Protein AF-A0A8H8SIB0-F1 (afdb_monomer)

Foldseek 3Di:
DPLDQWDADPVGFIDGQQGGPPQGHVVQFAPPVDAQPDQQDLCRLQRHHPVNDGHGPLVDPSSLVSLLVVVQVCVVVPDQEDEAPSCSNHQLVSLVSSQVSHPDRHAYEYEDDDDPNGPGAQVRNLVNHAYEFQVQFLVLVCCLPPQFPLVCLCVCVPPTPHQRRYEYEQDELQQQQDPSSHDHPVSPLSSLLSLLVVLAASGHHYDYYWAFDDPHSPDDDPPNPPFQADAQAGDRRTGGNCSHQQNVLSNVVSVFAAAHWDQWDADPSQWIKIHGDLFKIKIFHQAQAKDKDKGQHSHDFAKFAWSRAFAQDPLATPGDIWTDDPRITIDIAHHSGMTMGGPVGGHPGPQQWAKEKEKEQDDDDPQKWKWKAFLVHNDPVPTHTFDCPPPVITIDIDTDHAQDKTWMWMWMCHNVRDIGTADDDTHIDTHHNHYYHYDYYYGD

pLDDT: mean 92.89, std 7.76, range [45.81, 98.88]

Solvent-accessible surface area (backbone atoms only — not comparable to full-atom values): 24124 Å² total; per-residue (Å²): 136,82,56,67,60,56,51,67,47,98,88,68,51,56,38,42,70,49,33,30,81,97,76,46,45,62,87,46,33,51,80,65,89,52,44,54,85,50,70,65,38,57,65,38,42,40,51,23,16,65,76,64,36,77,33,66,35,49,86,39,68,66,46,28,50,53,55,23,50,54,54,41,51,43,43,75,75,64,53,64,56,47,76,42,74,62,41,62,41,40,57,55,68,37,55,42,56,28,58,70,65,39,94,64,91,58,51,37,37,29,39,27,71,73,51,92,87,34,72,62,56,49,77,70,40,49,87,69,28,26,30,38,42,58,69,52,11,40,50,50,34,42,21,68,73,71,78,17,53,48,74,57,82,51,64,92,72,68,82,63,71,52,46,96,33,18,28,31,40,54,32,48,87,63,32,45,51,33,91,85,42,22,39,35,87,86,54,55,54,50,37,62,52,46,45,46,47,53,44,67,48,94,55,36,51,74,48,76,52,65,54,59,72,67,93,50,69,84,57,72,65,55,73,89,61,56,81,43,68,53,82,64,20,34,44,86,54,30,44,23,45,60,35,22,52,40,47,44,27,29,52,55,47,42,76,68,36,48,69,58,82,38,64,73,47,61,77,54,52,35,18,36,32,33,22,23,43,58,29,26,38,40,36,42,26,68,34,91,57,64,46,74,50,76,43,66,42,60,48,70,70,46,27,24,14,19,30,38,68,27,51,62,53,96,52,33,42,76,30,55,69,45,57,30,50,95,42,26,36,69,50,72,38,49,46,49,34,60,46,31,38,35,77,88,26,50,23,60,59,85,59,74,61,17,42,40,33,43,32,33,42,50,88,73,59,94,69,38,45,50,24,45,27,35,88,82,49,73,50,77,90,72,33,45,76,39,43,60,92,56,64,53,35,29,35,46,75,44,78,38,56,46,56,39,74,48,41,35,48,50,32,36,44,37,70,88,73,49,78,47,68,48,56,84,74,75,45,72,53,62,41,47,80,61,64,71,44,76,47,83,44,67,72,86

Nearest PDB structures (foldseek):
  1kxh-assembly1_A  TM=9.390E-01  e=6.564E-34  Pseudoalteromonas haloplanktis
  1jd9-assembly1_A  TM=9.402E-01  e=1.358E-33  Pseudoalteromonas haloplanktis
  8cqg-assembly1_A  TM=9.436E-01  e=2.969E-33  Pseudoalteromonas haloplanktis
  1jd7-assembly1_A  TM=9.405E-01  e=3.512E-33  Pseudoalteromonas haloplanktis
  8cqf-assembly1_A  TM=9.414E-01  e=1.016E-32  Pseudoalteromonas haloplanktis

Structure (mmCIF, N/CA/C/O backbone):
data_AF-A0A8H8SIB0-F1
#
_entry.id   AF-A0A8H8SIB0-F1
#
loop_
_atom_site.group_PDB
_atom_site.id
_atom_site.type_symbol
_atom_site.label_atom_id
_atom_site.label_alt_id
_atom_site.label_comp_id
_atom_site.label_asym_id
_atom_site.label_entity_id
_atom_site.label_seq_id
_atom_site.pdbx_PDB_ins_code
_atom_site.Cartn_x
_atom_site.Cartn_y
_atom_site.Cartn_z
_atom_site.occupancy
_atom_site.B_iso_or_equiv
_atom_site.auth_seq_id
_atom_site.auth_comp_id
_atom_site.auth_asym_id
_atom_site.auth_atom_id
_atom_site.pdbx_PDB_model_num
ATOM 1 N N . MET A 1 1 ? 20.219 3.520 -9.968 1.00 57.75 1 MET A N 1
ATOM 2 C CA . MET A 1 1 ? 20.898 2.724 -11.020 1.00 57.75 1 MET A CA 1
ATOM 3 C C . MET A 1 1 ? 22.233 3.389 -11.338 1.00 57.75 1 MET A C 1
ATOM 5 O O . MET A 1 1 ? 22.297 4.603 -11.227 1.00 57.75 1 MET A O 1
ATOM 9 N N . THR A 1 2 ? 23.308 2.647 -11.632 1.00 63.62 2 THR A N 1
ATOM 10 C CA . THR A 1 2 ? 24.670 3.230 -11.731 1.00 63.62 2 THR A CA 1
ATOM 11 C C . THR A 1 2 ? 25.142 3.519 -13.158 1.00 63.62 2 THR A C 1
ATOM 13 O O . THR A 1 2 ? 26.205 4.113 -13.305 1.00 63.62 2 THR A O 1
ATOM 16 N N . ALA A 1 3 ? 24.384 3.100 -14.184 1.00 79.94 3 ALA A N 1
ATOM 17 C CA . ALA A 1 3 ? 24.684 3.299 -15.609 1.00 79.94 3 ALA A CA 1
ATOM 18 C C . ALA A 1 3 ? 26.152 3.011 -16.000 1.00 79.94 3 ALA A C 1
ATOM 20 O O . ALA A 1 3 ? 26.765 3.701 -16.813 1.00 79.94 3 ALA A O 1
ATOM 21 N N . GLN A 1 4 ? 26.743 1.989 -15.375 1.00 85.06 4 GLN A N 1
ATOM 22 C CA . GLN A 1 4 ? 28.131 1.616 -15.617 1.00 85.06 4 GLN A CA 1
ATOM 23 C C . GLN A 1 4 ? 28.308 1.108 -17.050 1.00 85.06 4 GLN A C 1
ATOM 25 O O . GLN A 1 4 ? 27.511 0.317 -17.546 1.00 85.06 4 GLN A O 1
ATOM 30 N N . THR A 1 5 ? 29.395 1.518 -17.702 1.00 89.50 5 THR A N 1
ATOM 31 C CA . THR A 1 5 ? 29.725 1.100 -19.075 1.00 89.50 5 THR A CA 1
ATOM 32 C C . THR A 1 5 ? 30.457 -0.241 -19.137 1.00 89.50 5 THR A C 1
ATOM 34 O O . THR A 1 5 ? 30.602 -0.810 -20.218 1.00 89.50 5 THR A O 1
ATOM 37 N N . SER A 1 6 ? 30.910 -0.762 -17.994 1.00 94.50 6 SER A N 1
ATOM 38 C CA . SER A 1 6 ? 31.481 -2.101 -17.840 1.00 94.50 6 SER A CA 1
ATOM 39 C C . SER A 1 6 ? 31.502 -2.524 -16.376 1.00 94.50 6 SER A C 1
ATOM 41 O O . SER A 1 6 ? 31.574 -1.664 -15.496 1.00 94.50 6 SER A O 1
ATOM 43 N N . GLY A 1 7 ? 31.530 -3.827 -16.111 1.00 93.88 7 GLY A N 1
ATOM 44 C CA . GLY A 1 7 ? 31.686 -4.346 -14.757 1.00 93.88 7 GLY A CA 1
ATOM 45 C C . GLY A 1 7 ? 31.548 -5.861 -14.666 1.00 93.88 7 GLY A C 1
ATOM 46 O O . GLY A 1 7 ? 31.509 -6.562 -15.677 1.00 93.88 7 GLY A O 1
ATOM 47 N N . THR A 1 8 ? 31.453 -6.348 -13.431 1.00 93.69 8 THR A N 1
ATOM 48 C CA . THR A 1 8 ? 31.249 -7.763 -13.107 1.00 93.69 8 THR A CA 1
ATOM 49 C C . THR A 1 8 ? 30.015 -7.893 -12.223 1.00 93.69 8 THR A C 1
ATOM 51 O O . THR A 1 8 ? 29.921 -7.244 -11.183 1.00 93.69 8 THR A O 1
ATOM 54 N N . GLY A 1 9 ? 29.055 -8.715 -12.646 1.00 88.25 9 GLY A N 1
ATOM 55 C CA . GLY A 1 9 ? 27.847 -9.015 -11.883 1.00 88.25 9 GLY A CA 1
ATOM 56 C C . GLY A 1 9 ? 28.132 -9.873 -10.647 1.00 88.25 9 GLY A C 1
ATOM 57 O O . GLY A 1 9 ? 29.195 -10.477 -10.520 1.00 88.25 9 GLY A O 1
ATOM 58 N N . ILE A 1 10 ? 27.147 -9.982 -9.750 1.00 85.19 10 ILE A N 1
ATOM 59 C CA . ILE A 1 10 ? 27.266 -10.729 -8.479 1.00 85.19 10 ILE A CA 1
ATOM 60 C C . ILE A 1 10 ? 27.643 -12.205 -8.711 1.00 85.19 10 ILE A C 1
ATOM 62 O O . ILE A 1 10 ? 28.393 -12.781 -7.931 1.00 85.19 10 ILE A O 1
ATOM 66 N N . GLY A 1 11 ? 27.173 -12.803 -9.811 1.00 88.00 11 GLY A N 1
ATOM 67 C CA . GLY A 1 11 ? 27.515 -14.171 -10.219 1.00 88.00 11 GLY A CA 1
ATOM 68 C C . GLY A 1 11 ? 28.846 -14.318 -10.973 1.00 88.00 11 GLY A C 1
ATOM 69 O O . GLY A 1 11 ? 29.116 -15.393 -11.496 1.00 88.00 11 GLY A O 1
ATOM 70 N N . GLY A 1 12 ? 29.657 -13.259 -11.083 1.00 93.75 12 GLY A N 1
ATOM 71 C CA . GLY A 1 12 ? 30.965 -13.282 -11.754 1.00 93.75 12 GLY A CA 1
ATOM 72 C C . GLY A 1 12 ? 30.942 -13.035 -13.269 1.00 93.75 12 GLY A C 1
ATOM 73 O O . GLY A 1 12 ? 32.002 -12.973 -13.886 1.00 93.75 12 GLY A O 1
ATOM 74 N N . SER A 1 13 ? 29.769 -12.861 -13.884 1.00 93.38 13 SER A N 1
ATOM 75 C CA . SER A 1 13 ? 29.644 -12.535 -15.311 1.00 93.38 13 SER A CA 1
ATOM 76 C C . SER A 1 13 ? 30.113 -11.108 -15.598 1.00 93.38 13 SER A C 1
ATOM 78 O O . SER A 1 13 ? 29.631 -10.168 -14.964 1.00 93.38 13 SER A O 1
ATOM 80 N N . SER A 1 14 ? 31.008 -10.926 -16.567 1.00 95.38 14 SER A N 1
ATOM 81 C CA . SER A 1 14 ? 31.411 -9.594 -17.023 1.00 95.38 14 SER A CA 1
ATOM 82 C C . SER A 1 14 ? 30.395 -8.992 -17.994 1.00 95.38 14 SER A C 1
ATOM 84 O O . SER A 1 14 ? 29.621 -9.706 -18.630 1.00 95.38 14 SER A O 1
ATOM 86 N N . PHE A 1 15 ? 30.409 -7.669 -18.123 1.00 94.88 15 PHE A N 1
ATOM 87 C CA . PHE A 1 15 ? 29.676 -6.954 -19.161 1.00 94.88 15 PHE A CA 1
ATOM 88 C C . PHE A 1 15 ? 30.425 -5.692 -19.595 1.00 94.88 15 PHE A C 1
ATOM 90 O O . PHE A 1 15 ? 31.227 -5.131 -18.843 1.00 94.88 15 PHE A O 1
ATOM 97 N N . THR A 1 16 ? 30.117 -5.230 -20.802 1.00 95.44 16 THR A N 1
ATOM 98 C CA . THR A 1 16 ? 30.391 -3.877 -21.295 1.00 95.44 16 THR A CA 1
ATOM 99 C C . THR A 1 16 ? 29.112 -3.299 -21.901 1.00 95.44 16 THR A C 1
ATOM 101 O O . THR A 1 16 ? 28.130 -4.018 -22.094 1.00 95.44 16 THR A O 1
ATOM 104 N N . LYS A 1 17 ? 29.107 -2.006 -22.236 1.00 94.12 17 LYS A N 1
ATOM 105 C CA . LYS A 1 17 ? 28.008 -1.357 -22.962 1.00 94.12 17 LYS A CA 1
ATOM 106 C C . LYS A 1 17 ? 27.616 -2.206 -24.182 1.00 94.12 17 LYS A C 1
ATOM 108 O O . LYS A 1 17 ? 28.476 -2.544 -24.996 1.00 94.12 17 LYS A O 1
ATOM 113 N N . TYR A 1 18 ? 26.342 -2.590 -24.255 1.00 95.06 18 TYR A N 1
ATOM 114 C CA . TYR A 1 18 ? 25.756 -3.452 -25.294 1.00 95.06 18 TYR A CA 1
ATOM 115 C C . TYR A 1 18 ? 26.366 -4.854 -25.474 1.00 95.06 18 TYR A C 1
ATOM 117 O O . TYR A 1 18 ? 26.123 -5.495 -26.495 1.00 95.06 18 TYR A O 1
ATOM 125 N N . ASN A 1 19 ? 27.168 -5.358 -24.536 1.00 96.25 19 ASN A N 1
ATOM 126 C CA . ASN A 1 19 ? 27.742 -6.697 -24.651 1.00 96.25 19 ASN A CA 1
ATOM 127 C C . ASN A 1 19 ? 27.792 -7.397 -23.292 1.00 96.25 19 ASN A C 1
ATOM 129 O O . ASN A 1 19 ? 28.530 -7.016 -22.385 1.00 96.25 19 ASN A O 1
ATOM 133 N N . TYR A 1 20 ? 27.012 -8.466 -23.198 1.00 95.38 20 TYR A N 1
ATOM 134 C CA . TYR A 1 20 ? 26.837 -9.320 -22.033 1.00 95.38 20 TYR A CA 1
ATOM 135 C C . TYR A 1 20 ? 27.135 -10.755 -22.485 1.00 95.38 20 TYR A C 1
ATOM 137 O O . TYR A 1 20 ? 26.214 -11.470 -22.900 1.00 95.38 20 TYR A O 1
ATOM 145 N N . PRO A 1 21 ? 28.418 -11.173 -22.478 1.00 95.50 21 PRO A N 1
ATOM 146 C CA . PRO A 1 21 ? 28.862 -12.430 -23.071 1.00 95.50 21 PRO A CA 1
ATOM 147 C C . PRO A 1 21 ? 27.989 -13.631 -22.685 1.00 95.50 21 PRO A C 1
ATOM 149 O O . PRO A 1 21 ? 27.730 -13.890 -21.512 1.00 95.50 21 PRO A O 1
ATOM 152 N N . GLY A 1 22 ? 27.516 -14.362 -23.698 1.00 92.88 22 GLY A N 1
ATOM 153 C CA . GLY A 1 22 ? 26.641 -15.528 -23.528 1.00 92.88 22 GLY A CA 1
ATOM 154 C C . GLY A 1 22 ? 25.163 -15.213 -23.259 1.00 92.88 22 GLY A C 1
ATOM 155 O O . GLY A 1 22 ? 24.375 -16.148 -23.113 1.00 92.88 22 GLY A O 1
ATOM 156 N N . THR A 1 23 ? 24.769 -13.934 -23.200 1.00 94.56 23 THR A N 1
ATOM 157 C CA . THR A 1 23 ? 23.375 -13.531 -22.946 1.00 94.56 23 THR A CA 1
ATOM 158 C C . THR A 1 23 ? 22.831 -12.526 -23.949 1.00 94.56 23 THR A C 1
ATOM 160 O O . THR A 1 23 ? 21.795 -12.826 -24.530 1.00 94.56 23 THR A O 1
ATOM 163 N N . TYR A 1 24 ? 23.499 -11.387 -24.140 1.00 97.25 24 TYR A N 1
ATOM 164 C CA . TYR A 1 24 ? 23.096 -10.334 -25.079 1.00 97.25 24 TYR A CA 1
ATOM 165 C C . TYR A 1 24 ? 24.329 -9.755 -25.775 1.00 97.25 24 TYR A C 1
ATOM 167 O O . TYR A 1 24 ? 25.392 -9.625 -25.166 1.00 97.25 24 TYR A O 1
ATOM 175 N N . GLN A 1 25 ? 24.192 -9.387 -27.038 1.00 96.88 25 GLN A N 1
ATOM 176 C CA . GLN A 1 25 ? 25.213 -8.748 -27.862 1.00 96.88 25 GLN A CA 1
ATOM 177 C C . GLN A 1 25 ? 24.666 -7.454 -28.461 1.00 96.88 25 GLN A C 1
ATOM 179 O O . GLN A 1 25 ? 23.507 -7.110 -28.267 1.00 96.88 25 GLN A O 1
ATOM 184 N N . THR A 1 26 ? 25.498 -6.730 -29.207 1.00 96.81 26 THR A N 1
ATOM 185 C CA . THR A 1 26 ? 25.171 -5.392 -29.711 1.00 96.81 26 THR A CA 1
ATOM 186 C C . THR A 1 26 ? 23.839 -5.328 -30.462 1.00 96.81 26 THR A C 1
ATOM 188 O O . THR A 1 26 ? 23.117 -4.352 -30.303 1.00 96.81 26 THR A O 1
ATOM 191 N N . GLN A 1 27 ? 23.475 -6.360 -31.225 1.00 97.62 27 GLN A N 1
ATOM 192 C CA . GLN A 1 27 ? 22.209 -6.425 -31.964 1.00 97.62 27 GLN A CA 1
ATOM 193 C C . GLN A 1 27 ? 20.951 -6.562 -31.090 1.00 97.62 27 GLN A C 1
ATOM 195 O O . GLN A 1 27 ? 19.851 -6.352 -31.589 1.00 97.62 27 GLN A O 1
ATOM 200 N N . ASP A 1 28 ? 21.100 -6.927 -29.816 1.00 98.50 28 ASP A N 1
ATOM 201 C CA . ASP A 1 28 ? 19.987 -7.156 -28.886 1.00 98.50 28 ASP A CA 1
ATOM 202 C C . ASP A 1 28 ? 19.560 -5.872 -28.153 1.00 98.50 28 ASP A C 1
ATOM 204 O O . ASP A 1 28 ? 18.724 -5.917 -27.250 1.00 98.50 28 ASP A O 1
ATOM 208 N N . PHE A 1 29 ? 20.144 -4.731 -28.527 1.00 98.31 29 PHE A N 1
ATOM 209 C CA . PHE A 1 29 ? 19.885 -3.422 -27.942 1.00 98.31 29 PHE A CA 1
ATOM 210 C C . PHE A 1 29 ? 19.469 -2.411 -29.008 1.00 98.31 29 PHE A C 1
ATOM 212 O O . PHE A 1 29 ? 19.903 -2.495 -30.160 1.00 98.31 29 PHE A O 1
ATOM 219 N N . HIS A 1 30 ? 18.681 -1.419 -28.609 1.00 97.88 30 HIS A N 1
ATOM 220 C CA . HIS A 1 30 ? 18.430 -0.244 -29.428 1.00 97.88 30 HIS A CA 1
ATOM 221 C C . HIS A 1 30 ? 19.655 0.671 -29.489 1.00 97.88 30 HIS A C 1
ATOM 223 O O . HIS A 1 30 ? 20.451 0.762 -28.556 1.00 97.88 30 HIS A O 1
ATOM 229 N N . HIS A 1 31 ? 19.779 1.395 -30.605 1.00 95.06 31 HIS A N 1
ATOM 230 C CA . HIS A 1 31 ? 20.898 2.299 -30.889 1.00 95.06 31 HIS A CA 1
ATOM 231 C C . HIS A 1 31 ? 20.398 3.695 -31.281 1.00 95.06 31 HIS A C 1
ATOM 233 O O . HIS A 1 31 ? 20.711 4.185 -32.364 1.00 95.06 31 HIS A O 1
ATOM 239 N N . CYS A 1 32 ? 19.627 4.359 -30.409 1.00 92.38 32 CYS A N 1
ATOM 240 C CA . CYS A 1 32 ? 19.147 5.731 -30.659 1.00 92.38 32 CYS A CA 1
ATOM 241 C C . CYS A 1 32 ? 20.273 6.762 -30.850 1.00 92.38 32 CYS A C 1
ATOM 243 O O . CYS A 1 32 ? 20.045 7.840 -31.394 1.00 92.38 32 CYS A O 1
ATOM 245 N N . GLY A 1 33 ? 21.485 6.473 -30.365 1.00 90.31 33 GLY A N 1
ATOM 246 C CA . GLY A 1 33 ? 22.612 7.411 -30.386 1.00 90.31 33 GLY A CA 1
ATOM 247 C C . GLY A 1 33 ? 22.516 8.531 -29.342 1.00 90.31 33 GLY A C 1
ATOM 248 O O . GLY A 1 33 ? 23.421 9.358 -29.256 1.00 90.31 33 GLY A O 1
ATOM 249 N N . HIS A 1 34 ? 21.453 8.549 -28.538 1.00 93.25 34 HIS A N 1
ATOM 250 C CA . HIS A 1 34 ? 21.275 9.425 -27.387 1.00 93.25 34 HIS A CA 1
ATOM 251 C C . HIS A 1 34 ? 20.345 8.775 -26.353 1.00 93.25 34 HIS A C 1
ATOM 253 O O . HIS A 1 34 ? 19.617 7.825 -26.654 1.00 93.25 34 HIS A O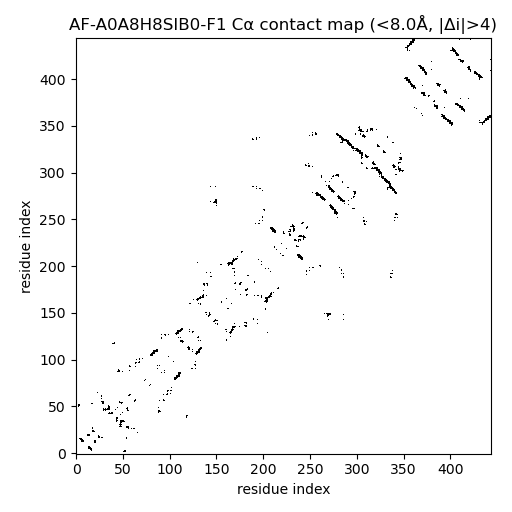 1
ATOM 259 N N . LYS A 1 35 ? 20.366 9.323 -25.140 1.00 95.19 35 LYS A N 1
ATOM 260 C CA . LYS A 1 35 ? 19.433 8.997 -24.061 1.00 95.19 35 LYS A CA 1
ATOM 261 C C . LYS A 1 35 ? 18.102 9.717 -24.199 1.00 95.19 35 LYS A C 1
ATOM 263 O O . LYS A 1 35 ? 18.019 10.700 -24.935 1.00 95.19 35 LYS A O 1
ATOM 268 N N . ILE A 1 36 ? 17.107 9.302 -23.421 1.00 97.31 36 ILE A N 1
ATOM 269 C CA . ILE A 1 36 ? 15.836 10.023 -23.300 1.00 97.31 36 ILE A CA 1
ATOM 270 C C . ILE A 1 36 ? 16.096 11.479 -22.880 1.00 97.31 36 ILE A C 1
ATOM 272 O O . ILE A 1 36 ? 16.532 11.766 -21.765 1.00 97.31 36 ILE A O 1
ATOM 276 N N . GLY A 1 37 ? 15.826 12.405 -23.791 1.00 96.62 37 GLY A N 1
ATOM 277 C CA . GLY A 1 37 ? 15.860 13.851 -23.617 1.00 96.62 37 GLY A CA 1
ATOM 278 C C . GLY A 1 37 ? 14.478 14.465 -23.385 1.00 96.62 37 GLY A C 1
ATOM 279 O O . GLY A 1 37 ? 14.391 15.530 -22.776 1.00 96.62 37 GLY A O 1
ATOM 280 N N . THR A 1 38 ? 13.393 13.806 -23.810 1.00 96.00 38 THR A N 1
ATOM 281 C CA . THR A 1 38 ? 12.019 14.215 -23.474 1.00 96.00 38 THR A CA 1
ATOM 282 C C . THR A 1 38 ? 11.075 13.035 -23.236 1.00 96.00 38 THR A C 1
ATOM 284 O O . THR A 1 38 ? 11.101 12.030 -23.939 1.00 96.00 38 THR A O 1
ATOM 287 N N . TYR A 1 39 ? 10.168 13.198 -22.268 1.00 97.06 39 TYR A N 1
ATOM 288 C CA . TYR A 1 39 ? 9.114 12.228 -21.958 1.00 97.06 39 TYR A CA 1
ATOM 289 C C . TYR A 1 39 ? 7.835 12.422 -22.788 1.00 97.06 39 TYR A C 1
ATOM 291 O O . TYR A 1 39 ? 6.901 11.630 -22.685 1.00 97.06 39 TYR A O 1
ATOM 299 N N . THR A 1 40 ? 7.779 13.449 -23.643 1.00 97.50 40 THR A N 1
ATOM 300 C CA . THR A 1 40 ? 6.641 13.692 -24.549 1.00 97.50 40 THR A CA 1
ATOM 301 C C . THR A 1 40 ? 6.729 12.914 -25.864 1.00 97.50 40 THR A C 1
ATOM 303 O O . THR A 1 40 ? 5.756 12.871 -26.617 1.00 97.50 40 THR A O 1
ATOM 306 N N . ASN A 1 41 ? 7.866 12.273 -26.143 1.00 97.88 41 ASN A N 1
ATOM 307 C CA . ASN A 1 41 ? 8.079 11.446 -27.325 1.00 97.88 41 ASN A CA 1
ATOM 308 C C . ASN A 1 41 ? 8.021 9.961 -26.940 1.00 97.88 41 ASN A C 1
ATOM 310 O O . ASN A 1 41 ? 8.921 9.447 -26.284 1.00 97.88 41 ASN A O 1
ATOM 314 N N . ARG A 1 42 ? 6.966 9.255 -27.371 1.00 98.06 42 ARG A N 1
ATOM 315 C CA . ARG A 1 42 ? 6.781 7.824 -27.070 1.00 98.06 42 ARG A CA 1
ATOM 316 C C . ARG A 1 42 ? 7.957 6.983 -27.553 1.00 98.06 42 ARG A C 1
ATOM 318 O O . ARG A 1 42 ? 8.404 6.113 -26.815 1.00 98.06 42 ARG A O 1
ATOM 325 N N . THR A 1 43 ? 8.420 7.230 -28.778 1.00 97.31 43 THR A N 1
ATOM 326 C CA . THR A 1 43 ? 9.507 6.451 -29.373 1.00 97.31 43 THR A CA 1
ATOM 327 C C . THR A 1 43 ? 10.772 6.603 -28.547 1.00 97.31 43 THR A C 1
ATOM 329 O O . THR A 1 43 ? 11.440 5.628 -28.246 1.00 97.31 43 THR A O 1
ATOM 332 N N . GLU A 1 44 ? 11.067 7.824 -28.121 1.00 97.56 44 GLU A N 1
ATOM 333 C CA . GLU A 1 44 ? 12.229 8.082 -27.285 1.00 97.56 44 GLU A CA 1
ATOM 334 C C . GLU A 1 44 ? 12.120 7.377 -25.931 1.00 97.56 44 GLU A C 1
ATOM 336 O O . GLU A 1 44 ? 13.038 6.669 -25.540 1.00 97.56 44 GLU A O 1
ATOM 341 N N . VAL A 1 45 ? 10.967 7.481 -25.262 1.00 98.31 45 VAL A N 1
ATOM 342 C CA . VAL A 1 45 ? 10.746 6.841 -23.956 1.00 98.31 45 VAL A CA 1
ATOM 343 C C . VAL A 1 45 ? 10.847 5.312 -24.014 1.00 98.31 45 VAL A C 1
ATOM 345 O O . VAL A 1 45 ? 11.252 4.723 -23.015 1.00 98.31 45 VAL A O 1
ATOM 348 N N . GLN A 1 46 ? 10.466 4.682 -25.133 1.00 98.25 46 GLN A N 1
ATOM 349 C CA . GLN A 1 46 ? 10.361 3.218 -25.261 1.00 98.25 46 GLN A CA 1
ATOM 350 C C . GLN A 1 46 ? 11.502 2.536 -26.025 1.00 98.25 46 GLN A C 1
ATOM 352 O O . GLN A 1 46 ? 11.560 1.311 -26.015 1.00 98.25 46 GLN A O 1
ATOM 357 N N . PHE A 1 47 ? 12.348 3.294 -26.727 1.00 97.75 47 PHE A N 1
ATOM 358 C CA . PHE A 1 47 ? 13.395 2.729 -27.589 1.00 97.75 47 PHE A CA 1
ATOM 359 C C . PHE A 1 47 ? 14.759 3.423 -27.440 1.00 97.75 47 PHE A C 1
ATOM 361 O O . PHE A 1 47 ? 15.700 3.067 -28.149 1.00 97.75 47 PHE A O 1
ATOM 368 N N . CYS A 1 48 ? 14.883 4.435 -26.575 1.00 97.38 48 CYS A N 1
ATOM 369 C CA . CYS A 1 48 ? 16.155 5.091 -26.276 1.00 97.38 48 CYS A CA 1
ATOM 370 C C . CYS A 1 48 ? 16.566 4.868 -24.821 1.00 97.38 48 CYS A C 1
ATOM 372 O O . CYS A 1 48 ? 15.756 4.547 -23.957 1.00 97.38 48 CYS A O 1
ATOM 374 N N . GLU A 1 49 ? 17.851 5.075 -24.543 1.00 96.44 49 GLU A N 1
ATOM 375 C CA . GLU A 1 49 ? 18.428 4.734 -23.247 1.00 96.44 49 GLU A CA 1
ATOM 376 C C . GLU A 1 49 ? 17.827 5.571 -22.112 1.00 96.44 49 GLU A C 1
ATOM 378 O O . GLU A 1 49 ? 17.881 6.806 -22.126 1.00 96.44 49 GLU A O 1
ATOM 383 N N . LEU A 1 50 ? 17.285 4.889 -21.100 1.00 95.56 50 LEU A N 1
ATOM 384 C CA . LEU A 1 50 ? 16.960 5.507 -19.821 1.00 95.56 50 LEU A CA 1
ATOM 385 C C . LEU A 1 50 ? 18.268 5.841 -19.098 1.00 95.56 50 LEU A C 1
ATOM 387 O O . LEU A 1 50 ? 19.021 4.953 -18.694 1.00 95.56 50 LEU A O 1
ATOM 391 N N . ASP A 1 51 ? 18.535 7.138 -18.966 1.00 90.44 51 ASP A N 1
ATOM 392 C CA . ASP A 1 51 ? 19.815 7.703 -18.537 1.00 90.44 51 ASP A CA 1
ATOM 393 C C . ASP A 1 51 ? 20.981 7.292 -19.444 1.00 90.44 51 ASP A C 1
ATOM 395 O O . ASP A 1 51 ? 21.249 7.973 -20.416 1.00 90.44 51 ASP A O 1
ATOM 399 N N . ASP A 1 52 ? 21.678 6.204 -19.140 1.00 90.62 52 ASP A N 1
ATOM 400 C CA . ASP A 1 52 ? 22.772 5.654 -19.954 1.00 90.62 52 ASP A CA 1
ATOM 401 C C . ASP A 1 52 ? 22.754 4.112 -19.867 1.00 90.62 52 ASP A C 1
ATOM 403 O O . ASP A 1 52 ? 23.782 3.430 -19.963 1.00 90.62 52 ASP A O 1
ATOM 407 N N . LEU A 1 53 ? 21.575 3.531 -19.632 1.00 93.94 53 LEU A N 1
ATOM 408 C CA . LEU A 1 53 ? 21.367 2.088 -19.558 1.00 93.94 53 LEU A CA 1
ATOM 409 C C . LEU A 1 53 ? 21.180 1.519 -20.965 1.00 93.94 53 LEU A C 1
ATOM 411 O O . LEU A 1 53 ? 20.360 2.020 -21.725 1.00 93.94 53 LEU A O 1
ATOM 415 N N . SER A 1 54 ? 21.937 0.466 -21.301 1.00 95.00 54 SER A N 1
ATOM 416 C CA . SER A 1 54 ? 21.768 -0.258 -22.568 1.00 95.00 54 SER A CA 1
ATOM 417 C C . SER A 1 54 ? 20.340 -0.778 -22.709 1.00 95.00 54 SER A C 1
ATOM 419 O O . SER A 1 54 ? 19.941 -1.681 -21.972 1.00 95.00 54 SER A O 1
ATOM 421 N N . ASP A 1 55 ? 19.606 -0.215 -23.664 1.00 97.44 55 ASP A N 1
ATOM 422 C CA . ASP A 1 55 ? 18.174 -0.445 -23.838 1.00 97.44 55 ASP A CA 1
ATOM 423 C C . ASP A 1 55 ? 17.905 -1.704 -24.670 1.00 97.44 55 ASP A C 1
ATOM 425 O O . ASP A 1 55 ? 18.313 -1.785 -25.827 1.00 97.44 55 ASP A O 1
ATOM 429 N N . LEU A 1 56 ? 17.297 -2.728 -24.068 1.00 98.25 56 LEU A N 1
ATOM 430 C CA . LEU A 1 56 ? 17.068 -4.017 -24.726 1.00 98.25 56 LEU A CA 1
ATOM 431 C C . LEU A 1 56 ? 15.985 -3.904 -25.808 1.00 98.25 56 LEU A C 1
ATOM 433 O O . LEU A 1 56 ? 14.908 -3.369 -25.557 1.00 98.25 56 LEU A O 1
ATOM 437 N N . ALA A 1 57 ? 16.227 -4.518 -26.969 1.00 98.38 57 ALA A N 1
ATOM 438 C CA . ALA A 1 57 ? 15.286 -4.567 -28.088 1.00 98.38 57 ALA A CA 1
ATOM 439 C C . ALA A 1 57 ? 14.148 -5.569 -27.833 1.00 98.38 57 ALA A C 1
ATOM 441 O O . ALA A 1 57 ? 14.130 -6.690 -28.363 1.00 98.38 57 ALA A O 1
ATOM 442 N N . THR A 1 58 ? 13.229 -5.204 -26.928 1.00 98.25 58 THR A N 1
ATOM 443 C CA . THR A 1 58 ? 12.158 -6.085 -26.428 1.00 98.25 58 THR A CA 1
ATOM 444 C C . THR A 1 58 ? 11.111 -6.470 -27.467 1.00 98.25 58 THR A C 1
ATOM 446 O O . THR A 1 58 ? 10.299 -7.351 -27.197 1.00 98.25 58 THR A O 1
ATOM 449 N N . GLU A 1 59 ? 11.158 -5.910 -28.670 1.00 97.81 59 GLU A N 1
ATOM 450 C CA . GLU A 1 59 ? 10.365 -6.310 -29.825 1.00 97.81 59 GLU A CA 1
ATOM 451 C C . GLU A 1 59 ? 10.910 -7.576 -30.513 1.00 97.81 59 GLU A C 1
ATOM 453 O O .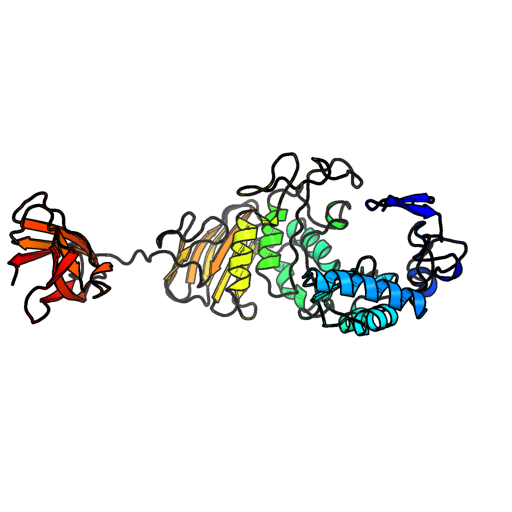 GLU A 1 59 ? 10.169 -8.277 -31.214 1.00 97.81 59 GLU A O 1
ATOM 458 N N . THR A 1 60 ? 12.183 -7.915 -30.282 1.00 98.50 60 THR A N 1
ATOM 459 C CA . THR A 1 60 ? 12.855 -9.063 -30.907 1.00 98.50 60 THR A CA 1
ATOM 460 C C . THR A 1 60 ? 12.556 -10.384 -30.189 1.00 98.50 60 THR A C 1
ATOM 462 O O . THR A 1 60 ? 12.394 -10.450 -28.967 1.00 98.50 60 THR A O 1
ATOM 465 N N . ASP A 1 61 ? 12.494 -11.489 -30.944 1.00 98.31 61 ASP A N 1
ATOM 466 C CA . ASP A 1 61 ? 12.206 -12.808 -30.361 1.00 98.31 61 ASP A CA 1
ATOM 467 C C . ASP A 1 61 ? 13.309 -13.284 -29.404 1.00 98.31 61 ASP A C 1
ATOM 469 O O . ASP A 1 61 ? 13.009 -13.856 -28.353 1.00 98.31 61 ASP A O 1
ATOM 473 N N . HIS A 1 62 ? 14.574 -12.994 -29.734 1.00 98.44 62 HIS A N 1
ATOM 474 C CA . HIS A 1 62 ? 15.716 -13.377 -28.910 1.00 98.44 62 HIS A CA 1
ATOM 475 C C . HIS A 1 62 ? 15.633 -12.743 -27.517 1.00 98.44 62 HIS A C 1
ATOM 477 O O . HIS A 1 62 ? 15.618 -13.467 -26.518 1.00 98.44 62 HIS A O 1
ATOM 483 N N . VAL A 1 63 ? 15.490 -11.414 -27.441 1.00 98.69 63 VAL A N 1
ATOM 484 C CA . VAL A 1 63 ? 15.406 -10.679 -26.170 1.00 98.69 63 VAL A CA 1
ATOM 485 C C . VAL A 1 63 ? 14.217 -11.158 -25.339 1.00 98.69 63 VAL A C 1
ATOM 487 O O . VAL A 1 63 ? 14.391 -11.546 -24.179 1.00 98.69 63 VAL A O 1
ATOM 490 N N . ARG A 1 64 ? 13.018 -11.243 -25.933 1.00 98.56 64 ARG A N 1
ATOM 491 C CA . ARG A 1 64 ? 11.820 -11.744 -25.233 1.00 98.56 64 ARG A CA 1
ATOM 492 C C . ARG A 1 64 ? 12.014 -13.167 -24.710 1.00 98.56 64 ARG A C 1
ATOM 494 O O . ARG A 1 64 ? 11.625 -13.475 -23.583 1.00 98.56 64 ARG A O 1
ATOM 501 N N . GLY A 1 65 ? 12.621 -14.040 -25.514 1.00 98.44 65 GLY A N 1
ATOM 502 C CA . GLY A 1 65 ? 12.920 -15.422 -25.149 1.00 98.44 65 GLY A CA 1
ATOM 503 C C . GLY A 1 65 ? 13.897 -15.536 -23.977 1.00 98.44 65 GLY A C 1
ATOM 504 O O . GLY A 1 65 ? 13.678 -16.355 -23.078 1.00 98.44 65 GLY A O 1
ATOM 505 N N . ARG A 1 66 ? 14.943 -14.700 -23.937 1.00 98.31 66 ARG A N 1
ATOM 506 C CA . ARG A 1 66 ? 15.916 -14.665 -22.832 1.00 98.31 66 ARG A CA 1
ATOM 507 C C . ARG A 1 66 ? 15.281 -14.169 -21.534 1.00 98.31 66 ARG A C 1
ATOM 509 O O . ARG A 1 66 ? 15.406 -14.853 -20.517 1.00 98.31 66 ARG A O 1
ATOM 516 N N . ILE A 1 67 ? 14.525 -13.069 -21.576 1.00 98.19 67 ILE A N 1
ATOM 517 C CA . ILE A 1 67 ? 13.805 -12.544 -20.402 1.00 98.19 67 ILE A CA 1
ATOM 518 C C . ILE A 1 67 ? 12.807 -13.583 -19.870 1.00 98.19 67 ILE A C 1
ATOM 520 O O . ILE A 1 67 ? 12.810 -13.895 -18.679 1.00 98.19 67 ILE A O 1
ATOM 524 N N . ALA A 1 68 ? 11.999 -14.188 -20.748 1.00 98.19 68 ALA A N 1
ATOM 525 C CA . ALA A 1 68 ? 11.037 -15.214 -20.350 1.00 98.19 68 ALA A CA 1
ATOM 526 C C . ALA A 1 68 ? 11.712 -16.464 -19.762 1.00 98.19 68 ALA A C 1
ATOM 528 O O . ALA A 1 68 ? 11.178 -17.084 -18.844 1.00 98.19 68 ALA A O 1
ATOM 529 N N . THR A 1 69 ? 12.890 -16.846 -20.264 1.00 97.94 69 THR A N 1
ATOM 530 C CA . THR A 1 69 ? 13.665 -17.963 -19.702 1.00 97.94 69 THR A CA 1
ATOM 531 C C . THR A 1 69 ? 14.095 -17.666 -18.269 1.00 97.94 69 THR A C 1
ATOM 533 O O . THR A 1 69 ? 13.885 -18.507 -17.399 1.00 97.94 69 THR A O 1
ATOM 536 N N . TYR A 1 70 ? 14.602 -16.461 -18.003 1.00 96.62 70 TYR A N 1
ATOM 537 C CA . TYR A 1 70 ? 14.952 -16.036 -16.648 1.00 96.62 70 TYR A CA 1
ATOM 538 C C . TYR A 1 70 ? 13.731 -15.993 -15.716 1.00 96.62 70 TYR A C 1
ATOM 540 O O . TYR A 1 70 ? 13.767 -16.516 -14.606 1.00 96.62 70 TYR A O 1
ATOM 548 N N . MET A 1 71 ? 12.604 -15.449 -16.179 1.00 97.75 71 MET A N 1
ATOM 549 C CA . MET A 1 71 ? 11.368 -15.424 -15.390 1.00 97.75 71 MET A CA 1
ATOM 550 C C . MET A 1 71 ? 10.824 -16.831 -15.085 1.00 97.75 71 MET A C 1
ATOM 552 O O . MET A 1 71 ? 10.324 -17.062 -13.986 1.00 97.75 71 MET A O 1
ATOM 556 N N . LYS A 1 72 ? 10.943 -17.790 -16.014 1.00 97.62 72 LYS A N 1
ATOM 557 C CA . LYS A 1 72 ? 10.592 -19.199 -15.760 1.00 97.62 72 LYS A CA 1
ATOM 558 C C . LYS A 1 72 ? 11.516 -19.855 -14.736 1.00 97.62 72 LYS A C 1
ATOM 560 O O . LYS A 1 72 ? 11.041 -20.656 -13.936 1.00 97.62 72 LYS A O 1
ATOM 565 N N . ASP A 1 73 ? 12.801 -19.512 -14.740 1.00 97.19 73 ASP A N 1
ATOM 566 C CA . ASP A 1 73 ? 13.739 -19.979 -13.717 1.00 97.19 73 ASP A CA 1
ATOM 567 C C . ASP A 1 73 ? 13.323 -19.471 -12.326 1.00 97.19 73 ASP A C 1
ATOM 569 O O . ASP A 1 73 ? 13.142 -20.269 -11.408 1.00 97.19 73 ASP A O 1
ATOM 573 N N . LEU A 1 74 ? 12.991 -18.179 -12.200 1.00 97.00 74 LEU A N 1
ATOM 574 C CA . LEU A 1 74 ? 12.423 -17.616 -10.967 1.00 97.00 74 LEU A CA 1
ATOM 575 C C . LEU A 1 74 ? 11.136 -18.337 -10.527 1.00 97.00 74 LEU A C 1
ATOM 577 O O . LEU A 1 74 ? 10.973 -18.639 -9.343 1.00 97.00 74 LEU A O 1
ATOM 581 N N . GLN A 1 75 ? 10.233 -18.662 -11.460 1.00 96.06 75 GLN A N 1
ATOM 582 C CA . GLN A 1 75 ? 9.036 -19.458 -11.153 1.00 96.06 75 GLN A CA 1
ATOM 583 C C . GLN A 1 75 ? 9.393 -20.856 -10.633 1.00 96.06 75 GLN A C 1
ATOM 585 O O . GLN A 1 75 ? 8.758 -21.335 -9.694 1.00 96.06 75 GLN A O 1
ATOM 590 N N . SER A 1 76 ? 10.420 -21.497 -11.198 1.00 97.00 76 SER A N 1
ATOM 591 C CA . SER A 1 76 ? 10.887 -22.815 -10.748 1.00 97.00 76 SER A CA 1
ATOM 592 C C . SER A 1 76 ? 11.445 -22.791 -9.318 1.00 97.00 76 SER A C 1
ATOM 594 O O . SER A 1 76 ? 11.327 -23.777 -8.594 1.00 97.00 76 SER A O 1
ATOM 596 N N . LEU A 1 77 ? 11.964 -21.638 -8.882 1.00 97.44 77 LEU A N 1
ATOM 597 C CA . LEU A 1 77 ? 12.431 -21.384 -7.516 1.00 97.44 77 LEU A CA 1
ATOM 598 C C . LEU A 1 77 ? 11.300 -20.989 -6.546 1.00 97.44 77 LEU A C 1
ATOM 600 O O . LEU A 1 77 ? 11.558 -20.743 -5.368 1.00 97.44 77 LEU A O 1
ATOM 604 N N . GLY A 1 78 ? 10.049 -20.928 -7.014 1.00 96.94 78 GLY A N 1
ATOM 605 C CA . GLY A 1 78 ? 8.874 -20.631 -6.190 1.00 96.94 78 GLY A CA 1
ATOM 606 C C . GLY A 1 78 ? 8.497 -19.150 -6.103 1.00 96.94 78 GLY A C 1
ATOM 607 O O . GLY A 1 78 ? 7.689 -18.778 -5.249 1.00 96.94 78 GLY A O 1
ATOM 608 N N . VAL A 1 79 ? 9.039 -18.286 -6.969 1.00 97.38 79 VAL A N 1
ATOM 609 C CA . VAL A 1 79 ? 8.621 -16.877 -7.037 1.00 97.38 79 VAL A CA 1
ATOM 610 C C . VAL A 1 79 ? 7.154 -16.784 -7.475 1.00 97.38 79 VAL A C 1
ATOM 612 O O . VAL A 1 79 ? 6.788 -17.193 -8.575 1.00 97.38 79 VAL A O 1
ATOM 615 N N . ALA A 1 80 ? 6.310 -16.211 -6.612 1.00 96.44 80 ALA A N 1
ATOM 616 C CA . ALA A 1 80 ? 4.861 -16.115 -6.823 1.00 96.44 80 ALA A CA 1
ATOM 617 C C . ALA A 1 80 ? 4.418 -14.875 -7.626 1.00 96.44 80 ALA A C 1
ATOM 619 O O . ALA A 1 80 ? 3.288 -14.810 -8.116 1.00 96.44 80 ALA A O 1
ATOM 620 N N . GLY A 1 81 ? 5.287 -13.871 -7.746 1.00 97.12 81 GLY A N 1
ATOM 621 C CA . GLY A 1 81 ? 4.962 -12.600 -8.381 1.00 97.12 81 GLY A CA 1
ATOM 622 C C . GLY A 1 81 ? 6.195 -11.808 -8.798 1.00 97.12 81 GLY A C 1
ATOM 623 O O . GLY A 1 81 ? 7.280 -12.021 -8.263 1.00 97.12 81 GLY A O 1
ATOM 624 N N . LEU A 1 82 ? 6.021 -10.886 -9.744 1.00 97.75 82 LEU A N 1
ATOM 625 C CA . LEU A 1 82 ? 7.076 -10.027 -10.281 1.00 97.75 82 LEU A CA 1
ATOM 626 C C . LEU A 1 82 ? 6.633 -8.557 -10.217 1.00 97.75 82 LEU A C 1
ATOM 628 O O . LEU A 1 82 ? 5.528 -8.213 -10.639 1.00 97.75 82 LEU A O 1
ATOM 632 N N . ARG A 1 83 ? 7.515 -7.681 -9.717 1.00 98.12 83 ARG A N 1
ATOM 633 C CA . ARG A 1 83 ? 7.417 -6.228 -9.916 1.00 98.12 83 ARG A CA 1
ATOM 634 C C . ARG A 1 83 ? 8.264 -5.873 -11.126 1.00 98.12 83 ARG A C 1
ATOM 636 O O . ARG A 1 83 ? 9.476 -6.062 -11.087 1.00 98.12 83 ARG A O 1
ATOM 643 N N . LEU A 1 84 ? 7.630 -5.379 -12.180 1.00 98.38 84 LEU A N 1
ATOM 644 C CA . LEU A 1 84 ? 8.301 -4.991 -13.413 1.00 98.38 84 LEU A CA 1
ATOM 645 C C . LEU A 1 84 ? 8.763 -3.537 -13.290 1.00 98.38 84 LEU A C 1
ATOM 647 O O . LEU A 1 84 ? 7.949 -2.615 -13.220 1.00 98.38 84 LEU A O 1
ATOM 651 N N . ASP A 1 85 ? 10.077 -3.372 -13.193 1.00 97.88 85 ASP A N 1
ATOM 652 C CA . ASP A 1 85 ? 10.771 -2.084 -13.198 1.00 97.88 85 ASP A CA 1
ATOM 653 C C . ASP A 1 85 ? 10.558 -1.349 -14.523 1.00 97.88 85 ASP A C 1
ATOM 655 O O . ASP A 1 85 ? 10.425 -2.006 -15.559 1.00 97.88 85 ASP A O 1
ATOM 659 N N . ALA A 1 86 ? 10.485 -0.014 -14.477 1.00 97.56 86 ALA A N 1
ATOM 660 C CA . ALA A 1 86 ? 10.522 0.848 -15.657 1.00 97.56 86 ALA A CA 1
ATOM 661 C C . ALA A 1 86 ? 9.582 0.412 -16.805 1.00 97.56 86 ALA A C 1
ATOM 663 O O . ALA A 1 86 ? 9.889 0.596 -17.979 1.00 97.56 86 ALA A O 1
ATOM 664 N N . SER A 1 87 ? 8.405 -0.150 -16.499 1.00 98.62 87 SER A N 1
ATOM 665 C CA . SER A 1 87 ? 7.519 -0.755 -17.513 1.00 98.62 87 SER A CA 1
ATOM 666 C C . SER A 1 87 ? 7.062 0.245 -18.574 1.00 98.62 87 SER A C 1
ATOM 668 O O . SER A 1 87 ? 6.840 -0.130 -19.721 1.00 98.62 87 SER A O 1
ATOM 670 N N . LYS A 1 88 ? 6.980 1.530 -18.217 1.00 98.50 88 LYS A N 1
ATOM 671 C CA . LYS A 1 88 ? 6.719 2.636 -19.150 1.00 98.50 88 LYS A CA 1
ATOM 672 C C . LYS A 1 88 ? 7.697 2.693 -20.332 1.00 98.50 88 LYS A C 1
ATOM 674 O O . LYS A 1 88 ? 7.311 3.126 -21.416 1.00 98.50 88 LYS A O 1
ATOM 679 N N . HIS A 1 89 ? 8.934 2.254 -20.113 1.00 98.50 89 HIS A N 1
ATOM 680 C CA . HIS A 1 89 ? 10.030 2.272 -21.080 1.00 98.50 89 HIS A CA 1
ATOM 681 C C . HIS A 1 89 ? 10.047 1.047 -22.001 1.00 98.50 89 HIS A C 1
ATOM 683 O O . HIS A 1 89 ? 10.927 0.919 -22.833 1.00 98.50 89 HIS A O 1
ATOM 689 N N . MET A 1 90 ? 9.057 0.160 -21.896 1.00 98.56 90 MET A N 1
ATOM 690 C CA . MET A 1 90 ? 8.831 -0.919 -22.856 1.00 98.56 90 MET A CA 1
ATOM 691 C C . MET A 1 90 ? 7.420 -0.788 -23.438 1.00 98.56 90 MET A C 1
ATOM 693 O O . MET A 1 90 ? 6.484 -0.447 -22.699 1.00 98.56 90 MET A O 1
ATOM 697 N N . PRO A 1 91 ? 7.198 -1.092 -24.728 1.00 98.62 91 PRO A N 1
ATOM 698 C CA . PRO A 1 91 ? 5.847 -1.215 -25.259 1.00 98.62 91 PRO A CA 1
ATOM 699 C C . PRO A 1 91 ? 5.024 -2.231 -24.452 1.00 98.62 91 PRO A C 1
ATOM 701 O O . PRO A 1 91 ? 5.467 -3.347 -24.184 1.00 98.62 91 PRO A O 1
ATOM 704 N N . ALA A 1 92 ? 3.785 -1.880 -24.088 1.00 98.75 92 ALA A N 1
ATOM 705 C CA . ALA A 1 92 ? 2.923 -2.759 -23.285 1.00 98.75 92 ALA A CA 1
ATOM 706 C C . ALA A 1 92 ? 2.697 -4.139 -23.942 1.00 98.75 92 ALA A C 1
ATOM 708 O O . ALA A 1 92 ? 2.584 -5.149 -23.243 1.00 98.75 92 ALA A O 1
ATOM 709 N N . ALA A 1 93 ? 2.681 -4.188 -25.279 1.00 98.75 93 ALA A N 1
ATOM 710 C CA . ALA A 1 93 ? 2.574 -5.419 -26.061 1.00 98.75 93 ALA A CA 1
ATOM 711 C C . ALA A 1 93 ? 3.822 -6.315 -25.959 1.00 98.75 93 ALA A C 1
ATOM 713 O O . ALA A 1 93 ? 3.705 -7.540 -26.026 1.00 98.75 93 ALA A O 1
ATOM 714 N N . ASP A 1 94 ? 5.003 -5.735 -25.751 1.00 98.75 94 ASP A N 1
ATOM 715 C CA . ASP A 1 94 ? 6.254 -6.483 -25.616 1.00 98.75 94 ASP A CA 1
ATOM 716 C C . ASP A 1 94 ? 6.298 -7.175 -24.257 1.00 98.75 94 ASP A C 1
ATOM 718 O O . ASP A 1 94 ? 6.569 -8.376 -24.186 1.00 98.75 94 ASP A O 1
ATOM 722 N N . ILE A 1 95 ? 5.888 -6.463 -23.199 1.00 98.81 95 ILE A N 1
ATOM 723 C CA . ILE A 1 95 ? 5.657 -7.052 -21.874 1.00 98.81 95 ILE A CA 1
ATOM 724 C C . ILE A 1 95 ? 4.625 -8.184 -21.973 1.00 98.81 95 ILE A C 1
ATOM 726 O O . ILE A 1 95 ? 4.878 -9.282 -21.477 1.00 98.81 95 ILE A O 1
ATOM 730 N N . ALA A 1 96 ? 3.497 -7.966 -22.659 1.00 98.69 96 ALA A N 1
ATOM 731 C CA . ALA A 1 96 ? 2.485 -9.005 -22.862 1.00 98.69 96 ALA A CA 1
ATOM 732 C C . ALA A 1 96 ? 3.068 -10.245 -23.568 1.00 98.69 96 ALA A C 1
ATOM 734 O O . ALA A 1 96 ? 2.812 -11.380 -23.160 1.00 98.69 96 ALA A O 1
ATOM 735 N N . SER A 1 97 ? 3.900 -10.038 -24.596 1.00 98.62 97 SER A N 1
ATOM 736 C CA . SER A 1 97 ? 4.572 -11.114 -25.328 1.00 98.62 97 SER A CA 1
ATOM 737 C C . SER A 1 97 ? 5.531 -11.902 -24.434 1.00 98.62 97 SER A C 1
ATOM 739 O O . SER A 1 97 ? 5.522 -13.132 -24.474 1.00 98.62 97 SER A O 1
ATOM 741 N N . ILE A 1 98 ? 6.311 -11.230 -23.584 1.00 98.69 98 ILE A N 1
ATOM 742 C CA . ILE A 1 98 ? 7.202 -11.878 -22.609 1.00 98.69 98 ILE A CA 1
ATOM 743 C C . ILE A 1 98 ? 6.388 -12.704 -21.608 1.00 98.69 98 ILE A C 1
ATOM 745 O O . ILE A 1 98 ? 6.666 -13.890 -21.420 1.00 98.69 98 ILE A O 1
ATOM 749 N N . LEU A 1 99 ? 5.352 -12.110 -21.006 1.00 98.44 99 LEU A N 1
ATOM 750 C CA . LEU A 1 99 ? 4.511 -12.772 -20.005 1.00 98.44 99 LEU A CA 1
ATOM 751 C C . LEU A 1 99 ? 3.758 -13.983 -20.576 1.00 98.44 99 LEU A C 1
ATOM 753 O O . LEU A 1 99 ? 3.575 -14.976 -19.874 1.00 98.44 99 LEU A O 1
ATOM 757 N N . SER A 1 100 ? 3.376 -13.951 -21.858 1.00 98.06 100 SER A N 1
ATOM 758 C CA . SER A 1 100 ? 2.706 -15.076 -22.531 1.00 98.06 100 SER A CA 1
ATOM 759 C C . SER A 1 100 ? 3.571 -16.338 -22.658 1.00 98.06 100 SER A C 1
ATOM 761 O O . SER A 1 100 ? 3.046 -17.423 -22.897 1.00 98.06 100 SER A O 1
ATOM 763 N N . ARG A 1 101 ? 4.895 -16.214 -22.483 1.00 98.19 101 ARG A N 1
ATOM 764 C CA . ARG A 1 101 ? 5.863 -17.322 -22.579 1.00 98.19 101 ARG A CA 1
ATOM 765 C C . ARG A 1 101 ? 6.110 -18.031 -21.242 1.00 98.19 101 ARG A C 1
ATOM 767 O O . ARG A 1 101 ? 6.915 -18.966 -21.200 1.00 98.19 101 ARG A O 1
ATOM 774 N N . LEU A 1 102 ? 5.491 -17.571 -20.153 1.00 97.00 102 LEU A N 1
ATOM 775 C CA . LEU A 1 102 ? 5.647 -18.156 -18.820 1.00 97.00 102 LEU A CA 1
ATOM 776 C C . LEU A 1 102 ? 4.789 -19.415 -18.653 1.00 97.00 102 LEU A C 1
ATOM 778 O O . LEU A 1 102 ? 3.755 -19.573 -19.296 1.00 97.00 102 LEU A O 1
ATOM 782 N N . SER A 1 103 ? 5.214 -20.308 -17.758 1.00 91.44 103 SER A N 1
ATOM 783 C CA . SER A 1 103 ? 4.535 -21.592 -17.524 1.00 91.44 103 SER A CA 1
ATOM 784 C C . SER A 1 103 ? 3.188 -21.431 -16.808 1.00 91.44 103 SER A C 1
ATOM 786 O O . SER A 1 103 ? 2.296 -22.265 -16.943 1.00 91.44 103 SER A O 1
ATOM 788 N N . SER A 1 104 ? 3.043 -20.363 -16.028 1.00 94.75 104 SER A N 1
ATOM 789 C CA . SER A 1 104 ? 1.815 -19.962 -15.342 1.00 94.75 104 SER A CA 1
ATOM 790 C C . SER A 1 104 ? 1.794 -18.442 -15.183 1.00 94.75 104 SER A C 1
ATOM 792 O O . SER A 1 104 ? 2.839 -17.797 -15.294 1.00 94.75 104 SER A O 1
ATOM 794 N N . LYS A 1 105 ? 0.616 -17.854 -14.931 1.00 94.31 105 LYS A N 1
ATOM 795 C CA . LYS A 1 105 ? 0.472 -16.407 -14.706 1.00 94.31 105 LYS A CA 1
ATOM 796 C C . LYS A 1 105 ? 0.866 -16.056 -13.259 1.00 94.31 105 LYS A C 1
ATOM 798 O O . LYS A 1 105 ? 0.103 -16.401 -12.355 1.00 94.31 105 LYS A O 1
ATOM 803 N N . PRO A 1 106 ? 2.003 -15.375 -13.013 1.00 96.00 106 PRO A N 1
ATOM 804 C CA . PRO A 1 106 ? 2.343 -14.883 -11.681 1.00 96.00 106 PRO A CA 1
ATOM 805 C C . PRO A 1 106 ? 1.518 -13.627 -11.345 1.00 96.00 106 PRO A C 1
ATOM 807 O O . PRO A 1 106 ? 0.910 -13.017 -12.230 1.00 96.00 106 PRO A O 1
ATOM 810 N N . TYR A 1 107 ? 1.525 -13.196 -10.081 1.00 97.69 107 TYR A N 1
ATOM 811 C CA . TYR A 1 107 ? 1.081 -11.834 -9.764 1.00 97.69 107 TYR A CA 1
ATOM 812 C C . TYR A 1 107 ? 2.045 -10.824 -10.404 1.00 97.69 107 TYR A C 1
ATOM 814 O O . TYR A 1 107 ? 3.258 -10.956 -10.258 1.00 97.69 107 TYR A O 1
ATOM 822 N N . ILE A 1 108 ? 1.522 -9.820 -11.104 1.00 98.50 108 ILE A N 1
ATOM 823 C CA . ILE A 1 108 ? 2.317 -8.788 -11.775 1.00 98.50 108 ILE A CA 1
ATOM 824 C C . ILE A 1 108 ? 1.923 -7.427 -11.216 1.00 98.50 108 ILE A C 1
ATOM 826 O O . ILE A 1 108 ? 0.738 -7.106 -11.171 1.00 98.50 108 ILE A O 1
ATOM 830 N N . THR A 1 109 ? 2.919 -6.627 -10.844 1.00 98.50 109 THR A N 1
ATOM 831 C CA . THR A 1 109 ? 2.767 -5.183 -10.629 1.00 98.50 109 THR A CA 1
ATOM 832 C C . THR A 1 109 ? 3.786 -4.435 -11.482 1.00 98.50 109 THR A C 1
ATOM 834 O O . THR A 1 109 ? 4.931 -4.868 -11.597 1.00 98.50 109 THR A O 1
ATOM 837 N N . GLN A 1 110 ? 3.375 -3.345 -12.119 1.00 98.69 110 GLN A N 1
ATOM 838 C CA . GLN A 1 110 ? 4.171 -2.632 -13.120 1.00 98.69 110 GLN A CA 1
ATOM 839 C C . GLN A 1 110 ? 4.413 -1.193 -12.702 1.00 98.69 110 GLN A C 1
ATOM 841 O O . GLN A 1 110 ? 3.481 -0.473 -12.343 1.00 98.69 110 GLN A O 1
ATOM 846 N N . GLU A 1 111 ? 5.656 -0.748 -12.808 1.00 98.56 111 GLU A N 1
ATOM 847 C CA . GLU A 1 111 ? 5.993 0.659 -12.663 1.00 98.56 111 GLU A CA 1
ATOM 848 C C . GLU A 1 111 ? 5.710 1.419 -13.962 1.00 98.56 111 GLU A C 1
ATOM 850 O O . GLU A 1 111 ? 6.491 1.391 -14.914 1.00 98.56 111 GLU A O 1
ATOM 855 N N . VAL A 1 112 ? 4.577 2.119 -13.999 1.00 98.38 112 VAL A N 1
ATOM 856 C CA . VAL A 1 112 ? 4.225 3.023 -15.099 1.00 98.38 112 VAL A CA 1
ATOM 857 C C . VAL A 1 112 ? 3.844 4.367 -14.501 1.00 98.38 112 VAL A C 1
ATOM 859 O O . VAL A 1 112 ? 2.706 4.586 -14.092 1.00 98.38 112 VAL A O 1
ATOM 862 N N . ILE A 1 113 ? 4.818 5.269 -14.406 1.00 97.19 113 ILE A N 1
ATOM 863 C CA . ILE A 1 113 ? 4.609 6.585 -13.801 1.00 97.19 113 ILE A CA 1
ATOM 864 C C . ILE A 1 113 ? 3.739 7.432 -14.735 1.00 97.19 113 ILE A C 1
ATOM 866 O O . ILE A 1 113 ? 4.081 7.646 -15.899 1.00 97.19 113 ILE A O 1
ATOM 870 N N . PHE A 1 114 ? 2.619 7.939 -14.224 1.00 97.38 114 PHE A N 1
ATOM 871 C CA . PHE A 1 114 ? 1.799 8.913 -14.938 1.00 97.38 114 PHE A CA 1
ATOM 872 C C . PHE A 1 114 ? 2.515 10.267 -15.022 1.00 97.38 114 PHE A C 1
ATOM 874 O O . PHE A 1 114 ? 2.909 10.811 -13.992 1.00 97.38 114 PHE A O 1
ATOM 881 N N . GLY A 1 115 ? 2.592 10.842 -16.223 1.00 95.94 115 GLY A N 1
ATOM 882 C CA . GLY A 1 115 ? 2.995 12.230 -16.442 1.00 95.94 115 GLY A CA 1
ATOM 883 C C . GLY A 1 115 ? 1.924 12.983 -17.230 1.00 95.94 115 GLY A C 1
ATOM 884 O O . GLY A 1 115 ? 1.350 12.461 -18.187 1.00 95.94 115 GLY A O 1
ATOM 885 N N . ALA A 1 116 ? 1.603 14.205 -16.805 1.00 95.12 116 ALA A N 1
ATOM 886 C CA . ALA A 1 116 ? 0.582 15.009 -17.468 1.00 95.12 116 ALA A CA 1
ATOM 887 C C . ALA A 1 116 ? 1.051 15.426 -18.873 1.00 95.12 116 ALA A C 1
ATOM 889 O O . ALA A 1 116 ? 2.105 16.036 -19.018 1.00 95.12 116 ALA A O 1
ATOM 890 N N . GLY A 1 117 ? 0.252 15.117 -19.898 1.00 95.56 117 GLY A N 1
ATOM 891 C CA . GLY A 1 117 ? 0.582 15.421 -21.297 1.00 95.56 117 GLY A CA 1
ATOM 892 C C . GLY A 1 117 ? 1.585 14.457 -21.941 1.00 95.56 117 GLY A C 1
ATOM 893 O O . GLY A 1 117 ? 1.935 14.642 -23.104 1.00 95.56 117 GLY A O 1
ATOM 894 N N . GLU A 1 118 ? 2.029 13.426 -21.223 1.00 97.94 118 GLU A N 1
ATOM 895 C CA . GLU A 1 118 ? 2.915 12.406 -21.774 1.00 97.94 118 GLU A CA 1
ATOM 896 C C . GLU A 1 118 ? 2.119 11.340 -22.546 1.00 97.94 118 GLU A C 1
ATOM 898 O O . GLU A 1 118 ? 0.983 11.023 -22.183 1.00 97.94 118 GLU A O 1
ATOM 903 N N . PRO A 1 119 ? 2.691 10.769 -23.620 1.00 97.94 119 PRO A N 1
ATOM 904 C CA . PRO A 1 119 ? 1.954 9.926 -24.551 1.00 97.94 119 PRO A CA 1
ATOM 905 C C . PRO A 1 119 ? 1.726 8.501 -24.047 1.00 97.94 119 PRO A C 1
ATOM 907 O O . PRO A 1 119 ? 0.966 7.785 -24.690 1.00 97.94 119 PRO A O 1
ATOM 910 N N . ILE A 1 120 ? 2.402 8.074 -22.972 1.00 98.56 120 ILE A N 1
ATOM 911 C CA . ILE A 1 120 ? 2.335 6.712 -22.422 1.00 98.56 120 ILE A CA 1
ATOM 912 C C . ILE A 1 120 ? 1.607 6.758 -21.082 1.00 98.56 120 ILE A C 1
ATOM 914 O O . ILE A 1 120 ? 2.084 7.373 -20.123 1.00 98.56 120 ILE A O 1
ATOM 918 N N . LEU A 1 121 ? 0.456 6.095 -21.015 1.00 98.00 121 LEU A N 1
ATOM 919 C CA . LEU A 1 121 ? -0.443 6.132 -19.870 1.00 98.00 121 LEU A CA 1
ATOM 920 C C . LEU A 1 121 ? -0.446 4.802 -19.100 1.00 98.00 121 LEU A C 1
ATOM 922 O O . LEU A 1 121 ? -0.423 3.735 -19.715 1.00 98.00 121 LEU A O 1
ATOM 926 N N . PRO A 1 122 ? -0.598 4.831 -17.759 1.00 98.25 122 PRO A N 1
ATOM 927 C CA . PRO A 1 122 ? -0.730 3.617 -16.944 1.00 98.25 122 PRO A CA 1
ATOM 928 C C . PRO A 1 122 ? -1.838 2.666 -17.422 1.00 98.25 122 PRO A C 1
ATOM 930 O O . PRO A 1 122 ? -1.707 1.448 -17.319 1.00 98.25 122 PRO A O 1
ATOM 933 N N . SER A 1 123 ? -2.918 3.208 -17.996 1.00 97.81 123 SER A N 1
ATOM 934 C CA . SER A 1 123 ? -4.061 2.433 -18.495 1.00 97.81 123 SER A CA 1
ATOM 935 C C . SER A 1 123 ? -3.709 1.490 -19.643 1.00 97.81 123 SER A C 1
ATOM 937 O O . SER A 1 123 ? -4.430 0.525 -19.861 1.00 97.81 123 SER A O 1
ATOM 939 N N . GLU A 1 124 ? -2.611 1.730 -20.363 1.00 98.44 124 GLU A N 1
ATOM 940 C CA . GLU A 1 124 ? -2.145 0.843 -21.438 1.00 98.44 124 GLU A CA 1
ATOM 941 C C . GLU A 1 124 ? -1.636 -0.507 -20.904 1.00 98.44 124 GLU A C 1
ATOM 943 O O . GLU A 1 124 ? -1.605 -1.490 -21.640 1.00 98.44 124 GLU A O 1
ATOM 948 N N . TYR A 1 125 ? -1.267 -0.577 -19.621 1.00 98.75 125 TYR A N 1
ATOM 949 C CA . TYR A 1 125 ? -0.553 -1.714 -19.035 1.00 98.75 125 TYR A CA 1
ATOM 950 C C . TYR A 1 125 ? -1.437 -2.626 -18.177 1.00 98.75 125 TYR A C 1
ATOM 952 O O . TYR A 1 125 ? -0.992 -3.697 -17.764 1.00 98.75 125 TYR A O 1
ATOM 960 N N . VAL A 1 126 ? -2.703 -2.263 -17.940 1.00 98.38 126 VAL A N 1
ATOM 961 C CA . VAL A 1 126 ? -3.617 -3.035 -17.070 1.00 98.38 126 VAL A CA 1
ATOM 962 C C . VAL A 1 126 ? -3.925 -4.439 -17.604 1.00 98.38 126 VAL A C 1
ATOM 964 O O . VAL A 1 126 ? -4.326 -5.317 -16.844 1.00 98.38 126 VAL A O 1
ATOM 967 N N . GLY A 1 127 ? -3.706 -4.685 -18.902 1.00 98.00 127 GLY A N 1
ATOM 968 C CA . GLY A 1 127 ? -3.814 -6.021 -19.498 1.00 98.00 127 GLY A CA 1
ATOM 969 C C . GLY A 1 127 ? -2.741 -7.003 -19.007 1.00 98.00 127 GLY A C 1
ATOM 970 O O . GLY A 1 127 ? -2.972 -8.212 -19.000 1.00 98.00 127 GLY A O 1
ATOM 971 N N . ASN A 1 128 ? -1.597 -6.491 -18.545 1.00 98.31 128 ASN A N 1
ATOM 972 C CA . ASN A 1 128 ? -0.456 -7.293 -18.099 1.00 98.31 128 ASN A CA 1
ATOM 973 C C . ASN A 1 128 ? -0.500 -7.615 -16.594 1.00 98.31 128 ASN A C 1
ATOM 975 O O . ASN A 1 128 ? 0.095 -8.601 -16.160 1.00 98.31 128 ASN A O 1
ATOM 979 N N . GLY A 1 129 ? -1.219 -6.822 -15.796 1.00 98.19 129 GLY A N 1
ATOM 980 C CA . GLY A 1 129 ? -1.284 -6.954 -14.341 1.00 98.19 129 GLY A CA 1
ATOM 981 C C . GLY A 1 129 ? -1.636 -5.641 -13.655 1.00 98.19 129 GLY A C 1
ATOM 982 O O . GLY A 1 129 ? -2.081 -4.694 -14.306 1.00 98.19 129 GLY A O 1
ATOM 983 N N . ASP A 1 130 ? -1.403 -5.580 -12.345 1.00 98.62 130 ASP A N 1
ATOM 984 C CA . ASP A 1 130 ? -1.591 -4.353 -11.577 1.00 98.62 130 ASP A CA 1
ATOM 985 C C . ASP A 1 130 ? -0.560 -3.295 -12.011 1.00 98.62 130 ASP A C 1
ATOM 987 O O . ASP A 1 130 ? 0.544 -3.609 -12.470 1.00 98.62 130 ASP A O 1
ATOM 991 N N . VAL A 1 131 ? -0.917 -2.020 -11.874 1.00 98.75 131 VAL A N 1
ATOM 992 C CA . VAL A 1 131 ? -0.065 -0.877 -12.218 1.00 98.75 131 VAL A CA 1
ATOM 993 C C . VAL A 1 131 ? 0.100 0.014 -10.995 1.00 98.75 131 VAL A C 1
ATOM 995 O O . VAL A 1 131 ? -0.870 0.334 -10.307 1.00 98.75 131 VAL A O 1
ATOM 998 N N . GLN A 1 132 ? 1.338 0.406 -10.712 1.00 98.62 132 GLN A N 1
ATOM 999 C CA . GLN A 1 132 ? 1.689 1.281 -9.602 1.00 98.62 132 GLN A CA 1
ATOM 1000 C C . GLN A 1 132 ? 1.071 2.672 -9.785 1.00 98.62 132 GLN A C 1
ATOM 1002 O O . GLN A 1 132 ? 1.413 3.401 -10.712 1.00 98.62 132 GLN A O 1
ATOM 1007 N N . GLU A 1 133 ? 0.155 3.052 -8.896 1.00 98.06 133 GLU A N 1
ATOM 1008 C CA . GLU A 1 133 ? -0.575 4.317 -8.982 1.00 98.06 133 GLU A CA 1
ATOM 1009 C C . GLU A 1 133 ? 0.164 5.429 -8.225 1.00 98.06 133 GLU A C 1
ATOM 1011 O O . GLU A 1 133 ? -0.150 5.751 -7.080 1.00 98.06 133 GLU A O 1
ATOM 1016 N N . PHE A 1 134 ? 1.158 6.040 -8.872 1.00 97.44 134 PHE A N 1
ATOM 1017 C CA . PHE A 1 134 ? 1.989 7.093 -8.270 1.00 97.44 134 PHE A CA 1
ATOM 1018 C C . PHE A 1 134 ? 1.200 8.345 -7.863 1.00 97.44 134 PHE A C 1
ATOM 1020 O O . PHE A 1 134 ? 1.582 9.030 -6.919 1.00 97.44 134 PHE A O 1
ATOM 1027 N N . ARG A 1 135 ? 0.050 8.641 -8.488 1.00 97.75 135 ARG A N 1
ATOM 1028 C CA . ARG A 1 135 ? -0.782 9.790 -8.071 1.00 97.75 135 ARG A CA 1
ATOM 1029 C C . ARG A 1 135 ? -1.357 9.600 -6.663 1.00 97.75 135 ARG A C 1
ATOM 1031 O O . ARG A 1 135 ? -1.665 10.583 -5.985 1.00 97.75 135 ARG A O 1
ATOM 1038 N N . TYR A 1 136 ? -1.451 8.352 -6.199 1.00 98.44 136 TYR A N 1
ATOM 1039 C CA . TYR A 1 136 ? -1.852 8.016 -4.838 1.00 98.44 136 TYR A CA 1
ATOM 1040 C C . TYR A 1 136 ? -0.863 8.571 -3.799 1.00 98.44 136 TYR A C 1
ATOM 1042 O O . TYR A 1 136 ? -1.300 9.124 -2.788 1.00 98.44 136 TYR A O 1
ATOM 1050 N N . THR A 1 137 ? 0.453 8.517 -4.052 1.00 98.00 137 THR A N 1
ATOM 1051 C CA . THR A 1 137 ? 1.463 8.998 -3.090 1.00 98.00 137 THR A CA 1
ATOM 1052 C C . THR A 1 137 ? 1.365 10.506 -2.880 1.00 98.00 137 THR A C 1
ATOM 1054 O O . THR A 1 137 ? 1.321 10.971 -1.739 1.00 98.00 137 THR A O 1
ATOM 1057 N N . SER A 1 138 ? 1.252 11.278 -3.967 1.00 96.12 138 SER A N 1
ATOM 1058 C CA . SER A 1 138 ? 1.114 12.737 -3.907 1.00 96.12 138 SER A CA 1
ATOM 1059 C C . SER A 1 138 ? -0.216 13.155 -3.280 1.00 96.12 138 SER A C 1
ATOM 1061 O O . SER A 1 138 ? -0.275 14.129 -2.531 1.00 96.12 138 SER A O 1
ATOM 1063 N N . ALA A 1 139 ? -1.293 12.404 -3.529 1.00 98.06 139 ALA A N 1
ATOM 1064 C CA . ALA A 1 139 ? -2.577 12.649 -2.886 1.00 98.06 139 ALA A CA 1
ATOM 1065 C C . ALA A 1 139 ? -2.529 12.445 -1.370 1.00 98.06 139 ALA A C 1
ATOM 1067 O O . ALA A 1 139 ? -3.069 13.277 -0.640 1.00 98.06 139 ALA A O 1
ATOM 1068 N N . LEU A 1 140 ? -1.871 11.381 -0.896 1.00 98.62 140 LEU A N 1
ATOM 1069 C CA . LEU A 1 140 ? -1.678 11.171 0.537 1.00 98.62 140 LEU A CA 1
ATOM 1070 C C . LEU A 1 140 ? -0.775 12.244 1.145 1.00 98.62 140 LEU A C 1
ATOM 1072 O O . LEU A 1 140 ? -1.131 12.803 2.179 1.00 98.62 140 LEU A O 1
ATOM 1076 N N . LEU A 1 141 ? 0.339 12.590 0.494 1.00 98.56 141 LEU A N 1
ATOM 1077 C CA . LEU A 1 141 ? 1.211 13.674 0.948 1.00 98.56 141 LEU A CA 1
ATOM 1078 C C . LEU A 1 141 ? 0.423 14.977 1.133 1.00 98.56 141 LEU A C 1
ATOM 1080 O O . LEU A 1 141 ? 0.430 15.547 2.223 1.00 98.56 141 LEU A O 1
ATOM 1084 N N . ASN A 1 142 ? -0.316 15.407 0.110 1.00 98.12 142 ASN A N 1
ATOM 1085 C CA . ASN A 1 142 ? -1.115 16.632 0.166 1.00 98.12 142 ASN A CA 1
ATOM 1086 C C . ASN A 1 142 ? -2.210 16.559 1.237 1.00 98.12 142 ASN A C 1
ATOM 1088 O O . ASN A 1 142 ? -2.413 17.511 1.985 1.00 98.12 142 ASN A O 1
ATOM 1092 N N . ALA A 1 143 ? -2.914 15.433 1.355 1.00 98.56 143 ALA A N 1
ATOM 1093 C CA . ALA A 1 143 ? -3.981 15.290 2.339 1.00 98.56 143 ALA A CA 1
ATOM 1094 C C . ALA A 1 143 ? -3.463 15.362 3.782 1.00 98.56 143 ALA A C 1
ATOM 1096 O O . ALA A 1 143 ? -4.027 16.088 4.600 1.00 98.56 143 ALA A O 1
ATOM 1097 N N . PHE A 1 144 ? -2.369 14.660 4.084 1.00 98.50 144 PHE A N 1
ATOM 1098 C CA . PHE A 1 144 ? -1.821 14.586 5.437 1.00 98.50 144 PHE A CA 1
ATOM 1099 C C . PHE A 1 144 ? -1.003 15.821 5.844 1.00 98.50 144 PHE A C 1
ATOM 1101 O O . PHE A 1 144 ? -0.828 16.042 7.042 1.00 98.50 144 PHE A O 1
ATOM 1108 N N . THR A 1 145 ? -0.548 16.648 4.895 1.00 96.88 145 THR A N 1
ATOM 1109 C CA . THR A 1 145 ? 0.287 17.834 5.191 1.00 96.88 145 THR A CA 1
ATOM 1110 C C . THR A 1 145 ? -0.407 19.181 4.993 1.00 96.88 145 THR A C 1
ATOM 1112 O O . THR A 1 145 ? -0.024 20.146 5.649 1.00 96.88 145 THR A O 1
ATOM 1115 N N . SER A 1 146 ? -1.426 19.282 4.133 1.00 93.38 146 SER A N 1
ATOM 1116 C CA . SER A 1 146 ? -2.021 20.581 3.780 1.00 93.38 146 SER A CA 1
ATOM 1117 C C . SER A 1 146 ? -3.544 20.543 3.598 1.00 93.38 146 SER A C 1
ATOM 1119 O O . SER A 1 146 ? -4.286 21.205 4.341 1.00 93.38 146 SER A O 1
ATOM 1121 N N . ASN A 1 147 ? -4.028 19.765 2.630 1.00 95.94 147 ASN A N 1
ATOM 1122 C CA . ASN A 1 147 ? -5.399 19.841 2.114 1.00 95.94 147 ASN A CA 1
ATOM 1123 C C . ASN A 1 147 ? -6.449 19.250 3.063 1.00 95.94 147 ASN A C 1
ATOM 1125 O O . ASN A 1 147 ? -7.580 19.733 3.087 1.00 95.94 147 ASN A O 1
ATOM 1129 N N . GLY A 1 148 ? -6.078 18.269 3.885 1.00 98.06 148 GLY A N 1
ATOM 1130 C CA . GLY A 1 148 ? -6.994 17.573 4.784 1.00 98.06 148 GLY A CA 1
ATOM 1131 C C . GLY A 1 148 ? -7.317 16.152 4.328 1.00 98.06 148 GLY A C 1
ATOM 1132 O O . GLY A 1 148 ? -7.674 15.921 3.171 1.00 98.06 148 GLY A O 1
ATOM 1133 N N . ILE A 1 149 ? -7.247 15.194 5.254 1.00 98.69 149 ILE A N 1
ATOM 1134 C CA . ILE A 1 149 ? -7.584 13.783 5.003 1.00 98.69 149 ILE A CA 1
ATOM 1135 C C . ILE A 1 149 ? -9.080 13.541 4.744 1.00 98.69 149 ILE A C 1
ATOM 1137 O O . ILE A 1 149 ? -9.436 12.515 4.167 1.00 98.69 149 ILE A O 1
ATOM 1141 N N . SER A 1 150 ? -9.961 14.485 5.096 1.00 98.00 150 SER A N 1
ATOM 1142 C CA . SER A 1 150 ? -11.396 14.402 4.777 1.00 98.00 150 SER A CA 1
ATOM 1143 C C . SER A 1 150 ? -11.680 14.346 3.275 1.00 98.00 150 SER A C 1
ATOM 1145 O O . SER A 1 150 ? -12.678 13.759 2.870 1.00 98.00 150 SER A O 1
ATOM 1147 N N . GLY A 1 151 ? -10.793 14.910 2.450 1.00 97.12 151 GLY A N 1
ATOM 1148 C CA . GLY A 1 151 ? -10.909 14.900 0.991 1.00 97.12 151 GLY A CA 1
ATOM 1149 C C . GLY A 1 151 ? -10.420 13.616 0.318 1.00 97.12 151 GLY A C 1
ATOM 1150 O O . GLY A 1 151 ? -10.272 13.611 -0.894 1.00 97.12 151 GLY A O 1
ATOM 1151 N N . LEU A 1 152 ? -10.100 12.553 1.066 1.00 97.88 152 LEU A N 1
ATOM 1152 C CA . LEU A 1 152 ? -9.663 11.268 0.501 1.00 97.88 152 LEU A CA 1
ATOM 1153 C C . LEU A 1 152 ? -10.820 10.284 0.245 1.00 97.88 152 LEU A C 1
ATOM 1155 O O . LEU A 1 152 ? -10.591 9.179 -0.245 1.00 97.88 152 LEU A O 1
ATOM 1159 N N . ASN A 1 153 ? -12.064 10.651 0.562 1.00 95.62 153 ASN A N 1
ATOM 1160 C CA . ASN A 1 153 ? -13.230 9.794 0.324 1.00 95.62 153 ASN A CA 1
ATOM 1161 C C . ASN A 1 153 ? -13.543 9.572 -1.163 1.00 95.62 153 ASN A C 1
ATOM 1163 O O . ASN A 1 153 ? -14.291 8.650 -1.485 1.00 95.62 153 ASN A O 1
ATOM 1167 N N . ASP A 1 154 ? -12.963 10.381 -2.046 1.00 94.06 154 ASP A N 1
ATOM 1168 C CA . ASP A 1 154 ? -13.214 10.422 -3.483 1.00 94.06 154 ASP A CA 1
ATOM 1169 C C . ASP A 1 154 ? -12.144 9.700 -4.320 1.00 94.06 154 ASP A C 1
ATOM 1171 O O . ASP A 1 154 ? -12.219 9.748 -5.547 1.00 94.06 154 ASP A O 1
ATOM 1175 N N . ILE A 1 155 ? -11.148 9.043 -3.702 1.00 94.31 155 ILE A N 1
ATOM 1176 C CA . ILE A 1 155 ? -9.996 8.449 -4.413 1.00 94.31 155 ILE A CA 1
ATOM 1177 C C . ILE A 1 155 ? -10.442 7.589 -5.600 1.00 94.31 155 ILE A C 1
ATOM 1179 O O . ILE A 1 155 ? -9.903 7.723 -6.698 1.00 94.31 155 ILE A O 1
ATOM 1183 N N . ALA A 1 156 ? -11.464 6.753 -5.403 1.00 90.62 156 ALA A N 1
ATOM 1184 C CA . ALA A 1 156 ? -11.977 5.857 -6.437 1.00 90.62 156 ALA A CA 1
ATOM 1185 C C . ALA A 1 156 ? -12.600 6.587 -7.648 1.00 90.62 156 ALA A C 1
ATOM 1187 O O . ALA A 1 156 ? -12.756 5.983 -8.705 1.00 90.62 156 ALA A O 1
ATOM 1188 N N . SER A 1 157 ? -12.943 7.871 -7.513 1.00 92.88 157 SER A N 1
ATOM 1189 C CA . SER A 1 157 ? -13.565 8.703 -8.555 1.00 92.88 157 SER A CA 1
ATOM 1190 C C . SER A 1 157 ? -12.606 9.673 -9.258 1.00 92.88 157 SER A C 1
ATOM 1192 O O . SER A 1 157 ? -13.039 10.446 -10.107 1.00 92.88 157 SER A O 1
ATOM 1194 N N . ARG A 1 158 ? -11.298 9.629 -8.975 1.00 94.81 158 ARG A N 1
ATOM 1195 C CA . ARG A 1 158 ? -10.317 10.595 -9.517 1.00 94.81 158 ARG A CA 1
ATOM 1196 C C . ARG A 1 158 ? -9.854 10.329 -10.958 1.00 94.81 158 ARG A C 1
ATOM 1198 O O . ARG A 1 158 ? -8.894 10.947 -11.413 1.00 94.81 158 ARG A O 1
ATOM 1205 N N . GLY A 1 159 ? -10.495 9.405 -11.678 1.00 93.06 159 GLY A N 1
ATOM 1206 C CA . GLY A 1 159 ? -10.097 9.028 -13.044 1.00 93.06 159 GLY A CA 1
ATOM 1207 C C . GLY A 1 159 ? -8.732 8.328 -13.114 1.00 93.06 159 GLY A C 1
ATOM 1208 O O . GLY A 1 159 ? -8.017 8.430 -14.111 1.00 93.06 159 GLY A O 1
ATOM 1209 N N . TRP A 1 160 ? -8.334 7.677 -12.023 1.00 96.25 160 TRP A N 1
ATOM 1210 C CA . TRP A 1 160 ? -7.102 6.898 -11.927 1.00 96.25 160 TRP A CA 1
ATOM 1211 C C . TRP A 1 160 ? -7.307 5.469 -12.438 1.00 96.25 160 TRP A C 1
ATOM 1213 O O . TRP A 1 160 ? -8.391 5.126 -12.915 1.00 96.25 160 TRP A O 1
ATOM 1223 N N . ILE A 1 161 ? -6.268 4.633 -12.356 1.00 96.38 161 ILE A N 1
ATOM 1224 C CA . ILE A 1 161 ? -6.429 3.202 -12.632 1.00 96.38 161 ILE A CA 1
ATOM 1225 C C . ILE A 1 161 ? -7.513 2.633 -11.714 1.00 96.38 161 ILE A C 1
ATOM 1227 O O . ILE A 1 161 ? -7.633 3.010 -10.551 1.00 96.38 161 ILE A O 1
ATOM 1231 N N . THR A 1 162 ? -8.356 1.751 -12.245 1.00 96.56 162 THR A N 1
ATOM 1232 C CA . THR A 1 162 ? -9.441 1.164 -11.457 1.00 96.56 162 THR A CA 1
ATOM 1233 C C . THR A 1 162 ? -8.871 0.412 -10.252 1.00 96.56 162 THR A C 1
ATOM 1235 O O . THR A 1 162 ? -7.783 -0.160 -10.309 1.00 96.56 162 THR A O 1
ATOM 1238 N N . SER A 1 163 ? -9.620 0.374 -9.146 1.00 96.50 163 SER A N 1
ATOM 1239 C CA . SER A 1 163 ? -9.169 -0.273 -7.901 1.00 96.50 163 SER A CA 1
ATOM 1240 C C . SER A 1 163 ? -8.709 -1.726 -8.108 1.00 96.50 163 SER A C 1
ATOM 1242 O O . SER A 1 163 ? -7.755 -2.160 -7.477 1.00 96.50 163 SER A O 1
ATOM 1244 N N . SER A 1 164 ? -9.335 -2.467 -9.028 1.00 96.50 164 SER A N 1
ATOM 1245 C CA . SER A 1 164 ? -8.985 -3.858 -9.348 1.00 96.50 164 SER A CA 1
ATOM 1246 C C . SER A 1 164 ? -7.661 -4.038 -10.094 1.00 96.50 164 SER A C 1
ATOM 1248 O O . SER A 1 164 ? -7.228 -5.172 -10.249 1.00 96.50 164 SER A O 1
ATOM 1250 N N . ASN A 1 165 ? -7.066 -2.958 -10.608 1.00 98.00 165 ASN A N 1
ATOM 1251 C CA . ASN A 1 165 ? -5.818 -2.986 -11.374 1.00 98.00 165 ASN A CA 1
ATOM 1252 C C . ASN A 1 165 ? -4.752 -2.042 -10.801 1.00 98.00 165 ASN A C 1
ATOM 1254 O O . ASN A 1 165 ? -3.699 -1.866 -11.407 1.00 98.00 165 ASN A O 1
ATOM 1258 N N . ALA A 1 166 ? -5.017 -1.390 -9.669 1.00 98.38 166 ALA A N 1
ATOM 1259 C CA . ALA A 1 166 ? -4.092 -0.445 -9.063 1.00 98.38 166 ALA A CA 1
ATOM 1260 C C . ALA A 1 166 ? -3.252 -1.137 -7.987 1.00 98.38 166 ALA A C 1
ATOM 1262 O O . ALA A 1 166 ? -3.795 -1.737 -7.064 1.00 98.38 166 ALA A O 1
ATOM 1263 N N . ASN A 1 167 ? -1.934 -0.970 -8.031 1.00 98.62 167 ASN A N 1
ATOM 1264 C CA . ASN A 1 167 ? -1.056 -1.212 -6.893 1.00 98.62 167 ASN A CA 1
ATOM 1265 C C . ASN A 1 167 ? -0.756 0.127 -6.210 1.00 98.62 167 ASN A C 1
ATOM 1267 O O . ASN A 1 167 ? -0.295 1.065 -6.857 1.00 98.62 167 ASN A O 1
ATOM 1271 N N . VAL A 1 168 ? -1.033 0.237 -4.912 1.00 98.62 168 VAL A N 1
ATOM 1272 C CA . VAL A 1 168 ? -0.919 1.502 -4.167 1.00 98.62 168 VAL A CA 1
ATOM 1273 C C . VAL A 1 168 ? 0.073 1.389 -3.028 1.00 98.62 168 VAL A C 1
ATOM 1275 O O . VAL A 1 168 ? 0.257 0.325 -2.447 1.00 98.62 168 VAL A O 1
ATOM 1278 N N . PHE A 1 169 ? 0.718 2.493 -2.690 1.00 98.69 169 PHE A N 1
ATOM 1279 C CA . PHE A 1 169 ? 1.720 2.562 -1.633 1.00 98.69 169 PHE A CA 1
ATOM 1280 C C . PHE A 1 169 ? 1.726 3.973 -1.053 1.00 98.69 169 PHE A C 1
ATOM 1282 O O . PHE A 1 169 ? 1.413 4.936 -1.748 1.00 98.69 169 PHE A O 1
ATOM 1289 N N . VAL A 1 170 ? 2.076 4.115 0.226 1.00 98.62 170 VAL A N 1
ATOM 1290 C CA . VAL A 1 170 ? 2.299 5.448 0.813 1.00 98.62 170 VAL A CA 1
ATOM 1291 C C . VAL A 1 170 ? 3.578 6.054 0.245 1.00 98.62 170 VAL A C 1
ATOM 1293 O O . VAL A 1 170 ? 3.612 7.241 -0.064 1.00 98.62 170 VAL A O 1
ATOM 1296 N N . ALA A 1 171 ? 4.602 5.216 0.089 1.00 97.88 171 ALA A N 1
ATOM 1297 C CA . ALA A 1 171 ? 5.870 5.524 -0.546 1.00 97.88 171 ALA A CA 1
ATOM 1298 C C . ALA A 1 171 ? 6.485 4.237 -1.118 1.00 97.88 171 ALA A C 1
ATOM 1300 O O . ALA A 1 171 ? 6.212 3.146 -0.609 1.00 97.88 171 ALA A O 1
ATOM 1301 N N . ASN A 1 172 ? 7.319 4.358 -2.148 1.00 96.38 172 ASN A N 1
ATOM 1302 C CA . ASN A 1 172 ? 8.188 3.285 -2.633 1.00 96.38 172 ASN A CA 1
ATOM 1303 C C . ASN A 1 172 ? 9.665 3.717 -2.532 1.00 96.38 172 ASN A C 1
ATOM 1305 O O . ASN A 1 172 ? 9.977 4.748 -1.935 1.00 96.38 172 ASN A O 1
ATOM 1309 N N . HIS A 1 173 ? 10.580 2.919 -3.084 1.00 93.06 173 HIS A N 1
ATOM 1310 C CA . HIS A 1 173 ? 12.009 3.214 -3.002 1.00 93.06 173 HIS A CA 1
ATOM 1311 C C . HIS A 1 173 ? 12.407 4.520 -3.706 1.00 93.06 173 HIS A C 1
ATOM 1313 O O . HIS A 1 173 ? 13.341 5.158 -3.235 1.00 93.06 173 HIS A O 1
ATOM 1319 N N . ASP A 1 174 ? 11.686 4.962 -4.738 1.00 93.56 174 ASP A N 1
ATOM 1320 C CA . ASP A 1 174 ? 11.973 6.219 -5.438 1.00 93.56 174 ASP A CA 1
ATOM 1321 C C . ASP A 1 174 ? 11.284 7.416 -4.785 1.00 93.56 174 ASP A C 1
ATOM 1323 O O . ASP A 1 174 ? 11.911 8.445 -4.516 1.00 93.56 174 ASP A O 1
ATOM 1327 N N . THR A 1 175 ? 9.986 7.293 -4.487 1.00 96.25 175 THR A N 1
ATOM 1328 C CA . THR A 1 175 ? 9.195 8.414 -3.973 1.00 96.25 175 THR A CA 1
ATOM 1329 C C . THR A 1 175 ? 9.594 8.780 -2.552 1.00 96.25 175 THR A C 1
ATOM 1331 O O . THR A 1 175 ? 9.644 9.965 -2.240 1.00 96.25 175 THR A O 1
ATOM 1334 N N . GLU A 1 176 ? 9.934 7.802 -1.696 1.00 96.00 176 GLU A N 1
ATOM 1335 C CA . GLU A 1 176 ? 10.350 8.087 -0.313 1.00 96.00 176 GLU A CA 1
ATOM 1336 C C . GLU A 1 176 ? 11.588 9.002 -0.303 1.00 96.00 176 GLU A C 1
ATOM 1338 O O . GLU A 1 176 ? 11.698 9.924 0.513 1.00 96.00 176 GLU A O 1
ATOM 1343 N N . ARG A 1 177 ? 12.483 8.780 -1.274 1.00 93.94 177 ARG A N 1
ATOM 1344 C CA . ARG A 1 177 ? 13.781 9.446 -1.450 1.00 93.94 177 ARG A CA 1
ATOM 1345 C C . ARG A 1 177 ? 13.719 10.724 -2.281 1.00 93.94 177 ARG A C 1
ATOM 1347 O O . ARG A 1 177 ? 14.716 11.440 -2.355 1.00 93.94 177 ARG A O 1
ATOM 1354 N N . THR A 1 178 ? 12.568 11.027 -2.874 1.00 93.62 178 THR A N 1
ATOM 1355 C CA . THR A 1 178 ? 12.371 12.202 -3.724 1.00 93.62 178 THR A CA 1
ATOM 1356 C C . THR A 1 178 ? 11.597 13.274 -2.952 1.00 93.62 178 THR A C 1
ATOM 1358 O O . THR A 1 178 ? 10.430 13.058 -2.610 1.00 93.62 178 THR A O 1
ATOM 1361 N N . PRO A 1 179 ? 12.202 14.444 -2.664 1.00 90.88 179 PRO A N 1
ATOM 1362 C CA . PRO A 1 179 ? 11.516 15.523 -1.960 1.00 90.88 179 PRO A CA 1
ATOM 1363 C C . PRO A 1 179 ? 10.190 15.892 -2.635 1.00 90.88 179 PRO A C 1
ATOM 1365 O O . PRO A 1 179 ? 10.150 16.183 -3.827 1.00 90.88 179 PRO A O 1
ATOM 1368 N N . GLY A 1 180 ? 9.098 15.874 -1.868 1.00 91.75 180 GLY A N 1
ATOM 1369 C CA . GLY A 1 180 ? 7.764 16.232 -2.360 1.00 91.75 180 GLY A CA 1
ATOM 1370 C C . GLY A 1 180 ? 7.033 15.151 -3.170 1.00 91.75 180 GLY A C 1
ATOM 1371 O O . GLY A 1 180 ? 5.902 15.396 -3.582 1.00 91.75 180 GLY A O 1
ATOM 1372 N N . ALA A 1 181 ? 7.610 13.962 -3.383 1.00 95.50 181 ALA A N 1
ATOM 1373 C CA . ALA A 1 181 ? 6.948 12.893 -4.143 1.00 95.50 181 ALA A CA 1
ATOM 1374 C C . ALA A 1 181 ? 6.011 12.021 -3.288 1.00 95.50 181 ALA A C 1
ATOM 1376 O O . ALA A 1 181 ? 4.976 11.544 -3.767 1.00 95.50 181 ALA A O 1
ATOM 1377 N N . SER A 1 182 ? 6.351 11.809 -2.016 1.00 98.06 182 SER A N 1
ATOM 1378 C CA . SER A 1 182 ? 5.522 11.073 -1.061 1.00 98.06 182 SER A CA 1
ATOM 1379 C C . SER A 1 182 ? 5.805 11.483 0.383 1.00 98.06 182 SER A C 1
ATOM 1381 O O . SER A 1 182 ? 6.738 12.234 0.666 1.00 98.06 182 SER A O 1
ATOM 1383 N N . LEU A 1 183 ? 5.012 10.951 1.315 1.00 97.94 183 LEU A N 1
ATOM 1384 C CA . LEU A 1 183 ? 5.401 10.922 2.726 1.00 97.94 183 LEU A CA 1
ATOM 1385 C C . LEU A 1 183 ? 6.632 10.020 2.905 1.00 97.94 183 LEU A C 1
ATOM 1387 O O . LEU A 1 183 ? 6.863 9.103 2.117 1.00 97.94 183 LEU A O 1
ATOM 1391 N N . ASN A 1 184 ? 7.399 10.269 3.961 1.00 95.56 184 ASN A N 1
ATOM 1392 C CA . ASN A 1 184 ? 8.508 9.429 4.408 1.00 95.56 184 ASN A CA 1
ATOM 1393 C C . ASN A 1 184 ? 8.668 9.525 5.937 1.00 95.56 184 ASN A C 1
ATOM 1395 O O . ASN A 1 184 ? 7.883 10.190 6.619 1.00 95.56 184 ASN A O 1
ATOM 1399 N N . TYR A 1 185 ? 9.692 8.872 6.493 1.00 92.38 185 TYR A N 1
ATOM 1400 C CA . TYR A 1 185 ? 9.892 8.797 7.945 1.00 92.38 185 TYR A CA 1
ATOM 1401 C C . TYR A 1 185 ? 10.147 10.143 8.642 1.00 92.38 185 TYR A C 1
ATOM 1403 O O . TYR A 1 185 ? 10.065 10.195 9.868 1.00 92.38 185 TYR A O 1
ATOM 1411 N N . THR A 1 186 ? 10.449 11.226 7.918 1.00 93.06 186 THR A N 1
ATOM 1412 C CA . THR A 1 186 ? 10.650 12.553 8.524 1.00 93.06 186 THR A CA 1
ATOM 1413 C C . THR A 1 186 ? 9.334 13.279 8.816 1.00 93.06 186 THR A C 1
ATOM 1415 O O . THR A 1 186 ? 9.327 14.221 9.601 1.00 93.06 186 THR A O 1
ATOM 1418 N N . TYR A 1 187 ? 8.204 12.800 8.280 1.00 94.88 187 TYR A N 1
ATOM 1419 C CA . TYR A 1 187 ? 6.870 13.388 8.478 1.00 94.88 187 TYR A CA 1
ATOM 1420 C C . TYR A 1 187 ? 6.189 12.974 9.797 1.00 94.88 187 TYR A C 1
ATOM 1422 O O . TYR A 1 187 ? 4.990 13.196 9.979 1.00 94.88 187 TYR A O 1
ATOM 1430 N N . GLY A 1 188 ? 6.927 12.365 10.729 1.00 93.44 188 GLY A N 1
ATOM 1431 C CA . GLY A 1 188 ? 6.412 12.001 12.050 1.00 93.44 188 GLY A CA 1
ATOM 1432 C C . GLY A 1 188 ? 5.167 11.113 11.969 1.00 93.44 188 GLY A C 1
ATOM 1433 O O . GLY A 1 188 ? 5.145 10.134 11.223 1.00 93.44 188 GLY A O 1
ATOM 1434 N N . ALA A 1 189 ? 4.125 11.457 12.729 1.00 93.94 189 ALA A N 1
ATOM 1435 C CA . ALA A 1 189 ? 2.897 10.669 12.833 1.00 93.94 189 ALA A CA 1
ATOM 1436 C C . ALA A 1 189 ? 2.070 10.609 11.535 1.00 93.94 189 ALA A C 1
ATOM 1438 O O . ALA A 1 189 ? 1.353 9.632 11.317 1.00 93.94 189 ALA A O 1
ATOM 1439 N N . ALA A 1 190 ? 2.207 11.578 10.625 1.00 97.50 190 ALA A N 1
ATOM 1440 C CA . ALA A 1 190 ? 1.486 11.556 9.352 1.00 97.50 190 ALA A CA 1
ATOM 1441 C C . ALA A 1 190 ? 1.814 10.303 8.518 1.00 97.50 190 ALA A C 1
ATOM 1443 O O . ALA A 1 190 ? 0.939 9.743 7.858 1.00 97.50 190 ALA A O 1
ATOM 1444 N N . TYR A 1 191 ? 3.057 9.814 8.577 1.00 96.81 191 TYR A N 1
ATOM 1445 C CA . TYR A 1 191 ? 3.489 8.665 7.784 1.00 96.81 191 TYR A CA 1
ATOM 1446 C C . TYR A 1 191 ? 2.832 7.331 8.201 1.00 96.81 191 TYR A C 1
ATOM 1448 O O . TYR A 1 191 ? 2.268 6.657 7.332 1.00 96.81 191 TYR A O 1
ATOM 1456 N N . PRO A 1 192 ? 2.819 6.915 9.486 1.00 95.94 192 PRO A N 1
ATOM 1457 C CA . PRO A 1 192 ? 2.060 5.740 9.909 1.00 95.94 192 PRO A CA 1
ATOM 1458 C C . PRO A 1 192 ? 0.541 5.925 9.763 1.00 95.94 192 PRO A C 1
ATOM 1460 O O . PRO A 1 192 ? -0.132 4.969 9.381 1.00 95.94 192 PRO A O 1
ATOM 1463 N N . LEU A 1 193 ? -0.019 7.125 9.973 1.00 98.44 193 LEU A N 1
ATOM 1464 C CA . LEU A 1 193 ? -1.457 7.355 9.756 1.00 98.44 193 LEU A CA 1
ATOM 1465 C C . LEU A 1 193 ? -1.861 7.203 8.280 1.00 98.44 193 LEU A C 1
ATOM 1467 O O . LEU A 1 193 ? -2.925 6.661 7.981 1.00 98.44 193 LEU A O 1
ATOM 1471 N N . ALA A 1 194 ? -0.995 7.597 7.346 1.00 98.75 194 ALA A N 1
ATOM 1472 C CA . ALA A 1 194 ? -1.206 7.356 5.923 1.00 98.75 194 ALA A CA 1
ATOM 1473 C C . ALA A 1 194 ? -1.196 5.858 5.569 1.00 98.75 194 ALA A C 1
ATOM 1475 O O . ALA A 1 194 ? -1.977 5.423 4.720 1.00 98.75 194 ALA A O 1
ATOM 1476 N N . HIS A 1 195 ? -0.385 5.044 6.258 1.00 98.75 195 HIS A N 1
ATOM 1477 C CA . HIS A 1 195 ? -0.438 3.584 6.116 1.00 98.75 195 HIS A CA 1
ATOM 1478 C C . HIS A 1 195 ? -1.744 3.006 6.663 1.00 98.75 195 HIS A C 1
ATOM 1480 O O . HIS A 1 195 ? -2.327 2.130 6.025 1.00 98.75 195 HIS A O 1
ATOM 1486 N N . VAL A 1 196 ? -2.229 3.512 7.805 1.00 98.75 196 VAL A N 1
ATOM 1487 C CA . VAL A 1 196 ? -3.544 3.135 8.347 1.00 98.75 196 VAL A CA 1
ATOM 1488 C C . VAL A 1 196 ? -4.634 3.432 7.322 1.00 98.75 196 VAL A C 1
ATOM 1490 O O . VAL A 1 196 ? -5.428 2.546 7.014 1.00 98.75 196 VAL A O 1
ATOM 1493 N N . PHE A 1 197 ? -4.635 4.629 6.729 1.00 98.81 197 PHE A N 1
ATOM 1494 C CA . PHE A 1 197 ? -5.591 4.980 5.681 1.00 98.81 197 PHE A CA 1
ATOM 1495 C C . PHE A 1 197 ? -5.488 4.044 4.468 1.00 98.81 197 PHE A C 1
ATOM 1497 O O . PHE A 1 197 ? -6.499 3.486 4.049 1.00 98.81 197 PHE A O 1
ATOM 1504 N N . MET A 1 198 ? -4.282 3.821 3.934 1.00 98.69 198 MET A N 1
ATOM 1505 C CA . MET A 1 198 ? -4.071 2.955 2.768 1.00 98.69 198 MET A CA 1
ATOM 1506 C C . MET A 1 198 ? -4.540 1.519 3.003 1.00 98.69 198 MET A C 1
ATOM 1508 O O . MET A 1 198 ? -5.156 0.911 2.130 1.00 98.69 198 MET A O 1
ATOM 1512 N N . LEU A 1 199 ? -4.271 0.970 4.186 1.00 98.69 199 LEU A N 1
ATOM 1513 C CA . LEU A 1 199 ? -4.701 -0.378 4.538 1.00 98.69 199 LEU A CA 1
ATOM 1514 C C . LEU A 1 199 ? -6.207 -0.435 4.833 1.00 98.69 199 LEU A C 1
ATOM 1516 O O . LEU A 1 199 ? -6.835 -1.458 4.557 1.00 98.69 199 LEU A O 1
ATOM 1520 N N . ALA A 1 200 ? -6.809 0.655 5.311 1.00 98.31 200 ALA A N 1
ATOM 1521 C CA . ALA A 1 200 ? -8.237 0.719 5.586 1.00 98.31 200 ALA A CA 1
ATOM 1522 C C . ALA A 1 200 ? -9.099 0.930 4.332 1.00 98.31 200 ALA A C 1
ATOM 1524 O O . ALA A 1 200 ? -10.113 0.254 4.168 1.00 98.31 200 ALA A O 1
ATOM 1525 N N . TYR A 1 201 ? -8.725 1.859 3.451 1.00 98.00 201 TYR A N 1
ATOM 1526 C CA . TYR A 1 201 ? -9.549 2.288 2.320 1.00 98.00 201 TYR A CA 1
ATOM 1527 C C . TYR A 1 201 ? -9.487 1.269 1.158 1.00 98.00 201 TYR A C 1
ATOM 1529 O O . TYR A 1 201 ? -8.398 0.798 0.810 1.00 98.00 201 TYR A O 1
ATOM 1537 N N . PRO A 1 202 ? -10.621 0.883 0.535 1.00 96.38 202 PRO A N 1
ATOM 1538 C CA . PRO A 1 202 ? -10.682 -0.224 -0.424 1.00 96.38 202 PRO A CA 1
ATOM 1539 C C . PRO A 1 202 ? -10.318 0.215 -1.855 1.00 96.38 202 PRO A C 1
ATOM 1541 O O . PRO A 1 202 ? -11.086 0.022 -2.799 1.00 96.38 202 PRO A O 1
ATOM 1544 N N . TYR A 1 203 ? -9.138 0.814 -2.017 1.00 97.69 203 TYR A N 1
ATOM 1545 C CA . TYR A 1 203 ? -8.587 1.193 -3.316 1.00 97.69 203 TYR A CA 1
ATOM 1546 C C . TYR A 1 203 ? -7.244 0.496 -3.552 1.00 97.69 203 TYR A C 1
ATOM 1548 O O . TYR A 1 203 ? -6.317 0.686 -2.767 1.00 97.69 203 TYR A O 1
ATOM 1556 N N . GLY A 1 204 ? -7.157 -0.313 -4.608 1.00 97.25 204 GLY A N 1
ATOM 1557 C CA . GLY A 1 204 ? -5.931 -0.990 -5.024 1.00 97.25 204 GLY A CA 1
ATOM 1558 C C . GLY A 1 204 ? -5.449 -2.132 -4.123 1.00 97.25 204 GLY A C 1
ATOM 1559 O O . GLY A 1 204 ? -5.941 -2.370 -3.012 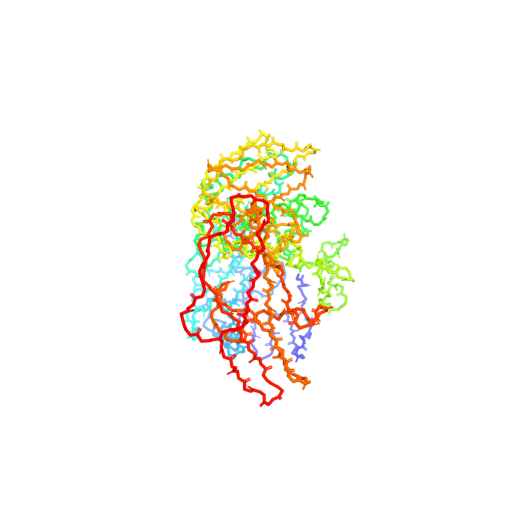1.00 97.25 204 GLY A O 1
ATOM 1560 N N . THR A 1 205 ? -4.420 -2.820 -4.607 1.00 97.56 205 THR A N 1
ATOM 1561 C CA . THR A 1 205 ? -3.586 -3.772 -3.871 1.00 97.56 205 THR A CA 1
ATOM 1562 C C . THR A 1 205 ? -2.473 -3.000 -3.148 1.00 97.56 205 THR A C 1
ATOM 1564 O O . THR A 1 205 ? -1.609 -2.432 -3.820 1.00 97.56 205 THR A O 1
ATOM 1567 N N . PRO A 1 206 ? -2.448 -2.927 -1.803 1.00 98.00 206 PRO A N 1
ATOM 1568 C CA . PRO A 1 206 ? -1.463 -2.125 -1.084 1.00 98.00 206 PRO A CA 1
ATOM 1569 C C . PRO A 1 206 ? -0.082 -2.792 -1.015 1.00 98.00 206 PRO A C 1
ATOM 1571 O O . PRO A 1 206 ? 0.039 -3.992 -0.776 1.00 98.00 206 PRO A O 1
ATOM 1574 N N . THR A 1 207 ? 0.968 -1.983 -1.116 1.00 97.94 207 THR A N 1
ATOM 1575 C CA . THR A 1 207 ? 2.364 -2.351 -0.870 1.00 97.94 207 THR A CA 1
ATOM 1576 C C . THR A 1 207 ? 2.929 -1.491 0.253 1.00 97.94 207 THR A C 1
ATOM 1578 O O . THR A 1 207 ? 2.812 -0.267 0.248 1.00 97.94 207 THR A O 1
ATOM 1581 N N . VAL A 1 208 ? 3.558 -2.145 1.230 1.00 97.50 208 VAL A N 1
ATOM 1582 C CA . VAL A 1 208 ? 4.259 -1.482 2.333 1.00 97.50 208 VAL A CA 1
ATOM 1583 C C . VAL A 1 208 ? 5.758 -1.554 2.070 1.00 97.50 208 VAL A C 1
ATOM 1585 O O . VAL A 1 208 ? 6.340 -2.640 2.050 1.00 97.50 208 VAL A O 1
ATOM 1588 N N . LEU A 1 209 ? 6.388 -0.396 1.893 1.00 95.75 209 LEU A N 1
ATOM 1589 C CA . LEU A 1 209 ? 7.836 -0.292 1.758 1.00 95.75 209 LEU A CA 1
ATOM 1590 C C . LEU A 1 209 ? 8.527 -0.652 3.074 1.00 95.75 209 LEU A C 1
ATOM 1592 O O . LEU A 1 209 ? 8.102 -0.235 4.143 1.00 95.75 209 LEU A O 1
ATOM 1596 N N . SER A 1 210 ? 9.635 -1.382 2.996 1.00 93.81 210 SER A N 1
ATOM 1597 C CA . SER A 1 210 ? 10.541 -1.582 4.130 1.00 93.81 210 SER A CA 1
ATOM 1598 C C . SER A 1 210 ? 11.879 -0.949 3.811 1.00 93.81 210 SER A C 1
ATOM 1600 O O . SER A 1 210 ? 12.665 -1.505 3.053 1.00 93.81 210 SER A O 1
ATOM 1602 N N . SER A 1 211 ? 12.095 0.236 4.366 1.00 94.31 211 SER A N 1
ATOM 1603 C CA . SER A 1 211 ? 13.221 1.103 4.035 1.00 94.31 211 SER A CA 1
ATOM 1604 C C . SER A 1 211 ? 14.225 1.193 5.183 1.00 94.31 211 SER A C 1
ATOM 1606 O O . SER A 1 211 ? 14.163 0.451 6.171 1.00 94.31 211 SER A O 1
ATOM 1608 N N . TYR A 1 212 ? 15.153 2.129 5.053 1.00 93.81 212 TYR A N 1
ATOM 1609 C CA . TYR A 1 212 ? 16.198 2.469 6.005 1.00 93.81 212 TYR A CA 1
ATOM 1610 C C . TYR A 1 212 ? 16.377 3.992 6.061 1.00 93.81 212 TYR A C 1
ATOM 1612 O O . TYR A 1 212 ? 15.909 4.714 5.187 1.00 93.81 212 TYR A O 1
ATOM 1620 N N . LYS A 1 213 ? 17.017 4.497 7.117 1.00 91.94 213 LYS A N 1
ATOM 1621 C CA . LYS A 1 213 ? 17.391 5.910 7.248 1.00 91.94 213 LYS A CA 1
ATOM 1622 C C . LYS A 1 213 ? 18.485 6.249 6.241 1.00 91.94 213 LYS A C 1
ATOM 1624 O O . LYS A 1 213 ? 19.445 5.494 6.118 1.00 91.94 213 LYS A O 1
ATOM 1629 N N . TYR A 1 214 ? 18.358 7.395 5.587 1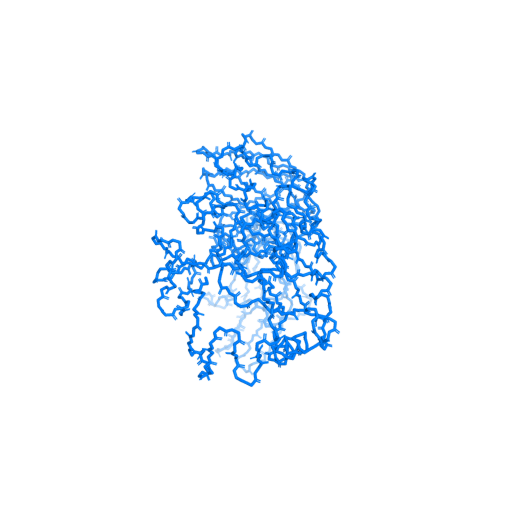.00 92.56 214 TYR A N 1
ATOM 1630 C CA . TYR A 1 214 ? 19.335 7.926 4.639 1.00 92.56 214 TYR A CA 1
ATOM 1631 C C . TYR A 1 214 ? 19.524 9.431 4.864 1.00 92.56 214 TYR A C 1
ATOM 1633 O O . TYR A 1 214 ? 18.628 10.116 5.357 1.00 92.56 214 TYR A O 1
ATOM 1641 N N . ALA A 1 215 ? 20.705 9.942 4.533 1.00 90.94 215 ALA A N 1
ATOM 1642 C CA . ALA A 1 215 ? 20.998 11.372 4.495 1.00 90.94 215 ALA A CA 1
ATOM 1643 C C . ALA A 1 215 ? 20.797 11.930 3.080 1.00 90.94 215 ALA A C 1
ATOM 1645 O O . ALA A 1 215 ? 20.270 13.031 2.917 1.00 90.94 215 ALA A O 1
ATOM 1646 N N . TYR A 1 216 ? 21.158 11.145 2.065 1.00 90.50 216 TYR A N 1
ATOM 1647 C CA . TYR A 1 216 ? 21.036 11.495 0.656 1.00 90.50 216 TYR A CA 1
ATOM 1648 C C . TYR A 1 216 ? 20.195 10.466 -0.093 1.00 90.50 216 TYR A C 1
ATOM 1650 O O . TYR A 1 216 ? 20.114 9.296 0.286 1.00 90.50 216 TYR A O 1
ATOM 1658 N N . LYS A 1 217 ? 19.571 10.899 -1.194 1.00 89.44 217 LYS A N 1
ATOM 1659 C CA . LYS A 1 217 ? 18.692 10.034 -1.992 1.00 89.44 217 LYS A CA 1
ATOM 1660 C C . LYS A 1 217 ? 19.410 8.763 -2.468 1.00 89.44 217 LYS A C 1
ATOM 1662 O O . LYS A 1 217 ? 18.826 7.687 -2.426 1.00 89.44 217 LYS A O 1
ATOM 1667 N N . ASP A 1 218 ? 20.689 8.867 -2.821 1.00 89.88 218 ASP A N 1
ATOM 1668 C CA . ASP A 1 218 ? 21.471 7.763 -3.391 1.00 89.88 218 ASP A CA 1
ATOM 1669 C C . ASP A 1 218 ? 22.207 6.922 -2.328 1.00 89.88 218 ASP A C 1
ATOM 1671 O O . ASP A 1 218 ? 23.006 6.053 -2.673 1.00 89.88 218 ASP A O 1
ATOM 1675 N N . ASP A 1 219 ? 21.937 7.142 -1.033 1.00 91.81 219 ASP A N 1
ATOM 1676 C CA . ASP A 1 219 ? 22.560 6.355 0.031 1.00 91.81 219 ASP A CA 1
ATOM 1677 C C . ASP A 1 219 ? 22.152 4.880 -0.056 1.00 91.81 219 ASP A C 1
ATOM 1679 O O . ASP A 1 219 ? 20.964 4.515 -0.013 1.00 91.81 219 ASP A O 1
ATOM 1683 N N . GLY A 1 220 ? 23.173 4.024 -0.111 1.00 90.12 220 GLY A N 1
ATOM 1684 C CA . GLY A 1 220 ? 23.028 2.578 -0.050 1.00 90.12 220 GLY A CA 1
ATOM 1685 C C . GLY A 1 220 ? 22.478 2.095 1.292 1.00 90.12 220 GLY A C 1
ATOM 1686 O O . GLY A 1 220 ? 22.502 2.795 2.305 1.00 90.12 220 GLY A O 1
ATOM 1687 N N . SER A 1 221 ? 21.967 0.868 1.298 1.00 91.62 221 SER A N 1
ATOM 1688 C CA . SER A 1 221 ? 21.438 0.233 2.504 1.00 91.62 221 SER A CA 1
ATOM 1689 C C . SER A 1 221 ? 22.519 0.031 3.569 1.00 91.62 221 SER A C 1
ATOM 1691 O O . SER A 1 221 ? 23.635 -0.371 3.222 1.00 91.62 221 SER A O 1
ATOM 1693 N N . PRO A 1 222 ? 22.193 0.198 4.864 1.00 90.50 222 PRO A N 1
ATOM 1694 C CA . PRO A 1 222 ? 23.104 -0.160 5.942 1.00 90.50 222 PRO A CA 1
ATOM 1695 C C . PRO A 1 222 ? 23.370 -1.674 5.965 1.00 90.50 222 PRO A C 1
ATOM 1697 O O . PRO A 1 222 ? 22.662 -2.469 5.340 1.00 90.50 222 PRO A O 1
ATOM 1700 N N . SER A 1 223 ? 24.400 -2.081 6.713 1.00 85.25 223 SER A N 1
ATOM 1701 C CA . SER A 1 223 ? 24.714 -3.495 6.979 1.00 85.25 223 SER A CA 1
ATOM 1702 C C . SER A 1 223 ? 24.889 -4.353 5.713 1.00 85.25 223 SER A C 1
ATOM 1704 O O . SER A 1 223 ? 24.468 -5.506 5.689 1.00 85.25 223 SER A O 1
ATOM 1706 N N . ASN A 1 224 ? 25.491 -3.798 4.652 1.00 83.44 224 ASN A N 1
ATOM 1707 C CA . ASN A 1 224 ? 25.686 -4.470 3.357 1.00 83.44 224 ASN A CA 1
ATOM 1708 C C . ASN A 1 224 ? 24.383 -5.036 2.752 1.00 83.44 224 ASN A C 1
ATOM 1710 O O . ASN A 1 224 ? 24.401 -6.067 2.085 1.00 83.44 224 ASN A O 1
ATOM 1714 N N . GLY A 1 225 ? 23.241 -4.398 3.027 1.00 82.12 225 GLY A N 1
ATOM 1715 C CA . GLY A 1 225 ? 21.930 -4.848 2.548 1.00 82.12 225 GLY A CA 1
ATOM 1716 C C . GLY A 1 225 ? 21.260 -5.915 3.409 1.00 82.12 225 GLY A C 1
ATOM 1717 O O . GLY A 1 225 ? 20.104 -6.253 3.158 1.00 82.12 225 GLY A O 1
ATOM 1718 N N . ALA A 1 226 ? 21.917 -6.407 4.464 1.00 85.31 226 ALA A N 1
ATOM 1719 C CA . ALA A 1 226 ? 21.288 -7.315 5.414 1.00 85.31 226 ALA A CA 1
ATOM 1720 C C . ALA A 1 226 ? 20.260 -6.560 6.278 1.00 85.31 226 ALA A C 1
ATOM 1722 O O . ALA A 1 226 ? 20.609 -5.802 7.190 1.00 85.31 226 ALA A O 1
ATOM 1723 N N . GLY A 1 227 ? 18.976 -6.785 5.990 1.00 85.44 227 GLY A N 1
ATOM 1724 C CA . GLY A 1 227 ? 17.851 -6.257 6.760 1.00 85.44 227 GLY A CA 1
ATOM 1725 C C . GLY A 1 227 ? 17.940 -6.611 8.246 1.00 85.44 227 GLY A C 1
ATOM 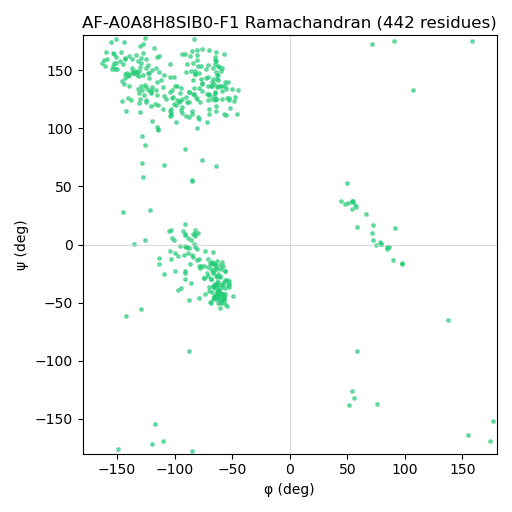1726 O O . GLY A 1 227 ? 18.034 -7.782 8.600 1.00 85.44 227 GLY A O 1
ATOM 1727 N N . SER A 1 228 ? 17.861 -5.615 9.132 1.00 89.44 228 SER A N 1
ATOM 1728 C CA . SER A 1 228 ? 17.833 -5.817 10.592 1.00 89.44 228 SER A CA 1
ATOM 1729 C C . SER A 1 228 ? 16.447 -5.502 11.161 1.00 89.44 228 SER A C 1
ATOM 1731 O O . SER A 1 228 ? 16.265 -4.504 11.853 1.00 89.44 228 SER A O 1
ATOM 1733 N N . CYS A 1 229 ? 15.448 -6.328 10.841 1.00 88.12 229 CYS A N 1
ATOM 1734 C CA . CYS A 1 229 ? 14.056 -6.120 11.256 1.00 88.12 229 CYS A CA 1
ATOM 1735 C C . CYS A 1 229 ? 13.666 -6.997 12.454 1.00 88.12 229 CYS A C 1
ATOM 1737 O O . CYS A 1 229 ? 13.688 -8.223 12.352 1.00 88.12 229 CYS A O 1
ATOM 1739 N N . SER A 1 230 ? 13.252 -6.389 13.570 1.00 82.81 230 SER A N 1
ATOM 1740 C CA . SER A 1 230 ? 12.854 -7.100 14.792 1.00 82.81 230 SER A CA 1
ATOM 1741 C C . SER A 1 230 ? 11.793 -6.330 15.589 1.00 82.81 230 SER A C 1
ATOM 1743 O O . SER A 1 230 ? 11.712 -5.105 15.544 1.00 82.81 230 SER A O 1
ATOM 1745 N N . GLY A 1 231 ? 10.940 -7.054 16.321 1.00 79.75 231 GLY A N 1
ATOM 1746 C CA . GLY A 1 231 ? 9.880 -6.442 17.129 1.00 79.75 231 GLY A CA 1
ATOM 1747 C C . GLY A 1 231 ? 8.981 -5.497 16.319 1.00 79.75 231 GLY A C 1
ATOM 1748 O O . GLY A 1 231 ? 8.445 -5.898 15.289 1.00 79.75 231 GLY A O 1
ATOM 1749 N N . ASN A 1 232 ? 8.843 -4.258 16.805 1.00 79.94 232 ASN A N 1
ATOM 1750 C CA . ASN A 1 232 ? 7.980 -3.195 16.271 1.00 79.94 232 ASN A CA 1
ATOM 1751 C C . ASN A 1 232 ? 8.679 -2.276 15.235 1.00 79.94 232 ASN A C 1
ATOM 1753 O O . ASN A 1 232 ? 8.253 -1.148 14.991 1.00 79.94 232 ASN A O 1
ATOM 1757 N N . GLY A 1 233 ? 9.801 -2.697 14.653 1.00 84.69 233 GLY A N 1
ATOM 1758 C CA . GLY A 1 233 ? 10.525 -1.853 13.707 1.00 84.69 233 GLY A CA 1
ATOM 1759 C C . GLY A 1 233 ? 11.823 -2.470 13.218 1.00 84.69 233 GLY A C 1
ATOM 1760 O O . GLY A 1 233 ? 11.952 -3.691 13.098 1.00 84.69 233 GLY A O 1
ATOM 1761 N N . GLY A 1 234 ? 12.766 -1.604 12.866 1.00 86.62 234 GLY A N 1
ATOM 1762 C CA . GLY A 1 234 ? 14.112 -1.992 12.473 1.00 86.62 234 GLY A CA 1
ATOM 1763 C C . GLY A 1 234 ? 15.170 -1.522 13.464 1.00 86.62 234 GLY A C 1
ATOM 1764 O O . GLY A 1 234 ? 14.944 -0.635 14.287 1.00 86.62 234 GLY A O 1
ATOM 1765 N N . ALA A 1 235 ? 16.338 -2.142 13.370 1.00 88.75 235 ALA A N 1
ATOM 1766 C CA . ALA A 1 235 ? 17.557 -1.779 14.075 1.00 88.75 235 ALA A CA 1
ATOM 1767 C C . ALA A 1 235 ? 18.645 -1.388 13.062 1.00 88.75 235 ALA A C 1
ATOM 1769 O O . ALA A 1 235 ? 18.496 -1.601 11.859 1.00 88.75 235 ALA A O 1
ATOM 1770 N N . ASN A 1 236 ? 19.758 -0.822 13.539 1.00 89.75 236 ASN A N 1
ATOM 1771 C CA . ASN A 1 236 ? 20.940 -0.528 12.711 1.00 89.75 236 ASN A CA 1
ATOM 1772 C C . ASN A 1 236 ? 20.634 0.324 11.461 1.00 89.75 236 ASN A C 1
ATOM 1774 O O . ASN A 1 236 ? 21.178 0.097 10.387 1.00 89.75 236 ASN A O 1
ATOM 1778 N N . GLY A 1 237 ? 19.722 1.290 11.593 1.00 90.12 237 GLY A N 1
ATOM 1779 C CA . GLY A 1 237 ? 19.317 2.182 10.503 1.00 90.12 237 GLY A CA 1
ATOM 1780 C C . GLY A 1 237 ? 18.140 1.682 9.664 1.00 90.12 237 GLY A C 1
ATOM 1781 O O . GLY A 1 237 ? 17.540 2.491 8.962 1.00 90.12 237 GLY A O 1
ATOM 1782 N N . TRP A 1 238 ? 17.736 0.416 9.769 1.00 93.62 238 TRP A N 1
ATOM 1783 C CA . TRP A 1 238 ? 16.518 -0.075 9.122 1.00 93.62 238 TRP A CA 1
ATOM 1784 C C . TRP A 1 238 ? 15.252 0.480 9.789 1.00 93.62 238 TRP A C 1
ATOM 1786 O O . TRP A 1 238 ? 15.202 0.647 11.005 1.00 93.62 238 TRP A O 1
ATOM 1796 N N . GLN A 1 239 ? 14.218 0.751 8.989 1.00 92.25 239 GLN A N 1
ATOM 1797 C CA . GLN A 1 239 ? 12.916 1.255 9.449 1.00 92.25 239 GLN A CA 1
ATOM 1798 C C . GLN A 1 239 ? 11.891 0.126 9.616 1.00 92.25 239 GLN A C 1
ATOM 1800 O O . GLN A 1 239 ? 11.128 0.120 10.583 1.00 92.25 239 GLN A O 1
ATOM 1805 N N . CYS A 1 240 ? 11.903 -0.844 8.692 1.00 94.00 240 CYS A N 1
ATOM 1806 C CA . CYS A 1 240 ? 11.062 -2.047 8.701 1.00 94.00 240 CYS A CA 1
ATOM 1807 C C . CYS A 1 240 ? 9.569 -1.756 8.924 1.00 94.00 240 CYS A C 1
ATOM 1809 O O . CYS A 1 240 ? 8.939 -2.355 9.794 1.00 94.00 240 CYS A O 1
ATOM 1811 N N . GLN A 1 241 ? 8.997 -0.856 8.121 1.00 94.75 241 GLN A N 1
ATOM 1812 C CA . GLN A 1 241 ? 7.630 -0.355 8.291 1.00 94.75 241 GLN A CA 1
ATOM 1813 C C . GLN A 1 241 ? 6.570 -1.463 8.312 1.00 94.75 241 GLN A C 1
ATOM 1815 O O . GLN A 1 241 ? 5.587 -1.354 9.037 1.00 94.75 241 GLN A O 1
ATOM 1820 N N . HIS A 1 242 ? 6.797 -2.574 7.604 1.00 94.44 242 HIS A N 1
ATOM 1821 C CA . HIS A 1 242 ? 5.942 -3.766 7.666 1.00 94.44 242 HIS A CA 1
ATOM 1822 C C . HIS A 1 242 ? 5.762 -4.344 9.083 1.00 94.44 242 HIS A C 1
ATOM 1824 O O . HIS A 1 242 ? 4.790 -5.054 9.330 1.00 94.44 242 HIS A O 1
ATOM 1830 N N . ARG A 1 243 ? 6.690 -4.064 10.010 1.00 93.00 243 ARG A N 1
ATOM 1831 C CA . ARG A 1 243 ? 6.644 -4.505 11.413 1.00 93.00 243 ARG A CA 1
ATOM 1832 C C . ARG A 1 243 ? 6.088 -3.469 12.371 1.00 93.00 243 ARG A C 1
ATOM 1834 O O . ARG A 1 243 ? 5.863 -3.811 13.530 1.00 93.00 243 ARG A O 1
ATOM 1841 N N . TRP A 1 244 ? 5.881 -2.232 11.923 1.00 91.00 244 TRP A N 1
ATOM 1842 C CA . TRP A 1 244 ? 5.249 -1.224 12.762 1.00 91.00 244 TRP A CA 1
ATOM 1843 C C . TRP A 1 244 ? 3.896 -1.741 13.222 1.00 91.00 244 TRP A C 1
ATOM 1845 O O . TRP A 1 244 ? 3.135 -2.296 12.435 1.00 91.00 244 TRP A O 1
ATOM 1855 N N . PHE A 1 245 ? 3.591 -1.547 14.493 1.00 88.88 245 PHE A N 1
ATOM 1856 C CA . PHE A 1 245 ? 2.488 -2.207 15.166 1.00 88.88 245 PHE A CA 1
ATOM 1857 C C . PHE A 1 245 ? 1.171 -1.860 14.479 1.00 88.88 245 PHE A C 1
ATOM 1859 O O . PHE A 1 245 ? 0.407 -2.751 14.116 1.00 88.88 245 PHE A O 1
ATOM 1866 N N . ALA A 1 246 ? 0.983 -0.570 14.186 1.00 90.50 246 ALA A N 1
ATOM 1867 C CA . ALA A 1 246 ? -0.141 -0.064 13.413 1.00 90.50 246 ALA A CA 1
ATOM 1868 C C . ALA A 1 246 ? -0.239 -0.725 12.029 1.00 90.50 246 ALA A C 1
ATOM 1870 O O . ALA A 1 246 ? -1.317 -1.132 11.616 1.00 90.50 246 ALA A O 1
ATOM 1871 N N . VAL A 1 247 ? 0.879 -0.879 11.316 1.00 95.44 247 VAL A N 1
ATOM 1872 C CA . VAL A 1 247 ? 0.907 -1.467 9.969 1.00 95.44 247 VAL A CA 1
ATOM 1873 C C . VAL A 1 247 ? 0.598 -2.963 10.020 1.00 95.44 247 VAL A C 1
ATOM 1875 O O . VAL A 1 247 ? -0.290 -3.426 9.312 1.00 95.44 247 VAL A O 1
ATOM 1878 N N . ALA A 1 248 ? 1.268 -3.720 10.889 1.00 93.06 248 ALA A N 1
ATOM 1879 C CA . ALA A 1 248 ? 1.039 -5.151 11.059 1.00 93.06 248 ALA A CA 1
ATOM 1880 C C . ALA A 1 248 ? -0.397 -5.454 11.525 1.00 93.06 248 ALA A C 1
ATOM 1882 O O . ALA A 1 248 ? -1.033 -6.390 11.033 1.00 93.06 248 ALA A O 1
ATOM 1883 N N . GLY A 1 249 ? -0.931 -4.642 12.441 1.00 92.94 249 GLY A N 1
ATOM 1884 C CA . GLY A 1 249 ? -2.323 -4.705 12.879 1.00 92.94 249 GLY A CA 1
ATOM 1885 C C . GLY A 1 249 ? -3.303 -4.396 11.750 1.00 92.94 249 GLY A C 1
ATOM 1886 O O . GLY A 1 249 ? -4.255 -5.146 11.534 1.00 92.94 249 GLY A O 1
ATOM 1887 N N . MET A 1 250 ? -3.025 -3.364 10.953 1.00 97.69 250 MET A N 1
ATOM 1888 C CA . MET A 1 250 ? -3.865 -2.987 9.818 1.00 97.69 250 MET A CA 1
ATOM 1889 C C . MET A 1 250 ? -3.787 -3.959 8.635 1.00 97.69 250 MET A C 1
ATOM 1891 O O . MET A 1 250 ? -4.757 -4.072 7.890 1.00 97.69 250 MET A O 1
ATOM 1895 N N . VAL A 1 251 ? -2.700 -4.721 8.475 1.00 96.38 251 VAL A N 1
ATOM 1896 C CA . VAL A 1 251 ? -2.651 -5.846 7.524 1.00 96.38 251 VAL A CA 1
ATOM 1897 C C . VAL A 1 251 ? -3.626 -6.948 7.953 1.00 96.38 251 VAL A C 1
ATOM 1899 O O . VAL A 1 251 ? -4.407 -7.426 7.130 1.00 96.38 251 VAL A O 1
ATOM 1902 N N . LYS A 1 252 ? -3.657 -7.309 9.246 1.00 94.44 252 LYS A N 1
ATOM 1903 C CA . LYS A 1 252 ? -4.654 -8.261 9.775 1.00 94.44 252 LYS A CA 1
ATOM 1904 C C . LYS A 1 252 ? -6.077 -7.729 9.604 1.00 94.44 252 LYS A C 1
ATOM 1906 O O . LYS A 1 252 ? -6.944 -8.463 9.137 1.00 94.44 252 LYS A O 1
ATOM 1911 N N . TRP A 1 253 ? -6.289 -6.450 9.921 1.00 96.75 253 TRP A N 1
ATOM 1912 C CA . TRP A 1 253 ? -7.564 -5.765 9.714 1.00 96.75 253 TRP A CA 1
ATOM 1913 C C . TRP A 1 253 ? -8.000 -5.847 8.247 1.00 96.75 253 TRP A C 1
ATOM 1915 O O . TRP A 1 253 ? -9.103 -6.302 7.963 1.00 96.75 253 TRP A O 1
ATOM 1925 N N . ARG A 1 254 ? -7.129 -5.491 7.290 1.00 97.19 254 ARG A N 1
ATOM 1926 C CA . ARG A 1 254 ? -7.479 -5.490 5.860 1.00 97.19 254 ARG A CA 1
ATOM 1927 C C . ARG A 1 254 ? -7.849 -6.881 5.358 1.00 97.19 254 ARG A C 1
ATOM 1929 O O . ARG A 1 254 ? -8.800 -6.989 4.592 1.00 97.19 254 ARG A O 1
ATOM 1936 N N . ASN A 1 255 ? -7.143 -7.914 5.815 1.00 95.69 255 ASN A N 1
ATOM 1937 C CA . ASN A 1 255 ? -7.415 -9.302 5.435 1.00 95.69 255 ASN A CA 1
ATOM 1938 C C . ASN A 1 255 ? -8.748 -9.827 5.992 1.00 95.69 255 ASN A C 1
ATOM 1940 O O . ASN A 1 255 ? -9.365 -10.690 5.375 1.00 95.69 255 ASN A O 1
ATOM 1944 N N . ALA A 1 256 ? -9.191 -9.329 7.149 1.00 94.94 256 ALA A N 1
ATOM 1945 C CA . ALA A 1 256 ? -10.433 -9.760 7.790 1.00 94.94 256 ALA A CA 1
ATOM 1946 C C . ALA A 1 256 ? -11.659 -8.924 7.382 1.00 94.94 256 ALA A C 1
ATOM 1948 O O . ALA A 1 256 ? -12.792 -9.398 7.471 1.00 94.94 256 ALA A O 1
ATOM 1949 N N . VAL A 1 257 ? -11.452 -7.677 6.957 1.00 96.44 257 VAL A N 1
ATOM 1950 C CA . VAL A 1 257 ? -12.530 -6.732 6.658 1.00 96.44 257 VAL A CA 1
ATOM 1951 C C . VAL A 1 257 ? -12.894 -6.757 5.179 1.00 96.44 257 VAL A C 1
ATOM 1953 O O . VAL A 1 257 ? -12.040 -6.669 4.296 1.00 96.44 257 VAL A O 1
ATOM 1956 N N . THR A 1 258 ? -14.193 -6.794 4.898 1.00 91.06 258 THR A N 1
ATOM 1957 C CA . THR A 1 258 ? -14.781 -6.871 3.553 1.00 91.06 258 THR A CA 1
ATOM 1958 C C . THR A 1 258 ? -15.813 -5.762 3.326 1.00 91.06 258 THR A C 1
ATOM 1960 O O . THR A 1 258 ? -16.256 -5.098 4.261 1.00 91.06 258 THR A O 1
ATOM 1963 N N . GLY A 1 259 ? -16.190 -5.536 2.065 1.00 92.88 259 GLY A N 1
ATOM 1964 C CA . GLY A 1 259 ? -17.217 -4.559 1.690 1.00 92.88 259 GLY A CA 1
ATOM 1965 C C . GLY A 1 259 ? -16.699 -3.147 1.400 1.00 92.88 259 GLY A C 1
ATOM 1966 O O . GLY A 1 259 ? -15.505 -2.845 1.534 1.00 92.88 259 GLY A O 1
ATOM 1967 N N . THR A 1 260 ? -17.631 -2.302 0.955 1.00 94.44 260 THR A N 1
ATOM 1968 C CA . THR A 1 260 ? -17.410 -0.906 0.556 1.00 94.44 260 THR A CA 1
ATOM 1969 C C . THR A 1 260 ? -17.360 0.026 1.762 1.00 94.44 260 THR A C 1
ATOM 1971 O O . THR A 1 260 ? -17.815 -0.328 2.852 1.00 94.44 260 THR A O 1
ATOM 1974 N N . VAL A 1 261 ? -16.825 1.231 1.554 1.00 97.50 261 VAL A N 1
ATOM 1975 C CA . VAL A 1 261 ? -16.865 2.308 2.551 1.00 97.50 261 VAL A CA 1
ATOM 1976 C C . VAL A 1 261 ? -18.317 2.665 2.876 1.00 97.50 261 VAL A C 1
ATOM 1978 O O . VAL A 1 261 ? -19.146 2.786 1.975 1.00 97.50 261 VAL A O 1
ATOM 1981 N N . ASN A 1 262 ? -18.615 2.840 4.159 1.00 97.50 262 ASN A N 1
ATOM 1982 C CA . ASN A 1 262 ? -19.884 3.355 4.666 1.00 97.50 262 ASN A CA 1
ATOM 1983 C C . ASN A 1 262 ? -19.637 4.230 5.904 1.00 97.50 262 ASN A C 1
ATOM 1985 O O . ASN A 1 262 ? -18.501 4.346 6.366 1.00 97.50 262 ASN A O 1
ATOM 1989 N N . ASN A 1 263 ? -20.690 4.869 6.421 1.00 97.75 263 ASN A N 1
ATOM 1990 C CA . ASN A 1 263 ? -20.640 5.644 7.666 1.00 97.75 263 ASN A CA 1
ATOM 1991 C C . ASN A 1 263 ? -19.486 6.664 7.708 1.00 97.75 263 ASN A C 1
ATOM 1993 O O . ASN A 1 263 ? -18.870 6.874 8.752 1.00 97.75 263 ASN A O 1
ATOM 1997 N N . TRP A 1 264 ? -19.164 7.271 6.561 1.00 98.38 264 TRP A N 1
ATOM 1998 C CA . TRP A 1 264 ? -18.101 8.263 6.486 1.00 98.38 264 TRP A CA 1
ATOM 1999 C C . TRP A 1 264 ? -18.488 9.501 7.291 1.00 98.38 264 TRP A C 1
ATOM 2001 O O . TRP A 1 264 ? -19.544 10.093 7.072 1.00 98.38 264 TRP A O 1
ATOM 2011 N N . ILE A 1 265 ? -17.604 9.914 8.189 1.00 98.50 265 ILE A N 1
ATOM 2012 C CA . ILE A 1 265 ? -17.730 11.126 8.985 1.00 98.50 265 ILE A CA 1
ATOM 2013 C C . ILE A 1 265 ? -16.422 11.904 8.950 1.00 98.50 265 ILE A C 1
ATOM 2015 O O . ILE A 1 265 ? -15.333 11.333 8.875 1.00 98.50 265 ILE A O 1
ATOM 2019 N N . SER A 1 266 ? -16.526 13.227 9.027 1.00 98.19 266 SER A N 1
ATOM 2020 C CA . SER A 1 266 ? -15.386 14.111 9.231 1.00 98.19 266 SER A CA 1
ATOM 2021 C C . SER A 1 266 ? -15.670 15.071 10.383 1.00 98.19 266 SER A C 1
ATOM 2023 O O . SER A 1 266 ? -16.782 15.582 10.494 1.00 98.19 266 SER A O 1
ATOM 2025 N N . GLY A 1 267 ? -14.683 15.270 11.257 1.00 97.06 267 GLY A N 1
ATOM 2026 C CA . GLY A 1 267 ? -14.734 16.275 12.322 1.00 97.06 267 GLY A CA 1
ATOM 2027 C C . GLY A 1 267 ? -14.223 17.609 11.785 1.00 97.06 267 GLY A C 1
ATOM 2028 O O . GLY A 1 267 ? -14.956 18.388 11.184 1.00 97.06 267 GLY A O 1
ATOM 2029 N N . THR A 1 268 ? -12.923 17.844 11.943 1.00 97.81 268 THR A N 1
ATOM 2030 C CA . THR A 1 268 ? -12.177 18.815 11.128 1.00 97.81 268 THR A CA 1
ATOM 2031 C C . THR A 1 268 ? -11.741 18.203 9.790 1.00 97.81 268 THR A C 1
ATOM 2033 O O . THR A 1 268 ? -11.872 16.999 9.569 1.00 97.81 268 THR A O 1
ATOM 2036 N N . LYS A 1 269 ? -11.109 19.001 8.915 1.00 97.94 269 LYS A N 1
ATOM 2037 C CA . LYS A 1 269 ? -10.475 18.486 7.685 1.00 97.94 269 LYS A CA 1
ATOM 2038 C C . LYS A 1 269 ? -9.389 17.424 7.937 1.00 97.94 269 LYS A C 1
ATOM 2040 O O . LYS A 1 269 ? -9.033 16.694 7.019 1.00 97.94 269 LYS A O 1
ATOM 2045 N N . GLN A 1 270 ? -8.865 17.340 9.167 1.00 98.31 270 GLN A N 1
ATOM 2046 C CA . GLN A 1 270 ? -7.835 16.383 9.590 1.00 98.31 270 GLN A CA 1
ATOM 2047 C C . GLN A 1 270 ? -8.383 15.210 10.417 1.00 98.31 270 GLN A C 1
ATOM 2049 O O . GLN A 1 270 ? -7.613 14.470 11.021 1.00 98.31 270 GLN A O 1
ATOM 2054 N N . GLN A 1 271 ? -9.701 15.025 10.464 1.00 98.69 271 GLN A N 1
ATOM 2055 C CA . GLN A 1 271 ? -10.350 13.983 11.255 1.00 98.69 271 GLN A CA 1
ATOM 2056 C C . GLN A 1 271 ? -11.350 13.237 10.392 1.00 98.69 271 GLN A C 1
ATOM 2058 O O . GLN A 1 271 ? -12.277 13.850 9.868 1.00 98.69 271 GLN A O 1
ATOM 2063 N N . ILE A 1 272 ? -11.180 11.924 10.270 1.00 98.88 272 ILE A N 1
ATOM 2064 C CA . ILE A 1 272 ? -12.100 11.058 9.530 1.00 98.88 272 ILE A CA 1
ATOM 2065 C C . ILE A 1 272 ? -12.419 9.797 10.317 1.00 98.88 272 ILE A C 1
ATOM 2067 O O . ILE A 1 272 ? -11.582 9.278 11.053 1.00 98.88 272 ILE A O 1
ATOM 2071 N N . GLY A 1 273 ? -13.623 9.277 10.122 1.00 98.81 273 GLY A N 1
ATOM 2072 C CA . GLY A 1 273 ? -13.993 7.924 10.514 1.00 98.81 273 GLY A CA 1
ATOM 2073 C C . GLY A 1 273 ? -14.857 7.293 9.435 1.00 98.81 273 GLY A C 1
ATOM 2074 O O . GLY A 1 273 ? -15.601 8.003 8.764 1.00 98.81 273 GLY A O 1
ATOM 2075 N N . PHE A 1 274 ? -14.738 5.987 9.231 1.00 98.81 274 PHE A N 1
ATOM 2076 C CA . PHE A 1 274 ? -15.591 5.261 8.294 1.00 98.81 274 PHE A CA 1
ATOM 2077 C C . PHE A 1 274 ? -15.600 3.762 8.582 1.00 98.81 274 PHE A C 1
ATOM 2079 O O . PHE A 1 274 ? -14.635 3.198 9.106 1.00 98.81 274 PHE A O 1
ATOM 2086 N N . GLY A 1 275 ? -16.695 3.112 8.199 1.00 98.44 275 GLY A N 1
ATOM 2087 C CA . GLY A 1 275 ? -16.824 1.664 8.198 1.00 98.44 275 GLY A CA 1
ATOM 2088 C C . GLY A 1 275 ? -16.466 1.042 6.850 1.00 98.44 275 GLY A C 1
ATOM 2089 O O . GLY A 1 275 ? -16.413 1.713 5.816 1.00 98.44 275 GLY A O 1
ATOM 2090 N N . ARG A 1 276 ? -16.235 -0.272 6.865 1.00 97.31 276 ARG A N 1
ATOM 2091 C CA . ARG A 1 276 ? -16.152 -1.122 5.675 1.00 97.31 276 ARG A CA 1
ATOM 2092 C C . ARG A 1 276 ? -17.039 -2.348 5.840 1.00 97.31 276 ARG A C 1
ATOM 2094 O O . ARG A 1 276 ? -16.803 -3.186 6.717 1.00 97.31 276 ARG A O 1
ATOM 2101 N N . GLY A 1 277 ? -18.076 -2.424 5.002 1.00 95.88 277 GLY A N 1
ATOM 2102 C CA . GLY A 1 277 ? -19.130 -3.430 5.144 1.00 95.88 277 GLY A CA 1
ATOM 2103 C C . GLY A 1 277 ? -19.689 -3.437 6.570 1.00 95.88 277 GLY A C 1
ATOM 2104 O O . GLY A 1 277 ? -19.864 -2.380 7.162 1.00 95.88 277 GLY A O 1
ATOM 2105 N N . SER A 1 278 ? -19.923 -4.617 7.138 1.00 95.00 278 SER A N 1
ATOM 2106 C CA . SER A 1 278 ? -20.296 -4.805 8.551 1.00 95.00 278 SER A CA 1
ATOM 2107 C C . SER A 1 278 ? -19.151 -5.346 9.414 1.00 95.00 278 SER A C 1
ATOM 2109 O O . SER A 1 278 ? -19.374 -5.791 10.538 1.00 95.00 278 SER A O 1
ATOM 2111 N N . THR A 1 279 ? -17.923 -5.358 8.884 1.00 95.44 279 THR A N 1
ATOM 2112 C CA . THR A 1 279 ? -16.811 -6.125 9.471 1.00 95.44 279 THR A CA 1
ATOM 2113 C C . THR A 1 279 ? -15.688 -5.268 10.031 1.00 95.44 279 THR A C 1
ATOM 2115 O O . THR A 1 279 ? -14.913 -5.778 10.837 1.00 95.44 279 THR A O 1
ATOM 2118 N N . GLY A 1 280 ? -15.607 -3.980 9.677 1.00 97.31 280 GLY A N 1
ATOM 2119 C CA . GLY A 1 280 ? -14.570 -3.088 10.190 1.00 97.31 280 GLY A CA 1
ATOM 2120 C C . GLY A 1 280 ? -14.980 -1.623 10.278 1.00 97.31 280 GLY A C 1
ATOM 2121 O O . GLY A 1 280 ? -15.856 -1.164 9.548 1.00 97.31 280 GLY A O 1
ATOM 2122 N N . TYR A 1 281 ? -14.305 -0.890 11.162 1.00 98.69 281 TYR A N 1
ATOM 2123 C CA . TYR A 1 281 ? -14.415 0.559 11.323 1.00 98.69 281 TYR A CA 1
ATOM 2124 C C . TYR A 1 281 ? -13.046 1.154 11.666 1.00 98.69 281 TYR A C 1
ATOM 2126 O O . TYR A 1 281 ? -12.318 0.581 12.474 1.00 98.69 281 TYR A O 1
ATOM 2134 N N . VAL A 1 282 ? -12.692 2.292 11.073 1.00 98.75 282 VAL A N 1
ATOM 2135 C CA . VAL A 1 282 ? -11.435 3.006 11.342 1.00 98.75 282 VAL A CA 1
ATOM 2136 C C . VAL A 1 282 ? -11.724 4.463 11.688 1.00 98.75 282 VAL A C 1
ATOM 2138 O O . VAL A 1 282 ? -12.653 5.061 11.144 1.00 98.75 282 VAL A O 1
ATOM 2141 N N . VAL A 1 283 ? -10.924 5.038 12.584 1.00 98.81 283 VAL A N 1
ATOM 2142 C CA . VAL A 1 283 ? -10.921 6.476 12.881 1.00 98.81 283 VAL A CA 1
ATOM 2143 C C . VAL A 1 283 ? -9.489 6.982 12.839 1.00 98.81 283 VAL A C 1
ATOM 2145 O O . VAL A 1 283 ? -8.613 6.388 13.459 1.00 98.81 283 VAL A O 1
ATOM 2148 N N . ILE A 1 284 ? -9.249 8.077 12.122 1.00 98.88 284 ILE A N 1
ATOM 2149 C CA . ILE A 1 284 ? -7.939 8.716 11.975 1.00 98.88 284 ILE A CA 1
ATOM 2150 C C . ILE A 1 284 ? -8.072 10.175 12.406 1.00 98.88 284 ILE A C 1
ATOM 2152 O O . ILE A 1 284 ? -8.872 10.923 11.842 1.00 98.88 284 ILE A O 1
ATOM 2156 N N . ASN A 1 285 ? -7.271 10.580 13.390 1.00 98.38 285 ASN A N 1
ATOM 2157 C CA . ASN A 1 285 ? -7.141 11.961 13.832 1.00 98.38 285 ASN A CA 1
ATOM 2158 C C . ASN A 1 285 ? -5.727 12.460 13.521 1.00 98.38 285 ASN A C 1
ATOM 2160 O O . ASN A 1 285 ? -4.798 12.203 14.274 1.00 98.38 285 ASN A O 1
ATOM 2164 N N . ASN A 1 286 ? -5.572 13.190 12.421 1.00 98.25 286 ASN A N 1
ATOM 2165 C CA . ASN A 1 286 ? -4.323 13.848 12.033 1.00 98.25 286 ASN A CA 1
ATOM 2166 C C . ASN A 1 286 ? -4.225 15.293 12.571 1.00 98.25 286 ASN A C 1
ATOM 2168 O O . ASN A 1 286 ? -3.354 16.047 12.152 1.00 98.25 286 ASN A O 1
ATOM 2172 N N . ALA A 1 287 ? -5.148 15.721 13.441 1.00 97.75 287 ALA A N 1
ATOM 2173 C CA . ALA A 1 287 ? -5.106 17.039 14.070 1.00 97.75 287 ALA A CA 1
ATOM 2174 C C . ALA A 1 287 ? -4.261 17.031 15.356 1.00 97.75 287 ALA A C 1
ATOM 2176 O O . ALA A 1 287 ? -4.052 15.985 15.972 1.00 97.75 287 ALA A O 1
ATOM 2177 N N . ASP A 1 288 ? -3.856 18.222 15.803 1.00 94.94 288 ASP A N 1
ATOM 2178 C CA . ASP A 1 288 ? -3.072 18.426 17.034 1.00 94.94 288 ASP A CA 1
ATOM 2179 C C . ASP A 1 288 ? -3.917 18.408 18.318 1.00 94.94 288 ASP A C 1
ATOM 2181 O O . ASP A 1 288 ? -3.386 18.474 19.425 1.00 94.94 288 ASP A O 1
ATOM 2185 N N . ALA A 1 289 ? -5.241 18.294 18.185 1.00 94.44 289 ALA A N 1
ATOM 2186 C CA . ALA A 1 289 ? -6.177 18.185 19.297 1.00 94.44 289 ALA A CA 1
ATOM 2187 C C . ALA A 1 289 ? -6.857 16.813 19.309 1.00 94.44 289 ALA A C 1
ATOM 2189 O O . ALA A 1 289 ? -7.113 16.220 18.258 1.00 94.44 289 ALA A O 1
ATOM 2190 N N . ALA A 1 290 ? -7.186 16.324 20.506 1.00 94.69 290 ALA A N 1
ATOM 2191 C CA . ALA A 1 290 ? -7.963 15.101 20.663 1.00 94.69 290 ALA A CA 1
ATOM 2192 C C . ALA A 1 290 ? -9.381 15.257 20.086 1.00 94.69 290 ALA A C 1
ATOM 2194 O O . ALA A 1 290 ? -9.973 16.336 20.127 1.00 94.69 290 ALA A O 1
ATOM 2195 N N . TRP A 1 291 ? -9.940 14.158 19.583 1.00 97.56 291 TRP A N 1
ATOM 2196 C CA . TRP A 1 291 ? -11.288 14.100 19.030 1.00 97.56 291 TRP A CA 1
ATOM 2197 C C . TRP A 1 291 ? -12.150 13.110 19.808 1.00 97.56 291 TRP A C 1
ATOM 2199 O O . TRP A 1 291 ? -11.984 11.899 19.671 1.00 97.56 291 TRP A O 1
ATOM 2209 N N . THR A 1 292 ? -13.076 13.621 20.621 1.00 97.81 292 THR A N 1
ATOM 2210 C CA . THR A 1 292 ? -14.104 12.803 21.278 1.00 97.81 292 THR A CA 1
ATOM 2211 C C . THR A 1 292 ? -15.377 12.825 20.450 1.00 97.81 292 THR A C 1
ATOM 2213 O O . THR A 1 292 ? -15.924 13.895 20.179 1.00 97.81 292 THR A O 1
ATOM 2216 N N . HIS A 1 293 ? -15.865 11.653 20.052 1.00 98.12 293 HIS A N 1
ATOM 2217 C CA . HIS A 1 293 ? -17.096 11.549 19.276 1.00 98.12 293 HIS A CA 1
ATOM 2218 C C . HIS A 1 293 ? -17.808 10.212 19.497 1.00 98.12 293 HIS A C 1
ATOM 2220 O O . HIS A 1 293 ? -17.182 9.215 19.865 1.00 98.12 293 HIS A O 1
ATOM 2226 N N . THR A 1 294 ? -19.120 10.200 19.250 1.00 98.25 294 THR A N 1
ATOM 2227 C CA . THR A 1 294 ? -19.937 8.983 19.180 1.00 98.25 294 THR A CA 1
ATOM 2228 C C . THR A 1 294 ? -20.126 8.603 17.719 1.00 98.25 294 THR A C 1
ATOM 2230 O O . THR A 1 294 ? -20.875 9.241 16.987 1.00 98.25 294 THR A O 1
ATOM 2233 N N . PHE A 1 295 ? -19.427 7.562 17.292 1.00 98.62 295 PHE A N 1
ATOM 2234 C CA . PHE A 1 295 ? -19.397 7.090 15.917 1.00 98.62 295 PHE A CA 1
ATOM 2235 C C . PHE A 1 295 ? -20.535 6.105 15.662 1.00 98.62 295 PHE A C 1
ATOM 2237 O O . PHE A 1 295 ? -20.704 5.143 16.412 1.00 98.62 295 PHE A O 1
ATOM 2244 N N . THR A 1 296 ? -21.286 6.310 14.579 1.00 98.44 296 THR A N 1
ATOM 2245 C CA . THR A 1 296 ? -22.259 5.319 14.096 1.00 98.44 296 THR A CA 1
ATOM 2246 C C . THR A 1 296 ? -21.518 4.251 13.306 1.00 98.44 296 THR A C 1
ATOM 2248 O O . THR A 1 296 ? -20.830 4.578 12.342 1.00 98.44 296 THR A O 1
ATOM 2251 N N . THR A 1 297 ? -21.675 2.982 13.668 1.00 97.62 297 THR A N 1
ATOM 2252 C CA . THR A 1 297 ? -20.919 1.864 13.094 1.00 97.62 297 THR A CA 1
ATOM 2253 C C . THR A 1 297 ? -21.836 0.718 12.662 1.00 97.62 297 THR A C 1
ATOM 2255 O O . THR A 1 297 ? -22.829 0.444 13.336 1.00 97.62 297 THR A O 1
ATOM 2258 N N . PRO A 1 298 ? -21.509 0.013 11.565 1.00 91.00 298 PRO A N 1
ATOM 2259 C CA . PRO A 1 298 ? -22.211 -1.201 11.157 1.00 91.00 298 PRO A CA 1
ATOM 2260 C C . PRO A 1 298 ? -21.726 -2.456 11.908 1.00 91.00 298 PRO A C 1
ATOM 2262 O O . PRO A 1 298 ? -22.245 -3.545 11.664 1.00 91.00 298 PRO A O 1
ATOM 2265 N N . LEU A 1 299 ? -20.719 -2.334 12.784 1.00 92.31 299 LEU A N 1
ATOM 2266 C CA . LEU A 1 299 ? -20.266 -3.438 13.629 1.00 92.31 299 LEU A CA 1
ATOM 2267 C C . LEU A 1 299 ? -21.389 -3.885 14.575 1.00 92.31 299 LEU A C 1
ATOM 2269 O O . LEU A 1 299 ? -22.115 -3.066 15.140 1.00 92.31 299 LEU A O 1
ATOM 2273 N N . ALA A 1 300 ? -21.497 -5.196 14.788 1.00 89.88 300 ALA A N 1
ATOM 2274 C CA . ALA A 1 300 ? -22.408 -5.753 15.780 1.00 89.88 300 ALA A CA 1
ATOM 2275 C C . ALA A 1 300 ? -22.011 -5.323 17.204 1.00 89.88 300 ALA A C 1
ATOM 2277 O O . ALA A 1 300 ? -20.849 -4.999 17.468 1.00 89.88 300 ALA A O 1
ATOM 2278 N N . ALA A 1 301 ? -22.969 -5.358 18.133 1.00 87.12 301 ALA A N 1
ATOM 2279 C CA . ALA A 1 301 ? -22.700 -5.058 19.534 1.00 87.12 301 ALA A CA 1
ATOM 2280 C C . ALA A 1 301 ? -21.638 -6.010 20.116 1.00 87.12 301 ALA A C 1
ATOM 2282 O O . ALA A 1 301 ? -21.671 -7.215 19.871 1.00 87.12 301 ALA A O 1
ATOM 2283 N N . GLY A 1 302 ? -20.696 -5.467 20.885 1.00 87.31 302 GLY A N 1
ATOM 2284 C CA . GLY A 1 302 ? -19.568 -6.225 21.427 1.00 87.31 302 GLY A CA 1
ATOM 2285 C C . GLY A 1 302 ? -18.390 -5.339 21.815 1.00 87.31 302 GLY A C 1
ATOM 2286 O O . GLY A 1 302 ? -18.405 -4.133 21.579 1.00 87.31 302 GLY A O 1
ATOM 2287 N N . THR A 1 303 ? -17.362 -5.937 22.413 1.00 89.50 303 THR A N 1
ATOM 2288 C CA . THR A 1 303 ? -16.109 -5.250 22.751 1.00 89.50 303 THR A CA 1
ATOM 2289 C C . THR A 1 303 ? -15.038 -5.618 21.735 1.00 89.50 303 THR A C 1
ATOM 2291 O O . THR A 1 303 ? -14.752 -6.794 21.516 1.00 89.50 303 THR A O 1
ATOM 2294 N N . TYR A 1 304 ? -14.422 -4.610 21.132 1.00 92.50 304 TYR A N 1
ATOM 2295 C CA . TYR A 1 304 ? -13.412 -4.762 20.092 1.00 92.50 304 TYR A CA 1
ATOM 2296 C C . TYR A 1 304 ? -12.080 -4.218 20.586 1.00 92.50 304 TYR A C 1
ATOM 2298 O O . TYR A 1 304 ? -12.025 -3.121 21.141 1.00 92.50 304 TYR A O 1
ATOM 2306 N N . CYS A 1 305 ? -11.011 -4.979 20.383 1.00 92.25 305 CYS A N 1
ATOM 2307 C CA . CYS A 1 305 ? -9.656 -4.507 20.603 1.00 92.25 305 CYS A CA 1
ATOM 2308 C C . CYS A 1 305 ? -9.246 -3.592 19.454 1.00 92.25 305 CYS A C 1
ATOM 2310 O O . CYS A 1 305 ? -9.510 -3.889 18.288 1.00 92.25 305 CYS A O 1
ATOM 2312 N N . ASP A 1 306 ? -8.570 -2.499 19.783 1.00 92.25 306 ASP A N 1
ATOM 2313 C CA . ASP A 1 306 ? -7.980 -1.635 18.775 1.00 92.25 306 ASP A CA 1
ATOM 2314 C C . ASP A 1 306 ? -6.784 -2.322 18.106 1.00 92.25 306 ASP A C 1
ATOM 2316 O O . ASP A 1 306 ? -5.767 -2.589 18.747 1.00 92.25 306 ASP A O 1
ATOM 2320 N N . ALA A 1 307 ? -6.901 -2.570 16.802 1.00 92.56 307 ALA A N 1
ATOM 2321 C CA . ALA A 1 307 ? -5.867 -3.204 15.992 1.00 92.56 307 ALA A CA 1
ATOM 2322 C C . ALA A 1 307 ? -4.605 -2.338 15.830 1.00 92.56 307 ALA A C 1
ATOM 2324 O O . ALA A 1 307 ? -3.570 -2.856 15.417 1.00 92.56 307 ALA A O 1
ATOM 2325 N N . ILE A 1 308 ? -4.681 -1.034 16.123 1.00 89.38 308 ILE A N 1
ATOM 2326 C CA . ILE A 1 308 ? -3.570 -0.086 15.959 1.00 89.38 308 ILE A CA 1
ATOM 2327 C C . ILE A 1 308 ? -2.716 0.027 17.226 1.00 89.38 308 ILE A C 1
ATOM 2329 O O . ILE A 1 308 ? -1.517 0.278 17.117 1.00 89.38 308 ILE A O 1
ATOM 2333 N N . SER A 1 309 ? -3.298 -0.174 18.412 1.00 78.50 309 SER A N 1
ATOM 2334 C CA . SER A 1 309 ? -2.591 -0.075 19.700 1.00 78.50 309 SER A CA 1
ATOM 2335 C C . SER A 1 309 ? -2.467 -1.394 20.468 1.00 78.50 309 SER A C 1
ATOM 2337 O O . SER A 1 309 ? -1.704 -1.463 21.432 1.00 78.50 309 SER A O 1
ATOM 2339 N N . GLY A 1 310 ? -3.180 -2.452 20.067 1.00 73.81 310 GLY A N 1
ATOM 2340 C CA . GLY A 1 310 ? -3.122 -3.753 20.728 1.00 73.81 310 GLY A CA 1
ATOM 2341 C C . GLY A 1 310 ? -3.404 -4.962 19.834 1.00 73.81 310 GLY A C 1
ATOM 2342 O O . GLY A 1 310 ? -3.709 -4.866 18.649 1.00 73.81 310 GLY A O 1
ATOM 2343 N N . VAL A 1 311 ? -3.285 -6.143 20.440 1.00 70.94 311 VAL A N 1
ATOM 2344 C CA . VAL A 1 311 ? -3.731 -7.425 19.882 1.00 70.94 311 VAL A CA 1
ATOM 2345 C C . VAL A 1 311 ? -4.684 -8.105 20.861 1.00 70.94 311 VAL A C 1
ATOM 2347 O O . VAL A 1 311 ? -4.662 -7.828 22.063 1.00 70.94 311 VAL A O 1
ATOM 2350 N N . THR A 1 312 ? -5.495 -9.033 20.358 1.00 75.00 312 THR A N 1
ATOM 2351 C CA . THR A 1 312 ? -6.226 -9.972 21.210 1.00 75.00 312 THR A CA 1
ATOM 2352 C C . THR A 1 312 ? -5.271 -11.070 21.676 1.00 75.00 312 THR A C 1
ATOM 2354 O O . THR A 1 312 ? -4.676 -11.768 20.856 1.00 75.00 312 THR A O 1
ATOM 2357 N N . SER A 1 313 ? -5.129 -11.240 22.988 1.00 73.56 313 SER A N 1
ATOM 2358 C CA . SER A 1 313 ? -4.340 -12.310 23.605 1.00 73.56 313 SER A CA 1
ATOM 2359 C C . SER A 1 313 ? -5.094 -12.882 24.803 1.00 73.56 313 SER A C 1
ATOM 2361 O O . SER A 1 313 ? -5.514 -12.135 25.686 1.00 73.56 313 SER A O 1
ATOM 2363 N N . GLY A 1 314 ? -5.331 -14.198 24.817 1.00 65.12 314 GLY A N 1
ATOM 2364 C CA . GLY A 1 314 ? -6.087 -14.863 25.890 1.00 65.12 314 GLY A CA 1
ATOM 2365 C C . GLY A 1 314 ? -7.496 -14.291 26.100 1.00 65.12 314 GLY A C 1
ATOM 2366 O O . GLY A 1 314 ? -7.951 -14.175 27.235 1.00 65.12 314 GLY A O 1
ATOM 2367 N N . GLY A 1 315 ? -8.149 -13.843 25.021 1.00 68.44 315 GLY A N 1
ATOM 2368 C CA . GLY A 1 315 ? -9.451 -13.174 25.083 1.00 68.44 315 GLY A CA 1
ATOM 2369 C C . GLY A 1 315 ? -9.413 -11.756 25.660 1.00 68.44 315 GLY A C 1
ATOM 2370 O O . GLY A 1 315 ? -10.462 -11.189 25.916 1.00 68.44 315 GLY A O 1
ATOM 2371 N N . LYS A 1 316 ? -8.244 -11.146 25.876 1.00 75.38 316 LYS A N 1
ATOM 2372 C CA . LYS A 1 316 ? -8.112 -9.766 26.367 1.00 75.38 316 LYS A CA 1
ATOM 2373 C C . LYS A 1 316 ? -7.431 -8.885 25.330 1.00 75.38 316 LYS A C 1
ATOM 2375 O O . LYS A 1 316 ? -6.614 -9.360 24.544 1.00 75.38 316 LYS A O 1
ATOM 2380 N N . CYS A 1 317 ? -7.747 -7.596 25.356 1.00 81.62 317 CYS A N 1
ATOM 2381 C CA . CYS A 1 317 ? -7.035 -6.604 24.562 1.00 81.62 317 CYS A CA 1
ATOM 2382 C C . CYS A 1 317 ? -5.750 -6.213 25.290 1.00 81.62 317 CYS A C 1
ATOM 2384 O O . CYS A 1 317 ? -5.793 -5.841 26.460 1.00 81.62 317 CYS A O 1
ATOM 2386 N N . THR A 1 318 ? -4.608 -6.295 24.609 1.00 80.31 318 THR A N 1
ATOM 2387 C CA . THR A 1 318 ? -3.342 -5.778 25.158 1.00 80.31 318 THR A CA 1
ATOM 2388 C C . THR A 1 318 ? -3.246 -4.254 25.063 1.00 80.31 318 THR A C 1
ATOM 2390 O O . THR A 1 318 ? -2.417 -3.657 25.740 1.00 80.31 318 THR A O 1
ATOM 2393 N N . GLY A 1 319 ? -4.060 -3.643 24.197 1.00 78.12 319 GLY A N 1
ATOM 2394 C CA . GLY A 1 319 ? -4.181 -2.198 24.012 1.00 78.12 319 GLY A CA 1
ATOM 2395 C C . GLY A 1 319 ? -5.581 -1.702 24.365 1.00 78.12 319 GLY A C 1
ATOM 2396 O O . GLY A 1 319 ? -6.296 -2.330 25.150 1.00 78.12 319 GLY A O 1
ATOM 2397 N N . ALA A 1 320 ? -5.983 -0.581 23.766 1.00 84.69 320 ALA A N 1
ATOM 2398 C CA . ALA A 1 320 ? -7.315 -0.028 23.978 1.00 84.69 320 ALA A CA 1
ATOM 2399 C C . ALA A 1 320 ? -8.416 -0.989 23.491 1.00 84.69 320 ALA A C 1
ATOM 2401 O O . ALA A 1 320 ? -8.215 -1.813 22.593 1.00 84.69 320 ALA A O 1
ATOM 2402 N N . SER A 1 321 ? -9.600 -0.865 24.087 1.00 89.69 321 SER A N 1
ATOM 2403 C CA . SER A 1 321 ? -10.793 -1.592 23.661 1.00 89.69 321 SER A CA 1
ATOM 2404 C C . SER A 1 321 ? -12.000 -0.669 23.655 1.00 89.69 321 SER A C 1
ATOM 2406 O O . SER A 1 321 ? -12.077 0.250 24.471 1.00 89.69 321 SER A O 1
ATOM 2408 N N . TYR A 1 322 ? -12.933 -0.927 22.746 1.00 91.19 322 TYR A N 1
ATOM 2409 C CA . TYR A 1 322 ? -14.109 -0.097 22.531 1.00 91.19 322 TYR A CA 1
ATOM 2410 C C . TYR A 1 322 ? -15.356 -0.970 22.476 1.00 91.19 322 TYR A C 1
ATOM 2412 O O . TYR A 1 322 ? -15.379 -1.999 21.798 1.00 91.19 322 TYR A O 1
ATOM 2420 N N . THR A 1 323 ? -16.395 -0.554 23.194 1.00 92.81 323 THR A N 1
ATOM 2421 C CA . THR A 1 323 ? -17.675 -1.262 23.223 1.00 92.81 323 THR A CA 1
ATOM 2422 C C . THR A 1 323 ? -18.631 -0.631 22.225 1.00 92.81 323 THR A C 1
ATOM 2424 O O . THR A 1 323 ? -18.944 0.555 22.319 1.00 92.81 323 THR A O 1
ATOM 2427 N N . VAL A 1 324 ? -19.111 -1.446 21.291 1.00 91.75 324 VAL A N 1
ATOM 2428 C CA . VAL A 1 324 ? -20.204 -1.110 20.385 1.00 91.75 324 VAL A CA 1
ATOM 2429 C C . VAL A 1 324 ? -21.516 -1.522 21.040 1.00 91.75 324 VAL A C 1
ATOM 2431 O O . VAL A 1 324 ? -21.681 -2.672 21.450 1.00 91.75 324 VAL A O 1
ATOM 2434 N N . SER A 1 325 ? -22.460 -0.590 21.122 1.00 90.12 325 SER A N 1
ATOM 2435 C CA . SER A 1 325 ? -23.826 -0.835 21.581 1.00 90.12 325 SER A CA 1
ATOM 2436 C C . SER A 1 325 ? -24.796 0.057 20.811 1.00 90.12 325 SER A C 1
ATOM 2438 O O . SER A 1 325 ? -24.482 1.203 20.490 1.00 90.12 325 SER A O 1
ATOM 2440 N N . GLY A 1 326 ? -25.962 -0.487 20.455 1.00 81.69 326 GLY A N 1
ATOM 2441 C CA . GLY A 1 326 ? -26.977 0.248 19.693 1.00 81.69 326 GLY A CA 1
ATOM 2442 C C . GLY A 1 326 ? -26.481 0.800 18.349 1.00 81.69 326 GLY A C 1
ATOM 2443 O O . GLY A 1 326 ? -26.904 1.878 17.951 1.00 81.69 326 GLY A O 1
ATOM 2444 N N . GLY A 1 327 ? -25.546 0.113 17.678 1.00 89.44 327 GLY A N 1
ATOM 2445 C CA . GLY A 1 327 ? -24.962 0.578 16.410 1.00 89.44 327 GLY A CA 1
ATOM 2446 C C . GLY A 1 327 ? -24.009 1.770 16.550 1.00 89.44 327 GLY A C 1
ATOM 2447 O O . GLY A 1 327 ? -23.717 2.448 15.568 1.00 89.44 327 GLY A O 1
ATOM 2448 N N . THR A 1 328 ? -23.523 2.054 17.761 1.00 96.56 328 THR A N 1
ATOM 2449 C CA . THR A 1 328 ? -22.603 3.167 18.020 1.00 96.56 328 THR A CA 1
ATOM 2450 C C . THR A 1 328 ? -21.468 2.774 18.955 1.00 96.56 328 THR A C 1
ATOM 2452 O O . THR A 1 328 ? -21.577 1.803 19.702 1.00 96.56 328 THR A O 1
ATOM 2455 N N . PHE A 1 329 ? -20.381 3.543 18.935 1.00 97.06 329 PHE A N 1
ATOM 2456 C CA . PHE A 1 329 ? -19.360 3.528 19.982 1.00 97.06 329 PHE A CA 1
ATOM 2457 C C . PHE A 1 329 ? -18.828 4.944 20.220 1.00 97.06 329 PHE A C 1
ATOM 2459 O O . PHE A 1 329 ? -18.724 5.739 19.287 1.00 97.06 329 PHE A O 1
ATOM 2466 N N . THR A 1 330 ? -18.467 5.265 21.460 1.00 95.81 330 THR A N 1
ATOM 2467 C CA . THR A 1 330 ? -17.820 6.540 21.803 1.00 95.81 330 THR A CA 1
ATOM 2468 C C . THR A 1 330 ? -16.329 6.319 21.998 1.00 95.81 330 THR A C 1
ATOM 2470 O O . THR A 1 330 ? -15.920 5.388 22.692 1.00 95.81 330 THR A O 1
ATOM 2473 N N . ALA A 1 331 ? -15.510 7.180 21.400 1.00 93.31 331 ALA A N 1
ATOM 2474 C CA . ALA A 1 331 ? -14.062 7.133 21.552 1.00 93.31 331 ALA A CA 1
ATOM 2475 C C . ALA A 1 331 ? -13.470 8.543 21.631 1.00 93.31 331 ALA A C 1
ATOM 2477 O O . ALA A 1 331 ? -13.963 9.465 20.982 1.00 93.31 331 ALA A O 1
ATOM 2478 N N . THR A 1 332 ? -12.388 8.678 22.400 1.00 93.69 332 THR A N 1
ATOM 2479 C CA . THR A 1 332 ? -11.489 9.837 22.364 1.00 93.69 332 THR A CA 1
ATOM 2480 C C . THR A 1 332 ? -10.232 9.431 21.610 1.00 93.69 332 THR A C 1
ATOM 2482 O O . THR A 1 332 ? -9.459 8.609 22.100 1.00 93.69 332 THR A O 1
ATOM 2485 N N . ILE A 1 333 ? -10.036 9.989 20.420 1.00 95.69 333 ILE A N 1
ATOM 2486 C CA . ILE A 1 333 ? -8.852 9.739 19.597 1.00 95.69 333 ILE A CA 1
ATOM 2487 C C . ILE A 1 333 ? -7.834 10.826 19.905 1.00 95.69 333 ILE A C 1
ATOM 2489 O O . ILE A 1 333 ? -8.114 12.008 19.709 1.00 95.69 333 ILE A O 1
ATOM 2493 N N . GLY A 1 334 ? -6.670 10.437 20.421 1.00 92.19 334 GLY A N 1
ATOM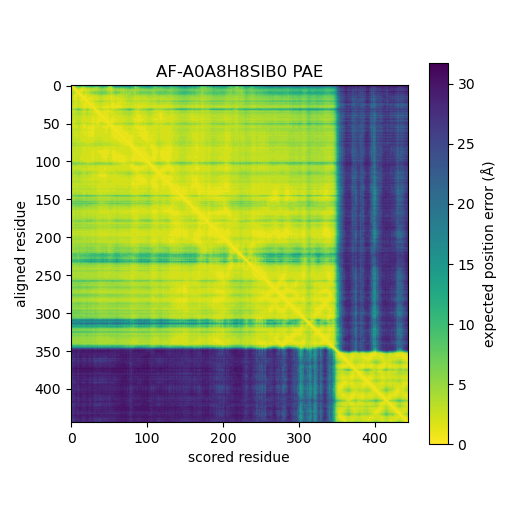 2494 C CA . GLY A 1 334 ? -5.583 11.372 20.716 1.00 92.19 334 GLY A CA 1
ATOM 2495 C C . GLY A 1 334 ? -5.131 12.171 19.484 1.00 92.19 334 GLY A C 1
ATOM 2496 O O . GLY A 1 334 ? -5.478 11.817 18.354 1.00 92.19 334 GLY A O 1
ATOM 2497 N N . PRO A 1 335 ? -4.386 13.268 19.683 1.00 92.75 335 PRO A N 1
ATOM 2498 C CA . PRO A 1 335 ? -3.822 14.024 18.572 1.00 92.75 335 PRO A CA 1
ATOM 2499 C C . PRO A 1 335 ? -2.849 13.155 17.776 1.00 92.75 335 PRO A C 1
ATOM 2501 O O . PRO A 1 335 ? -2.040 12.439 18.363 1.00 92.75 335 PRO A O 1
ATOM 2504 N N . GLN A 1 336 ? -2.929 13.227 16.448 1.00 94.81 336 GLN A N 1
ATOM 2505 C CA . GLN A 1 336 ? -2.070 12.474 15.530 1.00 94.81 336 GLN A CA 1
ATOM 2506 C C . GLN A 1 336 ? -2.062 10.946 15.785 1.00 94.81 336 GLN A C 1
ATOM 2508 O O . GLN A 1 336 ? -1.036 10.279 15.635 1.00 94.81 336 GLN A O 1
ATOM 2513 N N . THR A 1 337 ? -3.213 10.373 16.158 1.00 96.38 337 THR A N 1
ATOM 2514 C CA . THR A 1 337 ? -3.396 8.922 16.340 1.00 96.38 337 THR A CA 1
ATOM 2515 C C . THR A 1 337 ? -4.595 8.382 15.556 1.00 96.38 337 THR A C 1
ATOM 2517 O O . THR A 1 337 ? -5.366 9.120 14.940 1.00 96.38 337 THR A O 1
ATOM 2520 N N . ALA A 1 338 ? -4.740 7.060 15.541 1.00 97.81 338 ALA A N 1
ATOM 2521 C CA . ALA A 1 338 ? -5.855 6.367 14.914 1.00 97.81 338 ALA A CA 1
ATOM 2522 C C . ALA A 1 338 ? -6.262 5.151 15.749 1.00 97.81 338 ALA A C 1
ATOM 2524 O O . ALA A 1 338 ? -5.461 4.648 16.534 1.00 97.81 338 ALA A O 1
ATOM 2525 N N . ILE A 1 339 ? -7.484 4.668 15.526 1.00 97.44 339 ILE A N 1
ATOM 2526 C CA . ILE A 1 339 ? -7.959 3.367 16.013 1.00 97.44 339 ILE A CA 1
ATOM 2527 C C . ILE A 1 339 ? -8.593 2.576 14.870 1.00 97.44 339 ILE A C 1
ATOM 2529 O O . ILE A 1 339 ? -9.141 3.161 13.931 1.00 97.44 339 ILE A O 1
ATOM 2533 N N . ALA A 1 340 ? -8.567 1.250 14.966 1.00 97.88 340 ALA A N 1
ATOM 2534 C CA . ALA A 1 340 ? -9.265 0.376 14.033 1.00 97.88 340 ALA A CA 1
ATOM 2535 C C . ALA A 1 340 ? -9.905 -0.817 14.746 1.00 97.88 340 ALA A C 1
ATOM 2537 O O . ALA A 1 340 ? -9.244 -1.579 15.447 1.00 97.88 340 ALA A O 1
ATOM 2538 N N . LEU A 1 341 ? -11.205 -0.997 14.523 1.00 97.38 341 LEU A N 1
ATOM 2539 C CA . LEU A 1 341 ? -12.029 -2.062 15.088 1.00 97.38 341 LEU A CA 1
ATOM 2540 C C . LEU A 1 341 ? -12.442 -3.020 13.971 1.00 97.38 341 LEU A C 1
ATOM 2542 O O . LEU A 1 341 ? -12.735 -2.573 12.860 1.00 97.38 341 LEU A O 1
ATOM 2546 N N . TYR A 1 342 ? -12.477 -4.323 14.245 1.00 95.94 342 TYR A N 1
ATOM 2547 C CA . TYR A 1 342 ? -12.978 -5.322 13.298 1.00 95.94 342 TYR A CA 1
ATOM 2548 C C . TYR A 1 342 ? -13.393 -6.623 13.980 1.00 95.94 342 TYR A C 1
ATOM 2550 O O . TYR A 1 342 ? -12.929 -6.942 15.074 1.00 95.94 342 TYR A O 1
ATOM 2558 N N . THR A 1 343 ? -14.225 -7.409 13.300 1.00 89.94 343 THR A N 1
ATOM 2559 C CA . THR A 1 343 ? -14.797 -8.670 13.808 1.00 89.94 343 THR A CA 1
ATOM 2560 C C . THR A 1 343 ? -13.769 -9.744 14.174 1.00 89.94 343 THR A C 1
ATOM 2562 O O . THR A 1 343 ? -14.098 -10.653 14.926 1.00 89.94 343 THR A O 1
ATOM 2565 N N . GLY A 1 344 ? -12.525 -9.640 13.696 1.00 84.44 344 GLY A N 1
ATOM 2566 C CA . GLY A 1 344 ? -11.437 -10.565 14.032 1.00 84.44 344 GLY A CA 1
ATOM 2567 C C . GLY A 1 344 ? -10.610 -10.182 15.267 1.00 84.44 344 GLY A C 1
ATOM 2568 O O . GLY A 1 344 ? -9.713 -10.933 15.639 1.00 84.44 344 GLY A O 1
ATOM 2569 N N . ALA A 1 345 ? -10.890 -9.043 15.911 1.00 85.81 345 ALA A N 1
ATOM 2570 C CA . ALA A 1 345 ? -10.233 -8.627 17.153 1.00 85.81 345 ALA A CA 1
ATOM 2571 C C . ALA A 1 345 ? -11.261 -8.266 18.226 1.00 85.81 345 ALA A C 1
ATOM 2573 O O . ALA A 1 345 ? -11.422 -7.107 18.606 1.00 85.81 345 ALA A O 1
ATOM 2574 N N . THR A 1 346 ? -11.966 -9.271 18.736 1.00 79.94 346 THR A N 1
ATOM 2575 C CA . THR A 1 346 ? -12.869 -9.101 19.877 1.00 79.94 346 THR A CA 1
ATOM 2576 C C . THR A 1 346 ? -12.090 -9.178 21.186 1.00 79.94 346 THR A C 1
ATOM 2578 O O . THR A 1 346 ? -11.255 -10.066 21.374 1.00 79.94 346 THR A O 1
ATOM 2581 N N . GLY A 1 347 ? -12.367 -8.256 22.102 1.00 66.38 347 GLY A N 1
ATOM 2582 C CA . GLY A 1 347 ? -12.015 -8.414 23.508 1.00 66.38 347 GLY A CA 1
ATOM 2583 C C . GLY A 1 347 ? -13.095 -9.219 24.217 1.00 66.38 347 GLY A C 1
ATOM 2584 O O . GLY A 1 347 ? -14.244 -9.238 23.774 1.00 66.38 347 GLY A O 1
ATOM 2585 N N . ALA A 1 348 ? -12.753 -9.867 25.330 1.00 59.34 348 ALA A N 1
ATOM 2586 C CA . ALA A 1 348 ? -13.749 -10.368 26.258 1.00 59.34 348 ALA A CA 1
ATOM 2587 C C . ALA A 1 348 ? -14.663 -9.194 26.585 1.00 59.34 348 ALA A C 1
ATOM 2589 O O . ALA A 1 348 ? -14.222 -8.165 27.099 1.00 59.34 348 ALA A O 1
ATOM 2590 N N . THR A 1 349 ? -15.935 -9.336 26.233 1.00 50.00 349 THR A N 1
ATOM 2591 C CA . THR A 1 349 ? -16.960 -8.434 26.720 1.00 50.00 349 THR A CA 1
ATOM 2592 C C . THR A 1 349 ? -16.833 -8.420 28.234 1.00 50.00 349 THR A C 1
ATOM 2594 O O . THR A 1 349 ? -16.937 -9.482 28.853 1.00 50.00 349 THR A O 1
ATOM 2597 N N . SER A 1 350 ? -16.655 -7.246 28.839 1.00 45.81 350 SER A N 1
ATOM 2598 C CA . SER A 1 350 ? -17.096 -7.035 30.218 1.00 45.81 350 SER A CA 1
ATOM 2599 C C . SER A 1 350 ? -18.620 -7.171 30.228 1.00 45.81 350 SER A C 1
ATOM 2601 O O . SER A 1 350 ? -19.351 -6.199 30.386 1.00 45.81 350 SER A O 1
ATOM 2603 N N . GLN A 1 351 ? -19.117 -8.385 29.989 1.00 49.28 351 GLN A N 1
ATOM 2604 C CA . GLN A 1 351 ? -20.400 -8.790 30.513 1.00 49.28 351 GLN A CA 1
ATOM 2605 C C . GLN A 1 351 ? -20.246 -8.639 32.020 1.00 49.28 351 GLN A C 1
ATOM 2607 O O . GLN A 1 351 ? -19.232 -9.060 32.586 1.00 49.28 351 GLN A O 1
ATOM 2612 N N . SER A 1 352 ? -21.216 -7.999 32.670 1.00 57.75 352 SER A N 1
ATOM 2613 C CA . SER A 1 352 ? -21.394 -8.185 34.105 1.00 57.75 352 SER A CA 1
ATOM 2614 C C . SER A 1 352 ? -21.310 -9.685 34.341 1.00 57.75 352 SER A C 1
ATOM 2616 O O . SER A 1 352 ? -22.135 -10.403 33.795 1.00 57.75 352 SER A O 1
ATOM 2618 N N . THR A 1 353 ? -20.277 -10.169 35.015 1.00 69.06 353 THR A N 1
ATOM 2619 C CA . THR A 1 353 ? -20.138 -11.589 35.328 1.00 69.06 353 THR A CA 1
ATOM 2620 C C . THR A 1 353 ? -20.563 -11.780 36.766 1.00 69.06 353 THR A C 1
ATOM 2622 O O . THR A 1 353 ? -20.357 -10.911 37.615 1.00 69.06 353 THR A O 1
ATOM 2625 N N . VAL A 1 354 ? -21.207 -12.906 37.032 1.00 81.31 354 VAL A N 1
ATOM 2626 C CA . VAL A 1 354 ? -21.468 -13.360 38.393 1.00 81.31 354 VAL A CA 1
ATOM 2627 C C . VAL A 1 354 ? -20.513 -14.490 38.714 1.00 81.31 354 VAL A C 1
ATOM 2629 O O . VAL A 1 354 ? -20.177 -15.307 37.855 1.00 81.31 354 VAL A O 1
ATOM 2632 N N . THR A 1 355 ? -20.065 -14.539 39.961 1.00 85.94 355 THR A N 1
ATOM 2633 C CA . THR A 1 355 ? -19.165 -15.601 40.408 1.00 85.94 355 THR A CA 1
ATOM 2634 C C . THR A 1 355 ? -19.981 -16.782 40.915 1.00 85.94 355 THR A C 1
ATOM 2636 O O . THR A 1 355 ? -20.760 -16.637 41.856 1.00 85.94 355 THR A O 1
ATOM 2639 N N . VAL A 1 356 ? -19.787 -17.967 40.340 1.00 91.44 356 VAL A N 1
ATOM 2640 C CA . VAL A 1 356 ? -20.321 -19.218 40.888 1.00 91.44 356 VAL A CA 1
ATOM 2641 C C . VAL A 1 356 ? -19.187 -19.975 41.571 1.00 91.44 356 VAL A C 1
ATOM 2643 O O . VAL A 1 356 ? -18.231 -20.407 40.928 1.00 91.44 356 VAL A O 1
ATOM 2646 N N . ASN A 1 357 ? -19.281 -20.105 42.891 1.00 91.81 357 ASN A N 1
ATOM 2647 C CA . ASN A 1 357 ? -18.357 -20.863 43.722 1.00 91.81 357 ASN A CA 1
ATOM 2648 C C . ASN A 1 357 ? -18.853 -22.302 43.829 1.00 91.81 357 ASN A C 1
ATOM 2650 O O . ASN A 1 357 ? -19.859 -22.572 44.482 1.00 91.81 357 ASN A O 1
ATOM 2654 N N . PHE A 1 358 ? -18.134 -23.227 43.217 1.00 95.50 358 PHE A N 1
ATOM 2655 C CA . PHE A 1 358 ? -18.373 -24.654 43.339 1.00 95.50 358 PHE A CA 1
ATOM 2656 C C . PHE A 1 358 ? -17.606 -25.186 44.541 1.00 95.50 358 PHE A C 1
ATOM 2658 O O . PHE A 1 358 ? -16.411 -24.924 44.686 1.00 95.50 358 PHE A O 1
ATOM 2665 N N . LYS A 1 359 ? -18.291 -25.946 45.389 1.00 96.88 359 LYS A N 1
ATOM 2666 C CA . LYS A 1 359 ? -17.714 -26.694 46.499 1.00 96.88 359 LYS A CA 1
ATOM 2667 C C . LYS A 1 359 ? -18.232 -28.118 46.415 1.00 96.88 359 LYS A C 1
ATOM 2669 O O . LYS A 1 359 ? -19.441 -28.303 46.411 1.00 96.88 359 LYS A O 1
ATOM 2674 N N . VAL A 1 360 ? -17.348 -29.107 46.385 1.00 97.94 360 VAL A N 1
ATOM 2675 C CA . VAL A 1 360 ? -17.749 -30.516 46.438 1.00 97.94 360 VAL A CA 1
ATOM 2676 C C . VAL A 1 360 ? -17.011 -31.243 47.547 1.00 97.94 360 VAL A C 1
ATOM 2678 O O . VAL A 1 360 ? -15.787 -31.178 47.640 1.00 97.94 360 VAL A O 1
ATOM 2681 N N . ASN A 1 361 ? -17.759 -31.936 48.401 1.00 97.38 361 ASN A N 1
ATOM 2682 C CA . ASN A 1 361 ? -17.200 -32.894 49.341 1.00 97.38 361 ASN A CA 1
ATOM 2683 C C . ASN A 1 361 ? -16.894 -34.198 48.597 1.00 97.38 361 ASN A C 1
ATOM 2685 O O . ASN A 1 361 ? -17.816 -34.910 48.186 1.00 97.38 361 ASN A O 1
ATOM 2689 N N . ALA A 1 362 ? -15.607 -34.477 48.390 1.00 96.38 362 ALA A N 1
ATOM 2690 C CA . ALA A 1 362 ? -15.132 -35.645 47.663 1.00 96.38 362 ALA A CA 1
ATOM 2691 C C . ALA A 1 362 ? -13.817 -36.153 48.266 1.00 96.38 362 ALA A C 1
ATOM 2693 O O . ALA A 1 362 ? -12.816 -35.439 48.320 1.00 96.38 362 ALA A O 1
ATOM 2694 N N . THR A 1 363 ? -13.796 -37.420 48.669 1.00 95.75 363 THR A N 1
ATOM 2695 C CA . THR A 1 363 ? -12.568 -38.091 49.100 1.00 95.75 363 THR A CA 1
ATOM 2696 C C . THR A 1 363 ? -11.799 -38.632 47.898 1.00 95.75 363 THR A C 1
ATOM 2698 O O . THR A 1 363 ? -12.386 -39.127 46.927 1.00 95.75 363 THR A O 1
ATOM 2701 N N . THR A 1 364 ? -10.477 -38.534 47.955 1.00 94.94 364 THR A N 1
ATOM 2702 C CA . THR A 1 364 ? -9.558 -39.024 46.923 1.00 94.94 364 THR A CA 1
ATOM 2703 C C . THR A 1 364 ? -8.415 -39.809 47.553 1.00 94.94 364 THR A C 1
ATOM 2705 O O . THR A 1 364 ? -8.175 -39.711 48.759 1.00 94.94 364 THR A O 1
ATOM 2708 N N . THR A 1 365 ? -7.704 -40.598 46.746 1.00 93.50 365 THR A N 1
ATOM 2709 C CA . THR A 1 365 ? -6.403 -41.135 47.149 1.00 93.50 365 THR A CA 1
ATOM 2710 C C . THR A 1 365 ? -5.286 -40.190 46.712 1.00 93.50 365 THR A C 1
ATOM 2712 O O . THR A 1 365 ? -5.501 -39.272 45.915 1.00 93.50 365 THR A O 1
ATOM 2715 N N . TYR A 1 366 ? -4.093 -40.360 47.285 1.00 88.38 366 TYR A N 1
ATOM 2716 C CA . TYR A 1 366 ? -2.951 -39.511 46.958 1.00 88.38 366 TYR A CA 1
ATOM 2717 C C . TYR A 1 366 ? -2.634 -39.587 45.457 1.00 88.38 366 TYR A C 1
ATOM 2719 O O . TYR A 1 366 ? -2.420 -40.669 44.918 1.00 88.38 366 TYR A O 1
ATOM 2727 N N . GLY A 1 367 ? -2.600 -38.428 44.797 1.00 83.19 367 GLY A N 1
ATOM 2728 C CA . GLY A 1 367 ? -2.368 -38.307 43.357 1.00 83.19 367 GLY A CA 1
ATOM 2729 C C . GLY A 1 367 ? -3.639 -38.162 42.512 1.00 83.19 367 GLY A C 1
ATOM 2730 O O . GLY A 1 367 ? -3.535 -37.687 41.381 1.00 83.19 367 GLY A O 1
ATOM 2731 N N . ASP A 1 368 ? -4.828 -38.477 43.038 1.00 92.50 368 ASP A N 1
ATOM 2732 C CA . ASP A 1 368 ? -6.075 -38.187 42.323 1.00 92.50 368 ASP A CA 1
ATOM 2733 C C . ASP A 1 368 ? -6.496 -36.729 42.533 1.00 92.50 368 ASP A C 1
ATOM 2735 O O . ASP A 1 368 ? -6.276 -36.133 43.592 1.00 92.50 368 ASP A O 1
ATOM 2739 N N . ASN A 1 369 ? -7.164 -36.165 41.531 1.00 90.75 369 ASN A N 1
ATOM 2740 C CA . ASN A 1 369 ? -7.624 -34.781 41.551 1.00 90.75 369 ASN A CA 1
ATOM 2741 C C . ASN A 1 369 ? -9.081 -34.678 41.099 1.00 90.75 369 ASN A C 1
ATOM 2743 O O . ASN A 1 369 ? -9.518 -35.432 40.227 1.00 90.75 369 ASN A O 1
ATOM 2747 N N . VAL A 1 370 ? -9.824 -33.731 41.675 1.00 94.50 370 VAL A N 1
ATOM 2748 C CA . VAL A 1 370 ? -11.226 -33.461 41.327 1.00 94.50 370 VAL A CA 1
ATOM 2749 C C . VAL A 1 370 ? -11.304 -32.282 40.358 1.00 94.50 370 VAL A C 1
ATOM 2751 O O . VAL A 1 370 ? -10.650 -31.262 40.561 1.00 94.50 370 VAL A O 1
ATOM 2754 N N . PHE A 1 371 ? -12.131 -32.409 39.323 1.00 95.19 371 PHE A N 1
ATOM 2755 C CA . PHE A 1 371 ? -12.340 -31.410 38.277 1.00 95.19 371 PHE A CA 1
ATOM 2756 C C . PHE A 1 371 ? -13.832 -31.124 38.080 1.00 95.19 371 PHE A C 1
ATOM 2758 O O . PHE A 1 371 ? -14.677 -31.970 38.368 1.00 95.19 371 PHE A O 1
ATOM 2765 N N . LEU A 1 372 ? -14.142 -29.940 37.555 1.00 94.31 372 LEU A N 1
ATOM 2766 C CA . LEU A 1 372 ? -15.472 -29.490 37.150 1.00 94.31 372 LEU A CA 1
ATOM 2767 C C . LEU A 1 372 ? -15.591 -29.543 35.622 1.00 94.31 372 LEU A C 1
ATOM 2769 O O . LEU A 1 372 ? -14.732 -29.004 34.924 1.00 94.31 372 LEU A O 1
ATOM 2773 N N . SER A 1 373 ? -16.667 -30.138 35.105 1.00 92.38 373 SER A N 1
ATOM 2774 C CA . SER A 1 373 ? -16.978 -30.195 33.669 1.00 92.38 373 SER A CA 1
ATOM 2775 C C . SER A 1 373 ? -18.434 -29.797 33.392 1.00 92.38 373 SER A C 1
ATOM 2777 O O . SER A 1 373 ? -19.269 -29.843 34.296 1.00 92.38 373 SER A O 1
ATOM 2779 N N . GLY A 1 374 ? -18.735 -29.374 32.161 1.00 82.56 374 GLY A N 1
ATOM 2780 C CA . GLY A 1 374 ? -20.067 -28.947 31.703 1.00 82.56 374 GLY A CA 1
ATOM 2781 C C . GLY A 1 374 ? -20.308 -27.433 31.711 1.00 82.56 374 GLY A C 1
ATOM 2782 O O . GLY A 1 374 ? -21.176 -26.939 30.993 1.00 82.56 374 GLY A O 1
ATOM 2783 N N . VAL A 1 375 ? -19.475 -26.657 32.415 1.00 77.38 375 VAL A N 1
ATOM 2784 C CA . VAL A 1 375 ? -19.525 -25.180 32.434 1.00 77.38 375 VAL A CA 1
ATOM 2785 C C . VAL A 1 375 ? -18.751 -24.582 31.247 1.00 77.38 375 VAL A C 1
ATOM 2787 O O . VAL A 1 375 ? -17.822 -23.793 31.407 1.00 77.38 375 VAL A O 1
ATOM 2790 N N . GLY A 1 376 ? -19.104 -25.018 30.037 1.00 74.94 376 GLY A N 1
ATOM 2791 C CA . GLY A 1 376 ? -18.482 -24.612 28.773 1.00 74.94 376 GLY A CA 1
ATOM 2792 C C . GLY A 1 376 ? -18.262 -25.797 27.835 1.00 74.94 376 GLY A C 1
ATOM 2793 O O . GLY A 1 376 ? -18.898 -25.878 26.789 1.00 74.94 376 GLY A O 1
ATOM 2794 N N . SER A 1 377 ? -17.397 -26.732 28.234 1.00 80.38 377 SER A N 1
ATOM 2795 C CA . SER A 1 377 ? -17.138 -27.992 27.524 1.00 80.38 377 SER A CA 1
ATOM 2796 C C . SER A 1 377 ? -17.406 -29.187 28.441 1.00 80.38 377 SER A C 1
ATOM 2798 O O . SER A 1 377 ? -17.196 -29.096 29.653 1.00 80.38 377 SER A O 1
ATOM 2800 N N . TRP A 1 378 ? -17.864 -30.298 27.860 1.00 86.50 378 TRP A N 1
ATOM 2801 C CA . TRP A 1 378 ? -18.020 -31.586 28.547 1.00 86.50 378 TRP A CA 1
ATOM 2802 C C . TRP A 1 378 ? -16.781 -32.484 28.429 1.00 86.50 378 TRP A C 1
ATOM 2804 O O . TRP A 1 378 ? -16.698 -33.497 29.122 1.00 86.50 378 TRP A O 1
ATOM 2814 N N . GLU A 1 379 ? -15.801 -32.113 27.601 1.00 84.62 379 GLU A N 1
ATOM 2815 C CA . GLU A 1 379 ? -14.593 -32.911 27.378 1.00 84.62 379 GLU A CA 1
ATOM 2816 C C . GLU A 1 379 ? -13.749 -33.030 28.664 1.00 84.62 379 GLU A C 1
ATOM 2818 O O . GLU A 1 379 ? -13.360 -31.997 29.225 1.00 84.62 379 GLU A O 1
ATOM 2823 N N . PRO A 1 380 ? -13.399 -34.249 29.135 1.00 83.31 380 PRO A N 1
ATOM 2824 C CA . PRO A 1 380 ? -12.596 -34.440 30.346 1.00 83.31 380 PRO A CA 1
ATOM 2825 C C . PRO A 1 380 ? -11.276 -33.663 30.355 1.00 83.31 380 PRO A C 1
ATOM 2827 O O . PRO A 1 380 ? -10.831 -33.196 31.405 1.00 83.31 380 PRO A O 1
ATOM 2830 N N . ASP A 1 381 ? -10.635 -33.507 29.197 1.00 80.38 381 ASP A N 1
ATOM 2831 C CA . ASP A 1 381 ? -9.358 -32.796 29.063 1.00 80.38 381 ASP A CA 1
ATOM 2832 C C . ASP A 1 381 ? -9.492 -31.279 29.170 1.00 80.38 381 ASP A C 1
ATOM 2834 O O . ASP A 1 381 ? -8.523 -30.600 29.496 1.00 80.38 381 ASP A O 1
ATOM 2838 N N . SER A 1 382 ? -10.706 -30.758 28.993 1.00 77.44 382 SER A N 1
ATOM 2839 C CA . SER A 1 382 ? -11.044 -29.349 29.211 1.00 77.44 382 SER A CA 1
ATOM 2840 C C . SER A 1 382 ? -11.618 -29.077 30.609 1.00 77.44 382 SER A C 1
ATOM 2842 O O . SER A 1 382 ? -11.938 -27.929 30.919 1.00 77.44 382 SER A O 1
ATOM 2844 N N . ALA A 1 383 ? -11.776 -30.106 31.451 1.00 80.75 383 ALA A N 1
ATOM 2845 C CA . ALA A 1 383 ? -12.328 -29.960 32.793 1.00 80.75 383 ALA A CA 1
ATOM 2846 C C . ALA A 1 383 ? -11.390 -29.150 33.702 1.00 80.75 383 ALA A C 1
ATOM 2848 O O . ALA A 1 383 ? -10.165 -29.278 33.648 1.00 80.75 383 ALA A O 1
ATOM 2849 N N . VAL A 1 384 ? -11.972 -28.322 34.566 1.00 86.94 384 VAL A N 1
ATOM 2850 C CA . VAL A 1 384 ? -11.232 -27.344 35.370 1.00 86.94 384 VAL A CA 1
ATOM 2851 C C . VAL A 1 384 ? -10.877 -27.940 36.728 1.00 86.94 384 VAL A C 1
ATOM 2853 O O . VAL A 1 384 ? -11.762 -28.412 37.435 1.00 86.94 384 VAL A O 1
ATOM 2856 N N . LEU A 1 385 ? -9.595 -27.925 37.098 1.00 90.69 385 LEU A N 1
ATOM 2857 C CA . LEU A 1 385 ? -9.095 -28.475 38.363 1.00 90.69 385 LEU A CA 1
ATOM 2858 C C . LEU A 1 385 ? -9.636 -27.694 39.569 1.00 90.69 385 LEU A C 1
ATOM 2860 O O . LEU A 1 385 ? -9.502 -26.473 39.616 1.00 90.69 385 LEU A O 1
ATOM 2864 N N . LEU A 1 386 ? -10.184 -28.391 40.567 1.00 91.69 386 LEU A N 1
ATOM 2865 C CA . LEU A 1 386 ? -10.566 -27.785 41.842 1.00 91.69 386 LEU A CA 1
ATOM 2866 C C . LEU A 1 386 ? -9.378 -27.745 42.813 1.00 91.69 386 LEU A C 1
ATOM 2868 O O . LEU A 1 386 ? -8.541 -28.645 42.841 1.00 91.69 386 LEU A O 1
ATOM 2872 N N . SER A 1 387 ? -9.354 -26.730 43.676 1.00 85.94 387 SER A N 1
ATOM 2873 C CA . SER A 1 387 ? -8.411 -26.630 44.792 1.00 85.94 387 SER A CA 1
ATOM 2874 C C . SER A 1 387 ? -8.805 -27.568 45.933 1.00 85.94 387 SER A C 1
ATOM 2876 O O . SER A 1 387 ? -9.946 -27.526 46.394 1.00 85.94 387 SER A O 1
ATOM 2878 N N . SER A 1 388 ? -7.840 -28.329 46.450 1.00 89.19 388 SER A N 1
ATOM 2879 C CA . SER A 1 388 ? -7.954 -29.191 47.636 1.00 89.19 388 SER A CA 1
ATOM 2880 C C . SER A 1 388 ? -7.541 -28.510 48.946 1.00 89.19 388 SER A C 1
ATOM 2882 O O . SER A 1 388 ? -7.416 -29.174 49.973 1.00 89.19 388 SER A O 1
ATOM 2884 N N . SER A 1 389 ? -7.344 -27.187 48.959 1.00 81.12 389 SER A N 1
ATOM 2885 C CA . SER A 1 389 ? -6.878 -26.442 50.144 1.00 81.12 389 SER A CA 1
ATOM 2886 C C . SER A 1 389 ? -7.779 -26.569 51.383 1.00 81.12 389 SER A C 1
ATOM 2888 O O . SER A 1 389 ? -7.361 -26.214 52.481 1.00 81.12 389 SER A O 1
ATOM 2890 N N . SER A 1 390 ? -9.012 -27.058 51.228 1.00 86.06 390 SER A N 1
ATOM 2891 C CA . SER A 1 390 ? -9.972 -27.318 52.310 1.00 86.06 390 SER A CA 1
ATOM 2892 C C . SER A 1 390 ? -10.421 -28.785 52.356 1.00 86.06 390 SER A C 1
ATOM 2894 O O . SER A 1 390 ? -11.556 -29.070 52.739 1.00 86.06 390 SER A O 1
ATOM 2896 N N . TYR A 1 391 ? -9.551 -29.714 51.938 1.00 90.56 391 TYR A N 1
ATOM 2897 C CA . TYR A 1 391 ? -9.837 -31.150 51.863 1.00 90.56 391 TYR A CA 1
ATOM 2898 C C . TYR A 1 391 ? -10.549 -31.682 53.133 1.00 90.56 391 TYR A C 1
ATOM 2900 O O . TYR A 1 391 ? -10.105 -31.372 54.241 1.00 90.56 391 TYR A O 1
ATOM 2908 N N . PRO A 1 392 ? -11.638 -32.477 53.010 1.00 95.69 392 PRO A N 1
ATOM 2909 C CA . PRO A 1 392 ? -12.147 -33.135 51.795 1.00 95.69 392 PRO A CA 1
ATOM 2910 C C . PRO A 1 392 ? -13.042 -32.258 50.902 1.00 95.69 392 PRO A C 1
ATOM 2912 O O . PRO A 1 392 ? -13.655 -32.763 49.961 1.00 95.69 392 PRO A O 1
ATOM 2915 N N . ILE A 1 393 ? -13.135 -30.953 51.173 1.00 96.81 393 ILE A N 1
ATOM 2916 C CA . ILE A 1 393 ? -13.862 -30.016 50.318 1.00 96.81 393 ILE A CA 1
ATOM 2917 C C . ILE A 1 393 ? -12.941 -29.486 49.221 1.00 96.81 393 ILE A C 1
ATOM 2919 O O . ILE A 1 393 ? -11.916 -28.854 49.488 1.00 96.81 393 ILE A O 1
ATOM 2923 N N . TRP A 1 394 ? -13.361 -29.703 47.981 1.00 93.00 394 TRP A N 1
ATOM 2924 C CA . TRP A 1 394 ? -12.718 -29.191 46.782 1.00 93.00 394 TRP A CA 1
ATOM 2925 C C . TRP A 1 394 ? -13.465 -27.963 46.294 1.00 93.00 394 TRP A C 1
ATOM 2927 O O . TRP A 1 394 ? -14.696 -27.968 46.276 1.00 93.00 394 TRP A O 1
ATOM 2937 N N . THR A 1 395 ? -12.748 -26.910 45.900 1.00 86.12 395 THR A N 1
ATOM 2938 C CA . THR A 1 395 ? -13.378 -25.627 45.555 1.00 86.12 395 THR A CA 1
ATOM 2939 C C . THR A 1 395 ? -12.845 -25.000 44.276 1.00 86.12 395 THR A C 1
ATOM 2941 O O . THR A 1 395 ? -11.666 -25.135 43.953 1.00 86.12 395 THR A O 1
ATOM 2944 N N . ILE A 1 396 ? -13.712 -24.282 43.561 1.00 91.62 396 ILE A N 1
ATOM 2945 C CA . ILE A 1 396 ? -13.328 -23.382 42.471 1.00 91.62 396 ILE A CA 1
ATOM 2946 C C . ILE A 1 396 ? -14.369 -22.278 42.276 1.00 91.62 396 ILE A C 1
ATOM 2948 O O . ILE A 1 396 ? -15.554 -22.482 42.524 1.00 91.62 396 ILE A O 1
ATOM 2952 N N . SER A 1 397 ? -13.933 -21.118 41.795 1.00 84.56 397 SER A N 1
ATOM 2953 C CA . SER A 1 397 ? -14.806 -20.019 41.385 1.00 84.56 397 SER A CA 1
ATOM 2954 C C . SER A 1 397 ? -14.776 -19.882 39.865 1.00 84.56 397 SER A C 1
ATOM 2956 O O . SER A 1 397 ? -13.701 -19.762 39.279 1.00 84.56 397 SER A O 1
ATOM 2958 N N . VAL A 1 398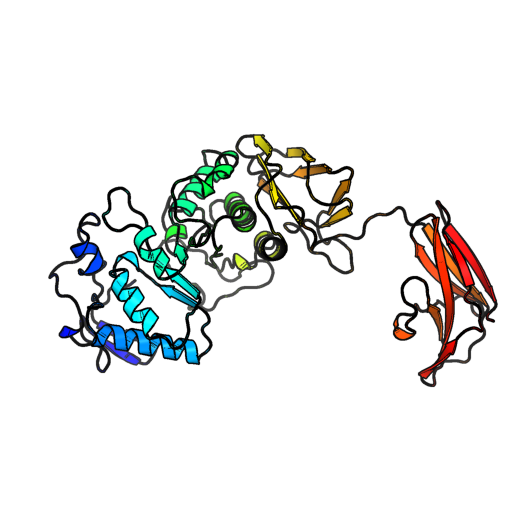 ? -15.947 -19.869 39.230 1.00 82.81 398 VAL A N 1
ATOM 2959 C CA . VAL A 1 398 ? -16.098 -19.682 37.780 1.00 82.81 398 VAL A CA 1
ATOM 2960 C C . VAL A 1 398 ? -16.926 -18.430 37.518 1.00 82.81 398 VAL A C 1
ATOM 2962 O O . VAL A 1 398 ? -17.944 -18.206 38.172 1.00 82.81 398 VAL A O 1
ATOM 2965 N N . GLN A 1 399 ? -16.491 -17.607 36.565 1.00 82.62 399 GLN A N 1
ATOM 2966 C CA . GLN A 1 399 ? -17.258 -16.448 36.109 1.00 82.62 399 GLN A CA 1
ATOM 2967 C C . GLN A 1 399 ? -18.288 -16.889 35.069 1.00 82.62 399 GLN A C 1
ATOM 2969 O O . GLN A 1 399 ? -17.937 -17.568 34.105 1.00 82.62 399 GLN A O 1
ATOM 2974 N N . MET A 1 400 ? -19.547 -16.497 35.257 1.00 80.31 400 MET A N 1
ATOM 2975 C CA . MET A 1 400 ? -20.654 -16.837 34.360 1.00 80.31 400 MET A CA 1
ATOM 2976 C C . MET A 1 400 ? -21.460 -15.604 33.957 1.00 80.31 400 MET A C 1
ATOM 2978 O O . MET A 1 400 ? -21.444 -14.582 34.646 1.00 80.31 400 MET A O 1
ATOM 2982 N N . ALA A 1 401 ? -22.203 -15.723 32.857 1.00 80.31 401 ALA A N 1
ATOM 2983 C CA . ALA A 1 401 ? -23.196 -14.728 32.475 1.00 80.31 401 ALA A CA 1
ATOM 2984 C C . ALA A 1 401 ? -24.373 -14.725 33.487 1.00 80.31 401 ALA A C 1
ATOM 2986 O O . ALA A 1 401 ? -24.837 -15.800 33.879 1.00 80.31 401 ALA A O 1
ATOM 2987 N N . PRO A 1 402 ? -24.875 -13.556 33.924 1.00 83.31 402 PRO A N 1
ATOM 2988 C CA . PRO A 1 402 ? -25.971 -13.465 34.875 1.00 83.31 402 PRO A CA 1
ATOM 2989 C C . PRO A 1 402 ? -27.248 -14.066 34.295 1.00 83.31 402 PRO A C 1
ATOM 2991 O O . PRO A 1 402 ? -27.581 -13.822 33.136 1.00 83.31 402 PRO A O 1
ATOM 2994 N N . GLY A 1 403 ? -27.968 -14.857 35.089 1.00 83.56 403 GLY A N 1
ATOM 2995 C CA . GLY A 1 403 ? -29.191 -15.527 34.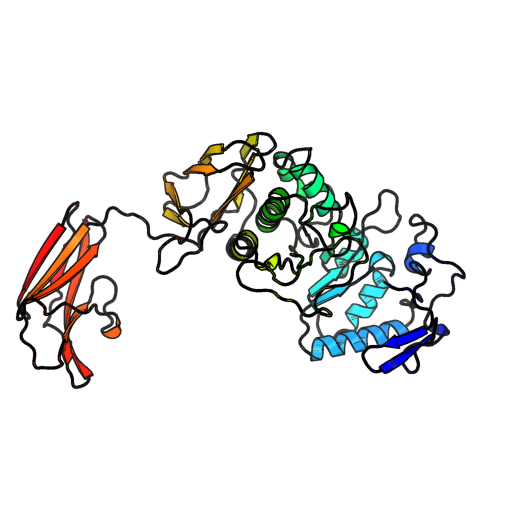640 1.00 83.56 403 GLY A CA 1
ATOM 2996 C C . GLY A 1 403 ? -28.978 -16.688 33.659 1.00 83.56 403 GLY A C 1
ATOM 2997 O O . GLY A 1 403 ? -29.961 -17.257 33.191 1.00 83.56 403 GLY A O 1
ATOM 2998 N N . ALA A 1 404 ? -27.735 -17.063 33.334 1.00 86.19 404 ALA A N 1
ATOM 2999 C CA . ALA A 1 404 ? -27.470 -18.183 32.435 1.00 86.19 404 ALA A CA 1
ATOM 3000 C C . ALA A 1 404 ? -27.788 -19.525 33.106 1.00 86.19 404 ALA A C 1
ATOM 3002 O O . ALA A 1 404 ? -27.310 -19.802 34.207 1.00 86.19 404 ALA A O 1
ATOM 3003 N N . ALA A 1 405 ? -28.566 -20.370 32.429 1.00 90.12 405 ALA A N 1
ATOM 3004 C CA . ALA A 1 405 ? -28.736 -21.766 32.812 1.00 90.12 405 ALA A CA 1
ATOM 3005 C C . ALA A 1 405 ? -27.496 -22.573 32.402 1.00 90.12 405 ALA A C 1
ATOM 3007 O O . ALA A 1 405 ? -26.965 -22.392 31.306 1.00 90.12 405 ALA A O 1
ATOM 3008 N N . PHE A 1 406 ? -27.041 -23.467 33.272 1.00 88.56 406 PHE A N 1
ATOM 3009 C CA . PHE A 1 406 ? -25.898 -24.339 33.029 1.00 88.56 406 PHE A CA 1
ATOM 3010 C C . PHE A 1 406 ? -26.105 -25.706 33.678 1.00 88.56 406 PHE A C 1
ATOM 3012 O O . PHE A 1 406 ? -26.814 -25.843 34.678 1.00 88.56 406 PHE A O 1
ATOM 3019 N N . SER A 1 407 ? -25.431 -26.711 33.123 1.00 93.88 407 SER A N 1
ATOM 3020 C CA . SER A 1 407 ? -25.361 -28.057 33.683 1.00 93.88 407 SER A CA 1
ATOM 3021 C C . SER A 1 407 ? -23.906 -28.449 33.906 1.00 93.88 407 SER A C 1
ATOM 3023 O O . SER A 1 407 ? -23.029 -28.014 33.167 1.00 93.88 407 SER A O 1
ATOM 3025 N N . TYR A 1 408 ? -23.634 -29.245 34.934 1.00 96.06 408 TYR A N 1
ATOM 3026 C CA . TYR A 1 408 ? -22.276 -29.636 35.294 1.00 96.06 408 TYR A CA 1
ATOM 3027 C C . TYR A 1 408 ? -22.229 -30.985 36.013 1.00 96.06 408 TYR A C 1
ATOM 3029 O O . TYR A 1 408 ? -23.239 -31.481 36.524 1.00 96.06 408 TYR A O 1
ATOM 3037 N N . LYS A 1 409 ? -21.025 -31.554 36.064 1.00 97.31 409 LYS A N 1
ATOM 3038 C CA . LYS A 1 409 ? -20.646 -32.689 36.912 1.00 97.31 409 LYS A CA 1
ATOM 3039 C C . LYS A 1 409 ? -19.221 -32.519 37.411 1.00 97.31 409 LYS A C 1
ATOM 3041 O O . LYS A 1 409 ? -18.415 -31.817 36.790 1.00 97.31 409 LYS A O 1
ATOM 3046 N N . TYR A 1 410 ? -18.906 -33.219 38.491 1.00 97.62 410 TYR A N 1
ATOM 3047 C CA . TYR A 1 410 ? -17.525 -33.440 38.887 1.00 97.62 410 TYR A CA 1
ATOM 3048 C C . TYR A 1 410 ? -16.967 -34.716 38.246 1.00 97.62 410 TYR A C 1
ATOM 3050 O O . TYR A 1 410 ? -17.684 -35.690 38.001 1.00 97.62 410 TYR A O 1
ATOM 3058 N N . LEU A 1 411 ? -15.666 -34.709 37.970 1.00 96.44 411 LEU A N 1
ATOM 3059 C CA . LEU A 1 411 ? -14.913 -35.902 37.592 1.00 96.44 411 LEU A CA 1
ATOM 3060 C C . LEU A 1 411 ? -13.639 -36.002 38.430 1.00 96.44 411 LEU A C 1
ATOM 3062 O O . LEU A 1 411 ? -13.069 -34.988 38.829 1.00 96.44 411 LEU A O 1
ATOM 3066 N N . LYS A 1 412 ? -13.184 -37.222 38.703 1.00 97.12 412 LYS A N 1
ATOM 3067 C CA . LYS A 1 412 ? -11.872 -37.506 39.283 1.00 97.12 412 LYS A CA 1
ATOM 3068 C C . LYS A 1 412 ? -10.956 -37.969 38.166 1.00 97.12 412 LYS A C 1
ATOM 3070 O O . LYS A 1 412 ? -11.295 -38.922 37.466 1.00 97.12 412 LYS A O 1
ATOM 3075 N N . LYS A 1 413 ? -9.794 -37.335 38.022 1.00 91.56 413 LYS A N 1
ATOM 3076 C CA . LYS A 1 413 ? -8.685 -37.928 37.267 1.00 91.56 413 LYS A CA 1
ATOM 3077 C C . LYS A 1 413 ? -7.807 -38.651 38.269 1.00 91.56 413 LYS A C 1
ATOM 3079 O O . LYS A 1 413 ? -7.250 -38.018 39.168 1.00 91.56 413 LYS A O 1
ATOM 3084 N N . LEU A 1 414 ? -7.773 -39.971 38.150 1.00 93.94 414 LEU A N 1
ATOM 3085 C CA . LEU A 1 414 ? -7.004 -40.826 39.036 1.00 93.94 414 LEU A CA 1
ATOM 3086 C C . LEU A 1 414 ? -5.527 -40.775 38.653 1.00 93.94 414 LEU A C 1
ATOM 3088 O O . LEU A 1 414 ? -5.187 -40.581 37.485 1.00 93.94 414 LEU A O 1
ATOM 3092 N N . SER A 1 415 ? -4.651 -41.025 39.620 1.00 88.06 415 SER A N 1
ATOM 3093 C CA . SER A 1 415 ? -3.207 -41.169 39.380 1.00 88.06 415 SER A CA 1
ATOM 3094 C C . SER A 1 415 ? -2.862 -42.255 38.344 1.00 88.06 415 SER A C 1
ATOM 3096 O O . SER A 1 415 ? -1.825 -42.178 37.690 1.00 88.06 415 SER A O 1
ATOM 3098 N N . SER A 1 416 ? -3.758 -43.226 38.131 1.00 86.94 416 SER A N 1
ATOM 3099 C CA . SER A 1 416 ? -3.666 -44.256 37.085 1.00 86.94 416 SER A CA 1
ATOM 3100 C C . SER A 1 416 ? -3.943 -43.753 35.660 1.00 86.94 416 SER A C 1
ATOM 3102 O O . SER A 1 416 ? -3.836 -44.528 34.713 1.00 86.94 416 SER A O 1
ATOM 3104 N N . GLY A 1 417 ? -4.354 -42.491 35.493 1.00 82.88 417 GLY A N 1
ATOM 3105 C CA . GLY A 1 417 ? -4.782 -41.915 34.214 1.00 82.88 417 GLY A CA 1
ATOM 3106 C C . GLY A 1 417 ? -6.251 -42.176 33.857 1.00 82.88 417 GLY A C 1
ATOM 3107 O O . GLY A 1 417 ? -6.724 -41.688 32.835 1.00 82.88 417 GLY A O 1
ATOM 3108 N N . SER A 1 418 ? -6.997 -42.913 34.688 1.00 92.50 418 SER A N 1
ATOM 3109 C CA . SER A 1 418 ? -8.434 -43.150 34.482 1.00 92.50 418 SER A CA 1
ATOM 3110 C C . SER A 1 418 ? -9.287 -41.953 34.914 1.00 92.50 418 SER A C 1
ATOM 3112 O O . SER A 1 418 ? -8.963 -41.264 35.883 1.00 92.50 418 SER A O 1
ATOM 3114 N N . VAL A 1 419 ? -10.416 -41.740 34.232 1.00 94.75 419 VAL A N 1
ATOM 3115 C CA . VAL A 1 419 ? -11.406 -40.707 34.574 1.00 94.75 419 VAL A CA 1
ATOM 3116 C C . VAL A 1 419 ? -12.650 -41.361 35.167 1.00 94.75 419 VAL A C 1
ATOM 3118 O O . VAL A 1 419 ? -13.253 -42.228 34.539 1.00 94.75 419 VAL A O 1
ATOM 3121 N N . VAL A 1 420 ? -13.054 -40.926 36.360 1.00 96.75 420 VAL A N 1
ATOM 3122 C CA . VAL A 1 420 ? -14.290 -41.365 37.023 1.00 96.75 420 VAL A CA 1
ATOM 3123 C C . VAL A 1 420 ? -15.240 -40.182 37.126 1.00 96.75 420 VAL A C 1
ATOM 3125 O O . VAL A 1 420 ? -14.910 -39.176 37.748 1.00 96.75 420 VAL A O 1
ATOM 3128 N N . TRP A 1 421 ? -16.415 -40.300 36.523 1.00 97.25 421 TRP A N 1
ATOM 3129 C CA . TRP A 1 421 ? -17.461 -39.281 36.574 1.00 97.25 421 TRP A CA 1
ATOM 3130 C C . TRP A 1 421 ? -18.392 -39.487 37.766 1.00 97.25 421 TRP A C 1
ATOM 3132 O O . TRP A 1 421 ? -18.564 -40.611 38.237 1.00 97.25 421 TRP A O 1
ATOM 3142 N N . GLU A 1 422 ? -19.032 -38.410 38.216 1.00 96.88 422 GLU A N 1
ATOM 3143 C CA . GLU A 1 422 ? -20.235 -38.527 39.043 1.00 96.88 422 GLU A CA 1
ATOM 3144 C C . GLU A 1 422 ? -21.353 -39.295 38.324 1.00 96.88 422 GLU A C 1
ATOM 3146 O O . GLU A 1 422 ? -21.491 -39.243 37.090 1.00 96.88 422 GLU A O 1
ATOM 3151 N N . SER A 1 423 ? -22.201 -39.950 39.117 1.00 95.44 423 SER A N 1
ATOM 3152 C CA . SER A 1 423 ? -23.409 -40.618 38.625 1.00 95.44 423 SER A CA 1
ATOM 3153 C C . SER A 1 423 ? -24.400 -39.643 37.961 1.00 95.44 423 SER A C 1
ATOM 3155 O O . SER A 1 423 ? -24.395 -38.434 38.201 1.00 95.44 423 SER A O 1
ATOM 3157 N N . ASP A 1 424 ? -25.217 -40.146 37.028 1.00 93.19 424 ASP A N 1
ATOM 3158 C CA . ASP A 1 424 ? -26.319 -39.386 36.416 1.00 93.19 424 ASP A CA 1
ATOM 3159 C C . ASP A 1 424 ? -27.480 -39.149 37.398 1.00 93.19 424 ASP A C 1
ATOM 3161 O O . ASP A 1 424 ? -27.689 -39.954 38.307 1.00 93.19 424 ASP A O 1
ATOM 3165 N N . PRO A 1 425 ? -28.282 -38.081 37.208 1.00 95.12 425 PRO A N 1
ATOM 3166 C CA . PRO A 1 425 ? -28.230 -37.101 36.114 1.00 95.12 425 PRO A CA 1
ATOM 3167 C C . PRO A 1 425 ? -27.232 -35.952 36.348 1.00 95.12 425 PRO A C 1
ATOM 3169 O O . PRO A 1 425 ? -26.785 -35.708 37.469 1.00 95.12 425 PRO A O 1
ATOM 3172 N N . ASN A 1 426 ? -26.933 -35.191 35.287 1.00 96.06 426 ASN A N 1
ATOM 3173 C CA . ASN A 1 426 ? -26.197 -33.925 35.384 1.00 96.06 426 ASN A CA 1
ATOM 3174 C C . ASN A 1 426 ? -26.854 -32.969 36.391 1.00 96.06 426 ASN A C 1
ATOM 3176 O O . ASN A 1 426 ? -28.079 -32.809 36.420 1.00 96.06 426 ASN A O 1
ATOM 3180 N N . ARG A 1 427 ? -26.035 -32.264 37.175 1.00 96.19 427 ARG A N 1
ATOM 3181 C CA . ARG A 1 427 ? -26.507 -31.159 38.018 1.00 96.19 427 ARG A CA 1
ATOM 3182 C C . ARG A 1 427 ? -26.836 -29.980 37.114 1.00 96.19 427 ARG A C 1
ATOM 3184 O O . ARG A 1 427 ? -26.144 -29.774 36.123 1.00 96.19 427 ARG A O 1
ATOM 3191 N N . SER A 1 428 ? -27.881 -29.219 37.427 1.00 93.50 428 SER A N 1
ATOM 3192 C CA . SER A 1 428 ? -28.291 -28.060 36.625 1.00 93.50 428 SER A CA 1
ATOM 3193 C C . SER A 1 428 ? -28.711 -26.905 37.521 1.00 93.50 428 SER A C 1
ATOM 3195 O O . SER A 1 428 ? -29.414 -27.119 38.506 1.00 93.50 428 SER A O 1
ATOM 3197 N N . PHE A 1 429 ? -28.272 -25.697 37.179 1.00 94.75 429 PHE A N 1
ATOM 3198 C CA . PHE A 1 429 ? -28.526 -24.467 37.924 1.00 94.75 429 PHE A CA 1
ATOM 3199 C C . PHE A 1 429 ? -28.645 -23.272 36.979 1.00 94.75 429 PHE A C 1
ATOM 3201 O O . PHE A 1 429 ? -28.242 -23.331 35.820 1.00 94.75 429 PHE A O 1
ATOM 3208 N N . THR A 1 430 ? -29.165 -22.166 37.504 1.00 92.06 430 THR A N 1
ATOM 3209 C CA . THR A 1 430 ? -29.164 -20.865 36.831 1.00 92.06 430 THR A CA 1
ATOM 3210 C C . THR A 1 430 ? -28.309 -19.900 37.636 1.00 92.06 430 THR A C 1
ATOM 3212 O O . THR A 1 430 ? -28.488 -19.766 38.848 1.00 92.06 430 THR A O 1
ATOM 3215 N N . ALA A 1 431 ? -27.360 -19.241 36.976 1.00 89.88 431 ALA A N 1
ATOM 3216 C CA . ALA A 1 431 ? -26.501 -18.245 37.595 1.00 89.88 431 ALA A CA 1
ATOM 3217 C C . ALA A 1 431 ? -27.345 -17.055 38.096 1.00 89.88 431 ALA A C 1
ATOM 3219 O O . ALA A 1 431 ? -28.343 -16.702 37.462 1.00 89.88 431 ALA A O 1
ATOM 3220 N N . PRO A 1 432 ? -26.984 -16.413 39.220 1.00 86.75 432 PRO A N 1
ATOM 3221 C CA . PRO A 1 432 ? -27.764 -15.300 39.749 1.00 86.75 432 PRO A CA 1
ATOM 3222 C C . PRO A 1 432 ? -27.732 -14.108 38.783 1.00 86.75 432 PRO A C 1
ATOM 3224 O O . PRO A 1 432 ? -26.833 -13.985 37.955 1.00 86.75 432 PRO A O 1
ATOM 3227 N N . ALA A 1 433 ? -28.706 -13.205 38.888 1.00 78.94 433 ALA A N 1
ATOM 3228 C CA . ALA A 1 433 ? -28.734 -11.989 38.071 1.00 78.94 433 ALA A CA 1
ATOM 3229 C C . ALA A 1 433 ? -27.645 -10.967 38.473 1.00 78.94 433 ALA A C 1
ATOM 3231 O O . ALA A 1 433 ? -27.301 -10.088 37.687 1.00 78.94 433 ALA A O 1
ATOM 3232 N N . SER A 1 434 ? -27.096 -11.071 39.687 1.00 82.50 434 SER A N 1
ATOM 3233 C CA . SER A 1 434 ? -25.977 -10.263 40.185 1.00 82.50 434 SER A CA 1
ATOM 3234 C C . SER A 1 434 ? -25.278 -10.955 41.368 1.00 82.50 434 SER A C 1
ATOM 3236 O O . SER A 1 434 ? -25.806 -11.907 41.945 1.00 82.50 434 SER A O 1
ATOM 3238 N N . GLY A 1 435 ? -24.081 -10.489 41.738 1.00 84.81 435 GLY A N 1
ATOM 3239 C CA . GLY A 1 435 ? -23.349 -10.988 42.908 1.00 84.81 435 GLY A CA 1
ATOM 3240 C C . GLY A 1 435 ? -22.693 -12.357 42.697 1.00 84.81 435 GLY A C 1
ATOM 3241 O O . GLY A 1 435 ? -22.056 -12.601 41.670 1.00 84.81 435 GLY A O 1
ATOM 3242 N N . ALA A 1 436 ? -22.803 -13.235 43.697 1.00 88.69 436 ALA A N 1
ATOM 3243 C CA . ALA A 1 436 ? -22.197 -14.561 43.676 1.00 88.69 436 ALA A CA 1
ATOM 3244 C C . ALA A 1 436 ? -23.159 -15.647 44.179 1.00 88.69 436 ALA A C 1
ATOM 3246 O O . ALA A 1 436 ? -23.959 -15.415 45.082 1.00 88.69 436 ALA A O 1
ATOM 3247 N N . LEU A 1 437 ? -23.036 -16.850 43.619 1.00 92.25 437 LEU A N 1
ATOM 3248 C CA . LEU A 1 437 ? -23.748 -18.062 44.031 1.00 92.25 437 LEU A CA 1
ATOM 324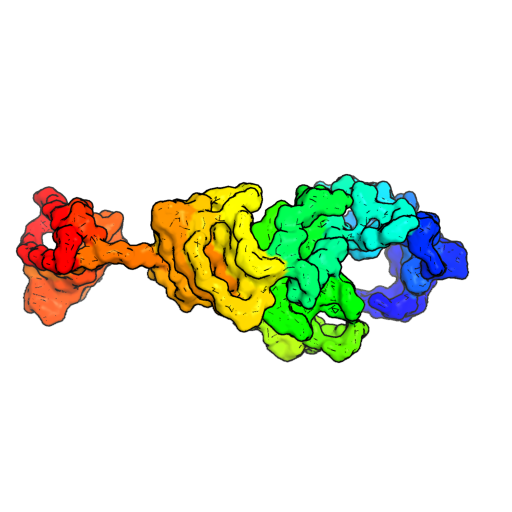9 C C . LEU A 1 437 ? -22.733 -19.073 44.559 1.00 92.25 437 LEU A C 1
ATOM 3251 O O . LEU A 1 437 ? -21.662 -19.221 43.984 1.00 92.25 437 LEU A O 1
ATOM 3255 N N . THR A 1 438 ? -23.056 -19.786 45.636 1.00 96.62 438 THR A N 1
ATOM 3256 C CA . THR A 1 438 ? -22.228 -20.901 46.118 1.00 96.62 438 THR A CA 1
ATOM 3257 C C . THR A 1 438 ? -23.016 -22.197 46.039 1.00 96.62 438 THR A C 1
ATOM 3259 O O . THR A 1 438 ? -24.059 -22.320 46.674 1.00 96.62 438 THR A O 1
ATOM 3262 N N . LEU A 1 439 ? -22.494 -23.162 45.288 1.00 95.56 439 LEU A N 1
ATOM 3263 C CA . LEU A 1 439 ? -23.019 -24.517 45.176 1.00 95.56 439 LEU A CA 1
ATOM 3264 C C . LEU A 1 439 ? -22.196 -25.420 46.091 1.00 95.56 439 LEU A C 1
ATOM 3266 O O . LEU A 1 439 ? -20.977 -25.480 45.958 1.00 95.56 439 LEU A O 1
ATOM 3270 N N . SER A 1 440 ? -22.854 -26.052 47.063 1.00 97.06 440 SER A N 1
ATOM 3271 C CA . SER A 1 440 ? -22.218 -26.964 48.020 1.00 97.06 440 SER A CA 1
ATOM 3272 C C . SER A 1 440 ? -22.759 -28.367 47.805 1.00 97.06 440 SER A C 1
ATOM 3274 O O . SER A 1 440 ? -23.855 -28.701 48.249 1.00 97.06 440 SER A O 1
ATOM 3276 N N . ASP A 1 441 ? -21.982 -29.163 47.088 1.00 97.25 441 ASP A N 1
ATOM 3277 C CA . ASP A 1 441 ? -22.323 -30.497 46.639 1.00 97.25 441 ASP A CA 1
ATOM 3278 C C . ASP A 1 441 ? -21.608 -31.573 47.465 1.00 97.25 441 ASP A C 1
ATOM 3280 O O . ASP A 1 441 ? -20.523 -31.377 48.012 1.00 97.25 441 ASP A O 1
ATOM 3284 N N . THR A 1 442 ? -22.205 -32.758 47.498 1.00 96.19 442 THR A N 1
ATOM 3285 C CA . THR A 1 442 ? -21.533 -34.004 47.883 1.00 96.19 442 THR A CA 1
ATOM 3286 C C . THR A 1 442 ? -21.397 -34.848 46.629 1.00 96.19 442 THR A C 1
ATOM 3288 O O . THR A 1 442 ? -22.368 -34.926 45.869 1.00 96.19 442 THR A O 1
ATOM 3291 N N . TRP A 1 443 ? -20.221 -35.445 46.415 1.00 96.00 443 TRP A N 1
ATOM 3292 C CA . TRP A 1 443 ? -19.966 -36.358 45.298 1.00 96.00 443 TRP A CA 1
ATOM 3293 C C . TRP A 1 443 ? -21.049 -37.447 45.212 1.00 96.00 443 TRP A C 1
ATOM 3295 O O . TRP A 1 443 ? -21.401 -38.030 46.241 1.00 96.00 443 TRP A O 1
ATOM 3305 N N . ARG A 1 444 ? -21.572 -37.710 44.009 1.00 94.12 444 ARG A N 1
ATOM 3306 C CA . ARG A 1 444 ? -22.635 -38.699 43.743 1.00 94.12 444 ARG A CA 1
ATOM 3307 C C . ARG A 1 444 ? -22.178 -39.876 42.896 1.00 94.12 444 ARG A C 1
ATOM 3309 O O . ARG A 1 444 ? -21.271 -39.705 42.051 1.00 94.12 444 ARG A O 1
#

Radius of gyration: 30.77 Å; Cα contacts (8 Å, |Δi|>4): 936; chains: 1; bounding box: 61×65×84 Å

Mean predicted aligned error: 11.31 Å

Sequence (444 aa):
MTAQTSGTGIGGSSFTKYNYPGTYQTQDFHHCGHKIGTYTNRTEVQFCELDDLSDLATETDHVRGRIATYMKDLQSLGVAGLRLDASKHMPAADIASILSRLSSKPYITQEVIFGAGEPILPSEYVGNGDVQEFRYTSALLNAFTSNGISGLNDIASRGWITSSNANVFVANHDTERTPGASLNYTYGAAYPLAHVFMLAYPYGTPTVLSSYKYAYKDDGSPSNGAGSCSGNGGANGWQCQHRWFAVAGMVKWRNAVTGTVNNWISGTKQQIGFGRGSTGYVVINNADAAWTHTFTTPLAAGTYCDAISGVTSGGKCTGASYTVSGGTFTATIGPQTAIALYTGATGATSQSTVTVNFKVNATTTYGDNVFLSGVGSWEPDSAVLLSSSSYPIWTISVQMAPGAAFSYKYLKKLSSGSVVWESDPNRSFTAPASGALTLSDTWR

Secondary structure (DSSP, 8-state):
----SEEE-TTS-EEETTBBTTTB-GGGB---SSB---TT-HHHHHHSBSTT---B-TTSHHHHHHHHHHHHHHHHTT--EEEETTGGGS-HHHHHHHHTTSSS--EEEE-----TT-S--GGGSTTTSEEE-HHHHHHHHHIIIII-GGGGTTGGGSS-S-GGGEEEES--TTTTTSTTTS--GGGTTHHHHHHHHHHHS-SSEEE----B--SSTTPPPSGGG---EETTEESTTB--GGGSHHHHHHHHHHHH--S-EEEEEESSTTEEEEEETTTEEEEEE-SSS-EEEEEE--SPSEEEE-TTT--EETTEESS-EEEEBTTEEEEEEPTTEEEEEETT-BPPP----EEEEEEEE----TT-EEEEESSS---GGGPEEPEEEETTEEEEEEEE-TT-EEEEEEEEE-TTS-EEEPPSSPEEEE--SSSEEEEEEE--